Protein 2ZW5 (pdb70)

Sequence (586 aa):
TAHLRTARLELTPLDPAADARHLHHAYGDEEVMRWWTRPACADPAETERYLTSCAAAPGARLWTIRAPDGTVPGMAGLLGGTDVPGLTWLLRRDSWGHGYATEAAAAVVGHALEDGGLDRVEAWIEAGNRRSLAVAARVGLTERARLAQHYPHRPGPHEMVVLGKARAEEPLTTLAVITELPVRDVAATLRLVEAALGARTAFAIGDPPEFAEAALTPWSAGPRFRLAAVPGPGPVEPVRLHLDAAGTADSLHRRAVDAGARVDGPPVRRPWGRSEFVITLPEGHELTVSAPVTAHLRTARLELTPLDPAADARHLHHAYGDEEVMRWWTRPACADPAETERYLTSCAAAPGARLWTIRAPDGTVPGMAGLLGGTDVPGLTWLLRRDSWGHGYATEAAAAVVGHALEDGGLDRVEAWIEAGNRRSLAVAARVGLTERARLAQHYPHRPGPHEMVVLGKARAEEPLTTLAVITELPVRDVAATLRLVEAALGARTAFAIGDPPEFAEAALTPWSAGPRFRLAAVPGPGPVEPVRLHLDAAGTADSLHRRAVDAGARVDGPPVRRPWGRSEFVITLPEGHELTVSAPV

Organism: NCBI:txid29309

CATH classification: 3.40.630.30 (+1 more: 3.10.180.10)

B-factor: mean 48.71, std 17.32, range [5.74, 100.0]

InterPro domains:
  IPR000182 GNAT domain [PF13302] (16-149)
  IPR000182 GNAT domain [PS51186] (17-176)
  IPR004360 Glyoxalase/fosfomycin resistance/dioxygenase domain [PF00903] (187-295)
  IPR016181 Acyl-CoA N-acyltransferase [SSF55729] (11-171)
  IPR029068 Glyoxalase/Bleomycin resistance protein/Dihydroxybiphenyl dioxygenase [G3DSA:3.10.180.10] (183-301)
  IPR029068 Glyoxalase/Bleomycin resistance protein/Dihydroxybiphenyl dioxygenase [SSF54593] (187-300)
  IPR051531 N-acetyltransferase [PTHR43792] (5-163)

Foldseek 3Di:
DDWFQDPWKIWAFDDLVVCLVQQLLQQQDQVQCVWPLDGRDDDSVVSSVVVVVQVVAAPWGKTFIQGNPRHTQHIWTWGHVDPATEIDITGRVPVPPPCRLLRRNLRRQVCCQPVVVHQKHKYKGFPPPPSVVVSCVSSPWAFPDKAWADRPVDPWIGIITITMDGNDDDPDDDPDDAAEDAAAQPLVVQLLCCQLLVWHWLDFDDVVGQKTKTHSDPDDDDDIYMYHYDPPVDQDDADEAEARDYIAQVVSVVRNVVSVFDKQDDWDDDPVQWTWIWTADPSGYIYIYTYND/DDWFDFPWKIWAFDDLVVCLVQQLLQLQDQVFCVQPLDGRDVDSVVSSVVVVVQVVAAPWGKTFIQGNPRHTQHIWEWGHDPVAIETDITGRPVSPDDCRRLGVNLRRQVCCQPVVVHQKHKYKGFPPPPVVVVSCVSSPWAFPDKDWAARPVDPGIGIITITMDGSHCPPDDDPDDAEEFADQDPVVVLLLCCQLLVWDWDQQPDVHRQKTKTHSDPDPDDDIYMYHHDDDPDDPDAAEEEAEDEDAAVVSVVRNVVSVFAKPDGWDADPVQWTWIWTADPRGHIYIYTYND

Solvent-accessible surface area: 26098 Å² total; per-residue (Å²): 139,59,108,18,197,42,95,107,3,68,0,18,30,20,69,17,69,50,0,3,146,46,2,35,89,2,7,31,27,142,63,9,6,158,68,33,71,61,64,23,5,84,51,68,53,33,0,64,136,48,2,69,68,40,42,77,28,110,48,6,103,22,6,0,0,75,8,76,125,94,55,11,1,2,5,0,1,13,77,14,53,58,148,39,26,7,12,20,25,11,10,53,104,100,9,68,70,93,35,34,11,21,30,0,1,42,16,2,3,33,45,1,6,107,127,38,62,53,95,44,0,2,1,102,11,24,36,29,22,134,132,17,35,40,14,0,64,140,10,31,2,53,34,51,18,40,34,13,48,52,20,121,75,60,142,20,24,18,44,8,7,0,11,0,72,10,166,87,83,62,123,33,30,8,63,31,13,8,0,42,0,25,0,106,71,1,24,49,6,2,154,39,3,62,50,3,9,39,6,52,43,35,79,52,109,42,147,102,23,117,55,0,11,1,0,2,13,18,20,22,23,21,32,21,0,40,0,18,32,38,108,53,142,35,94,24,47,56,13,110,2,27,2,30,3,5,11,44,1,71,46,3,25,167,51,0,71,116,32,61,9,193,35,100,28,93,39,71,164,75,102,160,54,44,16,8,3,28,3,35,4,112,18,16,0,44,1,27,4,0,0,12,59,148,65,100,23,170,34,98,115,2,58,0,19,30,21,65,18,74,55,1,4,166,58,2,33,80,2,4,30,42,140,70,13,5,104,67,30,47,142,78,33,3,88,46,54,49,56,0,63,144,34,2,68,75,40,38,84,28,101,38,9,117,21,7,0,0,78,5,82,92,89,40,16,0,2,3,0,1,11,74,19,46,69,105,11,24,5,14,20,25,12,14,51,108,102,9,75,83,89,35,19,14,24,32,0,0,41,15,1,4,37,38,1,13,114,124,38,57,56,70,39,0,2,2,102,11,13,45,40,20,169,68,16,44,30,11,0,65,144,12,22,4,29,39,67,12,60,32,34,48,62,27,122,77,48,144,22,55,19,78,6,6,0,14,0,73,24,121,32,142,68,102,32,19,6,21,27,14,7,0,45,0,33,0,149,73,3,34,28,8,15,158,39,3,87,58,3,10,28,4,104,67,63,72,60,120,44,146,96,38,110,51,0,11,1,6,4,10,19,8,39,15,13,26,29,0,34,0,20,38,35,100,40,143,20,24,111,55,52,9,92,3,20,4,27,3,24,27,56,1,80,49,5,26,170,61,1,70,108,34,62,12,154,29,84,22,99,44,52,115,102,124,156,32,42,12,13,2,30,3,24,6,112,31,23,0,48,1,26,8,0,0,4,49

Radius of gyration: 25.86 Å; Cα contacts (8 Å, |Δi|>4): 1376; chains: 2; bounding box: 55×68×71 Å

Secondary structure (DSSP, 8-state):
---EE-SS-EEEE--HHHHHHHHHHHHT-HHHHTTSSS---SSHHHHHHHHHHHHHSTT-EEEE--BTTTB--EEEEEESS-SS-EEEEEE-TTSTTTTHHHHHHHHHHHHHHTTT--SEEEEEEESS-HHHHHHHHHTT-EEEEEEEE--TTSSS-EEEEEEEEESS--S-EEEEEEEEEEES-HHHHHHHHHHHS--EEEEEEETTEEEEEEESSSSSSSSEEEEEE---SS-----EEEEEEES-HHHHHHHHHHTT--EEEEEEE-TTS-EEEEEE-TTS-EEEEEE--/---EE-SS-EEEE--HHHHHHHHHHHHT-HHHHTTSSSPPPSSHHHHHHHHHHHHHSTT-EEEEEEETTTEEEEEEEEESS-SS-EEEEEE-GGG-SSSHHHHHHHHHHHHHTTTT--SEEEEEEETT-HHHHHHHHHHT-EEEEEEEE--TTSSS-EEEEEEEEESS----EEEEEEEEEEES-HHHHHHHHHHHT--EE---BTTTTSEEEEESSSSSSSSEEEEEE--TT--SS--EEEEEEES-HHHHHHHHHHTT--BSSS-EE-TTS-EEEEEE-TTS-EEEEEE--

Nearest PDB structures (foldseek):
  2zw7-assembly1_B  TM=9.718E-01  e=1.534E-58  Streptomyces verticillus
  3fbu-assembly2_A  TM=8.924E-01  e=5.687E-12  Bacillus anthracis str. Sterne
  3fbu-assembly2_B-2  TM=8.883E-01  e=2.846E-11  Bacillus anthracis str. Sterne
  3pzj-assembly1_B  TM=8.710E-01  e=1.203E-07  Chromobacterium violaceum
  3r96-assembly1_A  TM=7.996E-01  e=4.633E-08  Escherichia coli

Structure (mmCIF, N/CA/C/O backbone):
data_2ZW5
#
_entry.id   2ZW5
#
_cell.length_a   69.910
_cell.length_b   69.910
_cell.length_c   226.990
_cell.angle_alpha   90.00
_cell.angle_beta   90.00
_cell.angle_gamma   120.00
#
_symmetry.space_group_name_H-M   'P 31 2 1'
#
loop_
_entity.id
_entity.type
_entity.pdbx_description
1 polymer 'Bleomycin acetyltransferase'
2 non-polymer 'COENZYME A'
3 water water
#
loop_
_atom_site.group_PDB
_atom_site.id
_atom_site.type_symbol
_atom_site.label_atom_id
_atom_site.label_alt_id
_atom_site.label_comp_id
_atom_site.label_asym_id
_atom_site.label_entity_id
_atom_site.label_seq_id
_atom_site.pdbx_PDB_ins_code
_atom_site.Cartn_x
_atom_site.Cartn_y
_atom_site.Cartn_z
_atom_site.occupancy
_atom_site.B_iso_or_equiv
_atom_site.auth_seq_id
_atom_site.auth_comp_id
_atom_site.auth_asym_id
_atom_site.auth_atom_id
_atom_site.pdbx_PDB_model_num
ATOM 1 N N . THR A 1 9 ? 33.841 21.481 74.420 1.00 58.81 9 THR A N 1
ATOM 2 C CA . THR A 1 9 ? 34.287 22.834 74.873 1.00 60.05 9 THR A CA 1
ATOM 3 C C . THR A 1 9 ? 33.132 23.641 75.482 1.00 60.63 9 THR A C 1
ATOM 4 O O . THR A 1 9 ? 32.160 23.988 74.800 1.00 60.03 9 THR A O 1
ATOM 8 N N . ALA A 1 10 ? 33.255 23.932 76.776 1.00 58.01 10 ALA A N 1
ATOM 9 C CA . ALA A 1 10 ? 32.234 24.675 77.506 1.00 57.54 10 ALA A CA 1
ATOM 10 C C . ALA A 1 10 ? 32.787 25.928 78.189 1.00 55.17 10 ALA A C 1
ATOM 11 O O . ALA A 1 10 ? 33.930 26.311 77.970 1.00 59.07 10 ALA A O 1
ATOM 13 N N . HIS A 1 11 ? 31.967 26.564 79.019 1.00 49.95 11 HIS A N 1
ATOM 14 C CA . HIS A 1 11 ? 32.379 27.775 79.723 1.00 50.84 11 HIS A CA 1
ATOM 15 C C . HIS A 1 11 ? 32.395 27.564 81.223 1.00 53.73 11 HIS A C 1
ATOM 16 O O . HIS A 1 11 ? 31.639 26.748 81.748 1.00 55.91 11 HIS A O 1
ATOM 23 N N . LEU A 1 12 ? 33.253 28.306 81.913 1.00 56.57 12 LEU A N 1
ATOM 24 C CA . LEU A 1 12 ? 33.343 28.206 83.371 1.00 63.79 12 LEU A CA 1
ATOM 25 C C . LEU A 1 12 ? 33.257 29.607 83.967 1.00 63.79 12 LEU A C 1
ATOM 26 O O . LEU A 1 12 ? 33.885 30.544 83.469 1.00 64.03 12 LEU A O 1
ATOM 31 N N . ARG A 1 13 ? 32.458 29.759 85.015 1.00 62.70 13 ARG A N 1
ATOM 32 C CA . ARG A 1 13 ? 32.332 31.059 85.661 1.00 66.78 13 ARG A CA 1
ATOM 33 C C . ARG A 1 13 ? 32.587 30.883 87.141 1.00 63.90 13 ARG A C 1
ATOM 34 O O . ARG A 1 13 ? 32.073 29.962 87.768 1.00 67.74 13 ARG A O 1
ATOM 42 N N . THR A 1 14 ? 33.399 31.763 87.700 1.00 62.28 14 THR A N 1
ATOM 43 C CA . THR A 1 14 ? 33.714 31.663 89.109 1.00 58.45 14 THR A CA 1
ATOM 44 C C . THR A 1 14 ? 33.293 32.916 89.855 1.00 60.16 14 THR A C 1
ATOM 45 O O . THR A 1 14 ? 32.658 33.820 89.290 1.00 54.40 14 THR A O 1
ATOM 49 N N . ALA A 1 15 ? 33.658 32.949 91.132 1.00 61.14 15 ALA A N 1
ATOM 50 C CA . ALA A 1 15 ? 33.341 34.058 92.016 1.00 60.57 15 ALA A CA 1
ATOM 51 C C . ALA A 1 15 ? 34.143 35.307 91.671 1.00 59.89 15 ALA A C 1
ATOM 52 O O . ALA A 1 15 ? 34.557 36.042 92.565 1.00 64.01 15 ALA A O 1
ATOM 54 N N . ARG A 1 16 ? 34.357 35.544 90.379 1.00 55.85 16 ARG A N 1
ATOM 55 C CA . ARG A 1 16 ? 35.112 36.704 89.925 1.00 51.86 16 ARG A CA 1
ATOM 56 C C . ARG A 1 16 ? 35.385 36.613 88.443 1.00 53.22 16 ARG A C 1
ATOM 57 O O . ARG A 1 16 ? 35.033 37.503 87.674 1.00 60.02 16 ARG A O 1
ATOM 65 N N . LEU A 1 17 ? 36.023 35.522 88.048 1.00 54.04 17 LEU A N 1
ATOM 66 C CA . LEU A 1 17 ? 36.382 35.320 86.656 1.00 51.67 17 LEU A CA 1
ATOM 67 C C . LEU A 1 17 ? 35.354 34.562 85.836 1.00 47.76 17 LEU A C 1
ATOM 68 O O . LEU A 1 17 ? 34.326 34.103 86.338 1.00 40.07 17 LEU A O 1
ATOM 73 N N . GLU A 1 18 ? 35.665 34.448 84.555 1.00 49.37 18 GLU A N 1
ATOM 74 C CA . GLU A 1 18 ? 34.833 33.747 83.602 1.00 55.70 18 GLU A CA 1
ATOM 75 C C . GLU A 1 18 ? 35.788 33.187 82.560 1.00 53.98 18 GLU A C 1
ATOM 76 O O . GLU A 1 18 ? 36.282 33.926 81.708 1.00 54.83 18 GLU A O 1
ATOM 82 N N . LEU A 1 19 ? 36.070 31.889 82.652 1.00 54.05 19 LEU A N 1
ATOM 83 C CA . LEU A 1 19 ? 36.976 31.230 81.710 1.00 53.01 19 LEU A CA 1
ATOM 84 C C . LEU A 1 19 ? 36.215 30.855 80.449 1.00 51.64 19 LEU A C 1
ATOM 85 O O . LEU A 1 19 ? 35.134 30.261 80.513 1.00 50.32 19 LEU A O 1
ATOM 90 N N . THR A 1 20 ? 36.790 31.205 79.304 1.00 47.41 20 THR A N 1
ATOM 91 C CA . THR A 1 20 ? 36.170 30.927 78.024 1.00 45.47 20 THR A CA 1
ATOM 92 C C . THR A 1 20 ? 37.140 30.195 77.115 1.00 47.84 20 THR A C 1
ATOM 93 O O . THR A 1 20 ? 38.312 30.561 77.026 1.00 52.60 20 THR A O 1
ATOM 97 N N . PRO A 1 21 ? 36.664 29.147 76.424 1.00 45.66 21 PRO A N 1
ATOM 98 C CA . PRO A 1 21 ? 37.511 28.369 75.520 1.00 45.60 21 PRO A CA 1
ATOM 99 C C . PRO A 1 21 ? 38.440 29.264 74.724 1.00 48.33 21 PRO A C 1
ATOM 100 O O . PRO A 1 21 ? 37.995 30.152 73.997 1.00 51.89 21 PRO A O 1
ATOM 104 N N . LEU A 1 22 ? 39.736 29.030 74.881 1.00 49.34 22 LEU A N 1
ATOM 105 C CA . LEU A 1 22 ? 40.738 29.822 74.188 1.00 49.82 22 LEU A CA 1
ATOM 106 C C . LEU A 1 22 ? 40.500 29.922 72.686 1.00 51.54 22 LEU A C 1
ATOM 107 O O . LEU A 1 22 ? 40.064 28.962 72.042 1.00 49.29 22 LEU A O 1
ATOM 112 N N . ASP A 1 23 ? 40.787 31.103 72.146 1.00 53.61 23 ASP A N 1
ATOM 113 C CA . ASP A 1 23 ? 40.655 31.377 70.721 1.00 48.79 23 ASP A CA 1
ATOM 114 C C . ASP A 1 23 ? 41.973 31.975 70.256 1.00 47.57 23 ASP A C 1
ATOM 115 O O . ASP A 1 23 ? 42.224 33.166 70.434 1.00 42.81 23 ASP A O 1
ATOM 120 N N . PRO A 1 24 ? 42.847 31.145 69.675 1.00 51.21 24 PRO A N 1
ATOM 121 C CA . PRO A 1 24 ? 44.154 31.587 69.179 1.00 55.52 24 PRO A CA 1
ATOM 122 C C . PRO A 1 24 ? 44.152 32.963 68.496 1.00 56.52 24 PRO A C 1
ATOM 123 O O . PRO A 1 24 ? 44.865 33.869 68.924 1.00 58.31 24 PRO A O 1
ATOM 127 N N . ALA A 1 25 ? 43.354 33.117 67.441 1.00 56.19 25 ALA A N 1
ATOM 128 C CA . ALA A 1 25 ? 43.283 34.382 66.709 1.00 52.36 25 ALA A CA 1
ATOM 129 C C . ALA A 1 25 ? 42.732 35.559 67.539 1.00 48.26 25 ALA A C 1
ATOM 130 O O . ALA A 1 25 ? 43.195 36.697 67.412 1.00 44.55 25 ALA A O 1
ATOM 132 N N . ALA A 1 26 ? 41.754 35.277 68.392 1.00 43.84 26 ALA A N 1
ATOM 133 C CA . ALA A 1 26 ? 41.142 36.300 69.235 1.00 47.78 26 ALA A CA 1
ATOM 134 C C . ALA A 1 26 ? 41.902 36.587 70.536 1.00 49.73 26 ALA A C 1
ATOM 135 O O . ALA A 1 26 ? 42.011 37.745 70.955 1.00 50.82 26 ALA A O 1
ATOM 137 N N . ASP A 1 27 ? 42.426 35.539 71.172 1.00 49.77 27 ASP A N 1
ATOM 138 C CA . ASP A 1 27 ? 43.144 35.693 72.439 1.00 46.99 27 ASP A CA 1
ATOM 139 C C . ASP A 1 27 ? 44.665 35.909 72.326 1.00 44.52 27 ASP A C 1
ATOM 140 O O . ASP A 1 27 ? 45.289 36.416 73.259 1.00 36.18 27 ASP A O 1
ATOM 145 N N . ALA A 1 28 ? 45.258 35.541 71.191 1.00 42.79 28 ALA A N 1
ATOM 146 C CA . ALA A 1 28 ? 46.704 35.693 70.992 1.00 42.36 28 ALA A CA 1
ATOM 147 C C . ALA A 1 28 ? 47.171 37.100 71.305 1.00 46.64 28 ALA A C 1
ATOM 148 O O . ALA A 1 28 ? 48.335 37.331 71.605 1.00 48.14 28 ALA A O 1
ATOM 150 N N . ARG A 1 29 ? 46.243 38.039 71.226 1.00 50.66 29 ARG A N 1
ATOM 151 C CA . ARG A 1 29 ? 46.532 39.438 71.463 1.00 52.25 29 ARG A CA 1
ATOM 152 C C . ARG A 1 29 ? 46.821 39.759 72.926 1.00 48.24 29 ARG A C 1
ATOM 153 O O . ARG A 1 29 ? 47.844 40.382 73.228 1.00 39.53 29 ARG A O 1
ATOM 161 N N . HIS A 1 30 ? 45.927 39.339 73.827 1.00 48.15 30 HIS A N 1
ATOM 162 C CA . HIS A 1 30 ? 46.106 39.584 75.264 1.00 51.89 30 HIS A CA 1
ATOM 163 C C . HIS A 1 30 ? 47.103 38.597 75.862 1.00 52.19 30 HIS A C 1
ATOM 164 O O . HIS A 1 30 ? 47.911 38.949 76.725 1.00 52.06 30 HIS A O 1
ATOM 171 N N . LEU A 1 31 ? 47.014 37.351 75.413 1.00 50.04 31 LEU A N 1
ATOM 172 C CA . LEU A 1 31 ? 47.874 36.278 75.898 1.00 42.81 31 LEU A CA 1
ATOM 173 C C . LEU A 1 31 ? 49.359 36.519 75.651 1.00 41.00 31 LEU A C 1
ATOM 174 O O . LEU A 1 31 ? 50.204 36.065 76.421 1.00 39.28 31 LEU A O 1
ATOM 179 N N . HIS A 1 32 ? 49.682 37.228 74.578 1.00 44.97 32 HIS A N 1
ATOM 180 C CA . HIS A 1 32 ? 51.073 37.513 74.273 1.00 44.39 32 HIS A CA 1
ATOM 181 C C . HIS A 1 32 ? 51.680 38.337 75.404 1.00 49.44 32 HIS A C 1
ATOM 182 O O . HIS A 1 32 ? 52.903 38.436 75.527 1.00 50.34 32 HIS A O 1
ATOM 189 N N . HIS A 1 33 ? 50.813 38.921 76.231 1.00 52.68 33 HIS A N 1
ATOM 190 C CA . HIS A 1 33 ? 51.230 39.734 77.377 1.00 54.58 33 HIS A CA 1
ATOM 191 C C . HIS A 1 33 ? 52.010 38.894 78.386 1.00 51.95 33 HIS A C 1
ATOM 192 O O . HIS A 1 33 ? 52.694 39.420 79.268 1.00 45.00 33 HIS A O 1
ATOM 199 N N . ALA A 1 34 ? 51.881 37.581 78.254 1.00 53.84 34 ALA A N 1
ATOM 200 C CA . ALA A 1 34 ? 52.557 36.649 79.139 1.00 54.64 34 ALA A CA 1
ATOM 201 C C . ALA A 1 34 ? 53.573 35.809 78.363 1.00 53.54 34 ALA A C 1
ATOM 202 O O . ALA A 1 34 ? 54.693 35.595 78.827 1.00 58.93 34 ALA A O 1
ATOM 204 N N . TYR A 1 35 ? 53.179 35.344 77.182 1.00 48.11 35 TYR A N 1
ATOM 205 C CA . TYR A 1 35 ? 54.051 34.514 76.365 1.00 48.46 35 TYR A CA 1
ATOM 206 C C . TYR A 1 35 ? 55.232 35.266 75.783 1.00 47.09 35 TYR A C 1
ATOM 207 O O . TYR A 1 35 ? 56.243 34.662 75.438 1.00 48.28 35 TYR A O 1
ATOM 216 N N . GLY A 1 36 ? 55.102 36.581 75.671 1.00 48.09 36 GLY A N 1
ATOM 217 C CA . GLY A 1 36 ? 56.189 37.380 75.137 1.00 51.80 36 GLY A CA 1
ATOM 218 C C . GLY A 1 36 ? 56.990 38.001 76.265 1.00 57.14 36 GLY A C 1
ATOM 219 O O . GLY A 1 36 ? 57.908 38.789 76.033 1.00 56.24 36 GLY A O 1
ATOM 220 N N . ASP A 1 37 ? 56.629 37.642 77.495 1.00 62.89 37 ASP A N 1
ATOM 221 C CA . ASP A 1 37 ? 57.298 38.143 78.693 1.00 60.05 37 ASP A CA 1
ATOM 222 C C . ASP A 1 37 ? 58.345 37.136 79.165 1.00 62.13 37 ASP A C 1
ATOM 223 O O . ASP A 1 37 ? 58.014 36.004 79.536 1.00 60.79 37 ASP A O 1
ATOM 228 N N . GLU A 1 38 ? 59.606 37.561 79.147 1.00 62.00 38 GLU A N 1
ATOM 229 C CA . GLU A 1 38 ? 60.718 36.709 79.548 1.00 60.42 38 GLU A CA 1
ATOM 230 C C . GLU A 1 38 ? 60.629 36.292 81.019 1.00 54.65 38 GLU A C 1
ATOM 231 O O . GLU A 1 38 ? 60.869 35.130 81.349 1.00 51.65 38 GLU A O 1
ATOM 237 N N . GLU A 1 39 ? 60.270 37.219 81.902 1.00 49.17 39 GLU A N 1
ATOM 238 C CA . GLU A 1 39 ? 60.168 36.871 83.314 1.00 55.40 39 GLU A CA 1
ATOM 239 C C . GLU A 1 39 ? 59.053 35.864 83.602 1.00 57.02 39 GLU A C 1
ATOM 240 O O . GLU A 1 39 ? 59.086 35.181 84.627 1.00 55.35 39 GLU A O 1
ATOM 246 N N . VAL A 1 40 ? 58.069 35.772 82.710 1.00 57.36 40 VAL A N 1
ATOM 247 C CA . VAL A 1 40 ? 56.963 34.828 82.886 1.00 54.14 40 VAL A CA 1
ATOM 248 C C . VAL A 1 40 ? 57.262 33.516 82.168 1.00 50.97 40 VAL A C 1
ATOM 249 O O . VAL A 1 40 ? 56.822 32.446 82.600 1.00 48.79 40 VAL A O 1
ATOM 253 N N . MET A 1 41 ? 58.013 33.611 81.073 1.00 43.32 41 MET A N 1
ATOM 254 C CA . MET A 1 41 ? 58.383 32.448 80.280 1.00 42.78 41 MET A CA 1
ATOM 255 C C . MET A 1 41 ? 59.637 31.783 80.814 1.00 46.93 41 MET A C 1
ATOM 256 O O . MET A 1 41 ? 60.022 30.688 80.383 1.00 46.78 41 MET A O 1
ATOM 261 N N . ARG A 1 42 ? 60.282 32.459 81.752 1.00 48.98 42 ARG A N 1
ATOM 262 C CA . ARG A 1 42 ? 61.470 31.916 82.365 1.00 56.64 42 ARG A CA 1
ATOM 263 C C . ARG A 1 42 ? 61.013 30.724 83.207 1.00 59.43 42 ARG A C 1
ATOM 264 O O . ARG A 1 42 ? 61.605 30.423 84.240 1.00 70.23 42 ARG A O 1
ATOM 272 N N . TRP A 1 43 ? 59.955 30.048 82.760 1.00 55.62 43 TRP A N 1
ATOM 273 C CA . TRP A 1 43 ? 59.417 28.888 83.470 1.00 51.47 43 TRP A CA 1
ATOM 274 C C . TRP A 1 43 ? 58.689 27.924 82.535 1.00 47.20 43 TRP A C 1
ATOM 275 O O . TRP A 1 43 ? 58.258 26.842 82.950 1.00 37.45 43 TRP A O 1
ATOM 286 N N . TRP A 1 44 ? 58.566 28.318 81.272 1.00 43.00 44 TRP A N 1
ATOM 287 C CA . TRP A 1 44 ? 57.863 27.509 80.288 1.00 41.53 44 TRP A CA 1
ATOM 288 C C . TRP A 1 44 ? 58.719 26.494 79.544 1.00 39.70 44 TRP A C 1
ATOM 289 O O . TRP A 1 44 ? 59.950 26.541 79.590 1.00 42.57 44 TRP A O 1
ATOM 300 N N . THR A 1 45 ? 58.030 25.591 78.845 1.00 34.90 45 THR A N 1
ATOM 301 C CA . THR A 1 45 ? 58.631 24.501 78.078 1.00 35.61 45 THR A CA 1
ATOM 302 C C . THR A 1 45 ? 59.386 24.955 76.838 1.00 43.87 45 THR A C 1
ATOM 303 O O . THR A 1 45 ? 59.992 24.144 76.123 1.00 45.46 45 THR A O 1
ATOM 307 N N . ARG A 1 46 ? 59.322 26.251 76.570 1.00 44.38 46 ARG A N 1
ATOM 308 C CA . ARG A 1 46 ? 60.032 26.830 75.444 1.00 44.38 46 ARG A CA 1
ATOM 309 C C . ARG A 1 46 ? 60.242 28.318 75.750 1.00 45.66 46 ARG A C 1
ATOM 310 O O . ARG A 1 46 ? 59.600 28.881 76.645 1.00 42.29 46 ARG A O 1
ATOM 318 N N . PRO A 1 47 ? 61.151 28.974 75.021 1.00 45.60 47 PRO A N 1
ATOM 319 C CA . PRO A 1 47 ? 61.395 30.393 75.288 1.00 47.33 47 PRO A CA 1
ATOM 320 C C . PRO A 1 47 ? 60.212 31.278 74.928 1.00 50.78 47 PRO A C 1
ATOM 321 O O . PRO A 1 47 ? 59.403 30.920 74.074 1.00 53.79 47 PRO A O 1
ATOM 325 N N . ALA A 1 48 ? 60.126 32.433 75.583 1.00 52.18 48 ALA A N 1
ATOM 326 C CA . ALA A 1 48 ? 59.054 33.401 75.343 1.00 58.22 48 ALA A CA 1
ATOM 327 C C . ALA A 1 48 ? 58.770 33.609 73.849 1.00 61.04 48 ALA A C 1
ATOM 328 O O . ALA A 1 48 ? 59.659 33.462 73.006 1.00 61.98 48 ALA A O 1
ATOM 330 N N . CYS A 1 49 ? 57.528 33.953 73.527 1.00 63.54 49 CYS A N 1
ATOM 331 C CA . CYS A 1 49 ? 57.138 34.184 72.141 1.00 66.45 49 CYS A CA 1
ATOM 332 C C . CYS A 1 49 ? 57.622 35.552 71.645 1.00 69.26 49 CYS A C 1
ATOM 333 O O . CYS A 1 49 ? 57.551 36.553 72.372 1.00 63.97 49 CYS A O 1
ATOM 336 N N . ALA A 1 50 ? 58.110 35.582 70.404 1.00 70.99 50 ALA A N 1
ATOM 337 C CA . ALA A 1 50 ? 58.627 36.801 69.780 1.00 74.01 50 ALA A CA 1
ATOM 338 C C . ALA A 1 50 ? 57.553 37.837 69.435 1.00 75.50 50 ALA A C 1
ATOM 339 O O . ALA A 1 50 ? 57.695 39.022 69.744 1.00 79.65 50 ALA A O 1
ATOM 341 N N . ASP A 1 51 ? 56.479 37.388 68.796 1.00 74.74 51 ASP A N 1
ATOM 342 C CA . ASP A 1 51 ? 55.405 38.286 68.393 1.00 69.66 51 ASP A CA 1
ATOM 343 C C . ASP A 1 51 ? 54.036 37.720 68.740 1.00 67.53 51 ASP A C 1
ATOM 344 O O . ASP A 1 51 ? 53.891 36.520 68.971 1.00 63.44 51 ASP A O 1
ATOM 349 N N . PRO A 1 52 ? 53.012 38.588 68.816 1.00 67.49 52 PRO A N 1
ATOM 350 C CA . PRO A 1 52 ? 51.676 38.079 69.135 1.00 65.65 52 PRO A CA 1
ATOM 351 C C . PRO A 1 52 ? 51.246 37.098 68.043 1.00 61.42 52 PRO A C 1
ATOM 352 O O . PRO A 1 52 ? 50.355 36.269 68.248 1.00 61.16 52 PRO A O 1
ATOM 356 N N . ALA A 1 53 ? 51.898 37.200 66.885 1.00 59.13 53 ALA A N 1
ATOM 357 C CA . ALA A 1 53 ? 51.605 36.328 65.749 1.00 61.14 53 ALA A CA 1
ATOM 358 C C . ALA A 1 53 ? 52.147 34.917 66.005 1.00 62.42 53 ALA A C 1
ATOM 359 O O . ALA A 1 53 ? 51.511 33.919 65.648 1.00 58.89 53 ALA A O 1
ATOM 361 N N . GLU A 1 54 ? 53.327 34.843 66.617 1.00 61.86 54 GLU A N 1
ATOM 362 C CA . GLU A 1 54 ? 53.941 33.565 66.959 1.00 61.81 54 GLU A CA 1
ATOM 363 C C . GLU A 1 54 ? 53.147 32.978 68.137 1.00 61.15 54 GLU A C 1
ATOM 364 O O . GLU A 1 54 ? 52.857 31.778 68.162 1.00 57.32 54 GLU A O 1
ATOM 370 N N . THR A 1 55 ? 52.805 33.830 69.109 1.00 54.45 55 THR A N 1
ATOM 371 C CA . THR A 1 55 ? 52.013 33.416 70.266 1.00 47.58 55 THR A CA 1
ATOM 372 C C . THR A 1 55 ? 50.747 32.785 69.696 1.00 52.22 55 THR A C 1
ATOM 373 O O . THR A 1 55 ? 50.255 31.773 70.197 1.00 49.91 55 THR A O 1
ATOM 377 N N . GLU A 1 56 ? 50.227 33.411 68.643 1.00 56.38 56 GLU A N 1
ATOM 378 C CA . GLU A 1 56 ? 49.043 32.921 67.948 1.00 60.33 56 GLU A CA 1
ATOM 379 C C . GLU A 1 56 ? 49.405 31.527 67.418 1.00 60.65 56 GLU A C 1
ATOM 380 O O . GLU A 1 56 ? 48.678 30.555 67.629 1.00 56.25 56 GLU A O 1
ATOM 386 N N . ARG A 1 57 ? 50.548 31.446 66.739 1.00 63.18 57 ARG A N 1
ATOM 387 C CA . ARG A 1 57 ? 51.049 30.193 66.180 1.00 64.02 57 ARG A CA 1
ATOM 388 C C . ARG A 1 57 ? 51.064 29.121 67.263 1.00 65.14 57 ARG A C 1
ATOM 389 O O . ARG A 1 57 ? 50.522 28.032 67.081 1.00 70.04 57 ARG A O 1
ATOM 397 N N . TYR A 1 58 ? 51.693 29.443 68.390 1.00 65.22 58 TYR A N 1
ATOM 398 C CA . TYR A 1 58 ? 51.789 28.521 69.520 1.00 62.31 58 TYR A CA 1
ATOM 399 C C . TYR A 1 58 ? 50.394 28.100 69.946 1.00 60.90 58 TYR A C 1
ATOM 400 O O . TYR A 1 58 ? 50.018 26.935 69.820 1.00 60.07 58 TYR A O 1
ATOM 409 N N . LEU A 1 59 ? 49.632 29.070 70.442 1.00 56.91 59 LEU A N 1
ATOM 410 C CA . LEU A 1 59 ? 48.277 28.837 70.914 1.00 48.72 59 LEU A CA 1
ATOM 411 C C . LEU A 1 59 ? 47.480 27.836 70.084 1.00 48.86 59 LEU A C 1
ATOM 412 O O . LEU A 1 59 ? 46.957 26.869 70.625 1.00 49.88 59 LEU A O 1
ATOM 417 N N . THR A 1 60 ? 47.391 28.053 68.775 1.00 51.69 60 THR A N 1
ATOM 418 C CA . THR A 1 60 ? 46.636 27.138 67.925 1.00 47.75 60 THR A CA 1
ATOM 419 C C . THR A 1 60 ? 47.195 25.728 68.023 1.00 46.68 60 THR A C 1
ATOM 420 O O . THR A 1 60 ? 46.447 24.756 67.929 1.00 47.51 60 THR A O 1
ATOM 424 N N . SER A 1 61 ? 48.506 25.617 68.216 1.00 45.83 61 SER A N 1
ATOM 425 C CA . SER A 1 61 ? 49.150 24.307 68.313 1.00 51.14 61 SER A CA 1
ATOM 426 C C . SER A 1 61 ? 48.700 23.550 69.560 1.00 53.04 61 SER A C 1
ATOM 427 O O . SER A 1 61 ? 48.394 22.354 69.500 1.00 47.40 61 SER A O 1
ATOM 430 N N . CYS A 1 62 ? 48.662 24.267 70.683 1.00 54.59 62 CYS A N 1
ATOM 431 C CA . CYS A 1 62 ? 48.266 23.714 71.977 1.00 52.11 62 CYS A CA 1
ATOM 432 C C . CYS A 1 62 ? 46.832 23.205 71.987 1.00 52.18 62 CYS A C 1
ATOM 433 O O . CYS A 1 62 ? 46.538 22.146 72.548 1.00 47.75 62 CYS A O 1
ATOM 436 N N . ALA A 1 63 ? 45.941 23.976 71.374 1.00 52.91 63 ALA A N 1
ATOM 437 C CA . ALA A 1 63 ? 44.533 23.617 71.291 1.00 52.14 63 ALA A CA 1
ATOM 438 C C . ALA A 1 63 ? 44.397 22.345 70.466 1.00 53.64 63 ALA A C 1
ATOM 439 O O . ALA A 1 63 ? 43.551 21.493 70.749 1.00 56.75 63 ALA A O 1
ATOM 441 N N . ALA A 1 64 ? 45.243 22.227 69.446 1.00 56.72 64 ALA A N 1
ATOM 442 C CA . ALA A 1 64 ? 45.238 21.071 68.562 1.00 57.14 64 ALA A CA 1
ATOM 443 C C . ALA A 1 64 ? 45.435 19.812 69.381 1.00 59.49 64 ALA A C 1
ATOM 444 O O . ALA A 1 64 ? 44.796 18.793 69.125 1.00 63.94 64 ALA A O 1
ATOM 446 N N . ALA A 1 65 ? 46.322 19.893 70.369 1.00 64.53 65 ALA A N 1
ATOM 447 C CA . ALA A 1 65 ? 46.609 18.762 71.246 1.00 66.12 65 ALA A CA 1
ATOM 448 C C . ALA A 1 65 ? 45.311 18.030 71.591 1.00 68.58 65 ALA A C 1
ATOM 449 O O . ALA A 1 65 ? 44.373 18.619 72.138 1.00 64.80 65 ALA A O 1
ATOM 451 N N . PRO A 1 66 ? 45.236 16.735 71.248 1.00 69.55 66 PRO A N 1
ATOM 452 C CA . PRO A 1 66 ? 44.051 15.909 71.514 1.00 68.30 66 PRO A CA 1
ATOM 453 C C . PRO A 1 66 ? 43.547 15.952 72.959 1.00 62.04 66 PRO A C 1
ATOM 454 O O . PRO A 1 66 ? 44.255 15.554 73.886 1.00 59.56 66 PRO A O 1
ATOM 458 N N . GLY A 1 67 ? 42.318 16.434 73.137 1.00 57.29 67 GLY A N 1
ATOM 459 C CA . GLY A 1 67 ? 41.736 16.527 74.467 1.00 53.87 67 GLY A CA 1
ATOM 460 C C . GLY A 1 67 ? 42.304 17.654 75.318 1.00 46.95 67 GLY A C 1
ATOM 461 O O . GLY A 1 67 ? 42.305 17.577 76.539 1.00 45.18 67 GLY A O 1
ATOM 462 N N . ALA A 1 68 ? 42.789 18.703 74.665 1.00 48.11 68 ALA A N 1
ATOM 463 C CA . ALA A 1 68 ? 43.366 19.846 75.352 1.00 45.23 68 ALA A CA 1
ATOM 464 C C . ALA A 1 68 ? 42.321 20.925 75.572 1.00 44.74 68 ALA A C 1
ATOM 465 O O . ALA A 1 68 ? 42.028 21.702 74.663 1.00 52.32 68 ALA A O 1
ATOM 467 N N . ARG A 1 69 ? 41.760 20.966 76.778 1.00 45.00 69 ARG A N 1
ATOM 468 C CA . ARG A 1 69 ? 40.755 21.967 77.136 1.00 45.47 69 ARG A CA 1
ATOM 469 C C . ARG A 1 69 ? 41.470 23.182 77.724 1.00 42.23 69 ARG A C 1
ATOM 470 O O . ARG A 1 69 ? 41.921 23.153 78.864 1.00 45.95 69 ARG A O 1
ATOM 478 N N . LEU A 1 70 ? 41.580 24.248 76.946 1.00 42.17 70 LEU A N 1
ATOM 479 C CA . LEU A 1 70 ? 42.251 25.445 77.426 1.00 42.97 70 LEU A CA 1
ATOM 480 C C . LEU A 1 70 ? 41.297 26.635 77.456 1.00 44.96 70 LEU A C 1
ATOM 481 O O . LEU A 1 70 ? 40.510 26.837 76.531 1.00 49.40 70 LEU A O 1
ATOM 486 N N . TRP A 1 71 ? 41.354 27.415 78.528 1.00 39.92 71 TRP A N 1
ATOM 487 C CA . TRP A 1 71 ? 40.477 28.567 78.646 1.00 48.76 71 TRP A CA 1
ATOM 488 C C . TRP A 1 71 ? 41.279 29.845 78.785 1.00 50.29 71 TRP A C 1
ATOM 489 O O . TRP A 1 71 ? 42.400 29.822 79.293 1.00 49.42 71 TRP A O 1
ATOM 500 N N . THR A 1 72 ? 40.696 30.953 78.327 1.00 52.89 72 THR A N 1
ATOM 501 C CA . THR A 1 72 ? 41.313 32.267 78.460 1.00 48.16 72 THR A CA 1
ATOM 502 C C . THR A 1 72 ? 40.612 32.908 79.655 1.00 51.99 72 THR A C 1
ATOM 503 O O . THR A 1 72 ? 39.384 33.010 79.682 1.00 52.86 72 THR A O 1
ATOM 507 N N . ILE A 1 73 ? 41.393 33.309 80.654 1.00 57.30 73 ILE A N 1
ATOM 508 C CA . ILE A 1 73 ? 40.841 33.916 81.859 1.00 58.90 73 ILE A CA 1
ATOM 509 C C . ILE A 1 73 ? 40.382 35.328 81.555 1.00 60.48 73 ILE A C 1
ATOM 510 O O . ILE A 1 73 ? 41.095 36.091 80.903 1.00 59.93 73 ILE A O 1
ATOM 515 N N . ARG A 1 74 ? 39.182 35.663 82.017 1.00 61.08 74 ARG A N 1
ATOM 516 C CA . ARG A 1 74 ? 38.624 36.992 81.819 1.00 62.27 74 ARG A CA 1
ATOM 517 C C . ARG A 1 74 ? 38.326 37.534 83.209 1.00 68.19 74 ARG A C 1
ATOM 518 O O . ARG A 1 74 ? 37.382 37.092 83.870 1.00 67.14 74 ARG A O 1
ATOM 526 N N . ALA A 1 75 ? 39.155 38.483 83.643 1.00 74.33 75 ALA A N 1
ATOM 527 C CA . ALA A 1 75 ? 39.055 39.095 84.966 1.00 78.80 75 ALA A CA 1
ATOM 528 C C . ALA A 1 75 ? 37.947 40.129 85.149 1.00 83.80 75 ALA A C 1
ATOM 529 O O . ALA A 1 75 ? 37.575 40.839 84.208 1.00 83.87 75 ALA A O 1
ATOM 531 N N . PRO A 1 76 ? 37.415 40.224 86.386 1.00 89.00 76 PRO A N 1
ATOM 532 C CA . PRO A 1 76 ? 36.346 41.120 86.844 1.00 91.32 76 PRO A CA 1
ATOM 533 C C . PRO A 1 76 ? 36.345 42.556 86.318 1.00 93.97 76 PRO A C 1
ATOM 534 O O . PRO A 1 76 ? 35.375 43.286 86.528 1.00 97.65 76 PRO A O 1
ATOM 538 N N . ASP A 1 77 ? 37.417 42.978 85.655 1.00 92.51 77 ASP A N 1
ATOM 539 C CA . ASP A 1 77 ? 37.441 44.333 85.120 1.00 88.61 77 ASP A CA 1
ATOM 540 C C . ASP A 1 77 ? 37.837 44.379 83.659 1.00 83.98 77 ASP A C 1
ATOM 541 O O . ASP A 1 77 ? 38.894 44.901 83.311 1.00 84.89 77 ASP A O 1
ATOM 546 N N . GLY A 1 78 ? 36.971 43.829 82.813 1.00 82.34 78 GLY A N 1
ATOM 547 C CA . GLY A 1 78 ? 37.202 43.809 81.377 1.00 80.40 78 GLY A CA 1
ATOM 548 C C . GLY A 1 78 ? 38.639 43.567 80.960 1.00 79.42 78 GLY A C 1
ATOM 549 O O . GLY A 1 78 ? 39.112 44.129 79.965 1.00 73.52 78 GLY A O 1
ATOM 550 N N . THR A 1 79 ? 39.337 42.728 81.718 1.00 77.77 79 THR A N 1
ATOM 551 C CA . THR A 1 79 ? 40.729 42.424 81.420 1.00 75.53 79 THR A CA 1
ATOM 552 C C . THR A 1 79 ? 40.959 40.914 81.287 1.00 73.86 79 THR A C 1
ATOM 553 O O . THR A 1 79 ? 40.099 40.107 81.665 1.00 68.67 79 THR A O 1
ATOM 557 N N . VAL A 1 80 ? 42.113 40.547 80.729 1.00 71.34 80 VAL A N 1
ATOM 558 C CA . VAL A 1 80 ? 42.480 39.147 80.518 1.00 67.59 80 VAL A CA 1
ATOM 559 C C . VAL A 1 80 ? 43.830 38.808 81.162 1.00 66.87 80 VAL A C 1
ATOM 560 O O . VAL A 1 80 ? 44.875 38.902 80.510 1.00 69.99 80 VAL A O 1
ATOM 564 N N . PRO A 1 81 ? 43.822 38.409 82.454 1.00 62.35 81 PRO A N 1
ATOM 565 C CA . PRO A 1 81 ? 45.043 38.053 83.190 1.00 60.75 81 PRO A CA 1
ATOM 566 C C . PRO A 1 81 ? 45.931 37.004 82.507 1.00 60.75 81 PRO A C 1
ATOM 567 O O . PRO A 1 81 ? 47.160 37.117 82.518 1.00 63.81 81 PRO A O 1
ATOM 571 N N . GLY A 1 82 ? 45.317 35.984 81.914 1.00 59.35 82 GLY A N 1
ATOM 572 C CA . GLY A 1 82 ? 46.099 34.958 81.253 1.00 53.48 82 GLY A CA 1
ATOM 573 C C . GLY A 1 82 ? 45.333 33.719 80.830 1.00 54.90 82 GLY A C 1
ATOM 574 O O . GLY A 1 82 ? 44.134 33.770 80.549 1.00 51.09 82 GLY A O 1
ATOM 575 N N . MET A 1 83 ? 46.049 32.599 80.792 1.00 55.60 83 MET A N 1
ATOM 576 C CA . MET A 1 83 ? 45.493 31.313 80.385 1.00 54.91 83 MET A CA 1
ATOM 577 C C . MET A 1 83 ? 45.516 30.267 81.501 1.00 48.00 83 MET A C 1
ATOM 578 O O . MET A 1 83 ? 46.365 30.309 82.388 1.00 51.19 83 MET A O 1
ATOM 583 N N . ALA A 1 84 ? 44.572 29.332 81.446 1.00 41.54 84 ALA A N 1
ATOM 584 C CA . ALA A 1 84 ? 44.476 28.253 82.425 1.00 42.68 84 ALA A CA 1
ATOM 585 C C . ALA A 1 84 ? 43.667 27.136 81.796 1.00 39.43 84 ALA A C 1
ATOM 586 O O . ALA A 1 84 ? 42.599 27.379 81.245 1.00 47.03 84 ALA A O 1
ATOM 588 N N . GLY A 1 85 ? 44.173 25.914 81.863 1.00 35.28 85 GLY A N 1
ATOM 589 C CA . GLY A 1 85 ? 43.443 24.815 81.267 1.00 30.31 85 GLY A CA 1
ATOM 590 C C . GLY A 1 85 ? 44.097 23.471 81.471 1.00 28.79 85 GLY A C 1
ATOM 591 O O . GLY A 1 85 ? 44.993 23.339 82.307 1.00 26.58 85 GLY A O 1
ATOM 592 N N . LEU A 1 86 ? 43.650 22.480 80.699 1.00 26.19 86 LEU A N 1
ATOM 593 C CA . LEU A 1 86 ? 44.170 21.116 80.785 1.00 30.57 86 LEU A CA 1
ATOM 594 C C . LEU A 1 86 ? 44.923 20.713 79.538 1.00 31.76 86 LEU A C 1
ATOM 595 O O . LEU A 1 86 ? 44.379 20.762 78.444 1.00 33.68 86 LEU A O 1
ATOM 600 N N . LEU A 1 87 ? 46.171 20.298 79.705 1.00 37.74 87 LEU A N 1
ATOM 601 C CA . LEU A 1 87 ? 46.977 19.893 78.567 1.00 45.35 87 LEU A CA 1
ATOM 602 C C . LEU A 1 87 ? 46.403 18.640 77.921 1.00 51.48 87 LEU A C 1
ATOM 603 O O . LEU A 1 87 ? 46.066 17.674 78.610 1.00 53.27 87 LEU A O 1
ATOM 608 N N . GLY A 1 88 ? 46.275 18.673 76.596 1.00 55.63 88 GLY A N 1
ATOM 609 C CA . GLY A 1 88 ? 45.768 17.524 75.866 1.00 62.50 88 GLY A CA 1
ATOM 610 C C . GLY A 1 88 ? 46.952 16.653 75.482 1.00 68.93 88 GLY A C 1
ATOM 611 O O . GLY A 1 88 ? 48.096 17.048 75.710 1.00 72.48 88 GLY A O 1
ATOM 612 N N . GLY A 1 89 ? 46.700 15.481 74.900 1.00 69.78 89 GLY A N 1
ATOM 613 C CA . GLY A 1 89 ? 47.794 14.598 74.525 1.00 68.23 89 GLY A CA 1
ATOM 614 C C . GLY A 1 89 ? 48.248 13.783 75.719 1.00 67.48 89 GLY A C 1
ATOM 615 O O . GLY A 1 89 ? 49.117 12.919 75.616 1.00 60.69 89 GLY A O 1
ATOM 616 N N . THR A 1 90 ? 47.648 14.081 76.867 1.00 74.68 90 THR A N 1
ATOM 617 C CA . THR A 1 90 ? 47.954 13.389 78.109 1.00 77.12 90 THR A CA 1
ATOM 618 C C . THR A 1 90 ? 47.041 12.185 78.233 1.00 81.36 90 THR A C 1
ATOM 619 O O . THR A 1 90 ? 45.901 12.194 77.764 1.00 83.45 90 THR A O 1
ATOM 623 N N . ASP A 1 91 ? 47.557 11.139 78.861 1.00 84.64 91 ASP A N 1
ATOM 624 C CA . ASP A 1 91 ? 46.785 9.926 79.059 1.00 87.75 91 ASP A CA 1
ATOM 625 C C . ASP A 1 91 ? 46.433 9.905 80.538 1.00 87.10 91 ASP A C 1
ATOM 626 O O . ASP A 1 91 ? 46.038 8.885 81.101 1.00 91.68 91 ASP A O 1
ATOM 631 N N . VAL A 1 92 ? 46.595 11.078 81.144 1.00 83.50 92 VAL A N 1
ATOM 632 C CA . VAL A 1 92 ? 46.308 11.339 82.548 1.00 79.87 92 VAL A CA 1
ATOM 633 C C . VAL A 1 92 ? 46.441 12.866 82.704 1.00 76.59 92 VAL A C 1
ATOM 634 O O . VAL A 1 92 ? 47.532 13.426 82.582 1.00 80.87 92 VAL A O 1
ATOM 638 N N . PRO A 1 93 ? 45.313 13.549 82.960 1.00 69.52 93 PRO A N 1
ATOM 639 C CA . PRO A 1 93 ? 45.087 14.987 83.150 1.00 60.20 93 PRO A CA 1
ATOM 640 C C . PRO A 1 93 ? 46.251 15.887 83.565 1.00 52.38 93 PRO A C 1
ATOM 641 O O . PRO A 1 93 ? 46.764 15.783 84.676 1.00 53.94 93 PRO A O 1
ATOM 645 N N . GLY A 1 94 ? 46.645 16.785 82.666 1.00 43.90 94 GLY A N 1
ATOM 646 C CA . GLY A 1 94 ? 47.717 17.724 82.955 1.00 38.30 94 GLY A CA 1
ATOM 647 C C . GLY A 1 94 ? 47.128 19.105 83.182 1.00 32.16 94 GLY A C 1
ATOM 648 O O . GLY A 1 94 ? 46.095 19.424 82.613 1.00 38.04 94 GLY A O 1
ATOM 649 N N . LEU A 1 95 ? 47.772 19.924 84.005 1.00 29.99 95 LEU A N 1
ATOM 650 C CA . LEU A 1 95 ? 47.280 21.274 84.308 1.00 30.52 95 LEU A CA 1
ATOM 651 C C . LEU A 1 95 ? 48.260 22.348 83.868 1.00 31.43 95 LEU A C 1
ATOM 652 O O . LEU A 1 95 ? 49.464 22.239 84.107 1.00 36.52 95 LEU A O 1
ATOM 657 N N . THR A 1 96 ? 47.742 23.397 83.244 1.00 31.82 96 THR A N 1
ATOM 658 C CA . THR A 1 96 ? 48.589 24.490 82.768 1.00 39.93 96 THR A CA 1
ATOM 659 C C . THR A 1 96 ? 48.030 25.855 83.104 1.00 42.13 96 THR A C 1
ATOM 660 O O . THR A 1 96 ? 46.820 26.065 83.073 1.00 45.83 96 THR A O 1
ATOM 664 N N . TRP A 1 97 ? 48.919 26.790 83.406 1.00 42.79 97 TRP A N 1
ATOM 665 C CA . TRP A 1 97 ? 48.500 28.137 83.739 1.00 47.18 97 TRP A CA 1
ATOM 666 C C . TRP A 1 97 ? 49.680 29.085 83.788 1.00 51.01 97 TRP A C 1
ATOM 667 O O . TRP A 1 97 ? 50.798 28.693 84.124 1.00 49.04 97 TRP A O 1
ATOM 678 N N . LEU A 1 98 ? 49.411 30.337 83.435 1.00 58.31 98 LEU A N 1
ATOM 679 C CA . LEU A 1 98 ? 50.413 31.396 83.440 1.00 60.82 98 LEU A CA 1
ATOM 680 C C . LEU A 1 98 ? 49.698 32.733 83.267 1.00 61.13 98 LEU A C 1
ATOM 681 O O . LEU A 1 98 ? 48.767 32.847 82.470 1.00 58.95 98 LEU A O 1
ATOM 686 N N . LEU A 1 99 ? 50.127 33.736 84.029 1.00 62.73 99 LEU A N 1
ATOM 687 C CA . LEU A 1 99 ? 49.530 35.065 83.961 1.00 58.33 99 LEU A CA 1
ATOM 688 C C . LEU A 1 99 ? 50.585 36.095 83.576 1.00 57.56 99 LEU A C 1
ATOM 689 O O . LEU A 1 99 ? 51.780 35.806 83.594 1.00 59.51 99 LEU A O 1
ATOM 694 N N . ARG A 1 100 ? 50.139 37.292 83.209 1.00 59.42 100 ARG A N 1
ATOM 695 C CA . ARG A 1 100 ? 51.064 38.365 82.880 1.00 58.38 100 ARG A CA 1
ATOM 696 C C . ARG A 1 100 ? 51.636 38.739 84.245 1.00 59.04 100 ARG A C 1
ATOM 697 O O . ARG A 1 100 ? 50.955 38.606 85.262 1.00 57.28 100 ARG A O 1
ATOM 705 N N . ARG A 1 101 ? 52.877 39.200 84.281 1.00 62.81 101 ARG A N 1
ATOM 706 C CA . ARG A 1 101 ? 53.501 39.532 85.554 1.00 67.14 101 ARG A CA 1
ATOM 707 C C . ARG A 1 101 ? 52.695 40.445 86.464 1.00 67.11 101 ARG A C 1
ATOM 708 O O . ARG A 1 101 ? 53.008 40.580 87.646 1.00 67.84 101 ARG A O 1
ATOM 716 N N . ASP A 1 102 ? 51.652 41.061 85.923 1.00 73.09 102 ASP A N 1
ATOM 717 C CA . ASP A 1 102 ? 50.822 41.982 86.699 1.00 74.88 102 ASP A CA 1
ATOM 718 C C . ASP A 1 102 ? 49.649 41.319 87.407 1.00 70.43 102 ASP A C 1
ATOM 719 O O . ASP A 1 102 ? 49.370 41.617 88.567 1.00 72.58 102 ASP A O 1
ATOM 724 N N . SER A 1 103 ? 48.960 40.425 86.709 1.00 64.67 103 SER A N 1
ATOM 725 C CA . SER A 1 103 ? 47.816 39.738 87.283 1.00 65.34 103 SER A CA 1
ATOM 726 C C . SER A 1 103 ? 48.220 38.924 88.505 1.00 70.02 103 SER A C 1
ATOM 727 O O . SER A 1 103 ? 47.392 38.230 89.118 1.00 71.51 103 SER A O 1
ATOM 730 N N . TRP A 1 104 ? 49.504 39.023 88.850 1.00 68.70 104 TRP A N 1
ATOM 731 C CA . TRP A 1 104 ? 50.060 38.326 90.003 1.00 63.23 104 TRP A CA 1
ATOM 732 C C . TRP A 1 104 ? 49.629 39.052 91.262 1.00 57.91 104 TRP A C 1
ATOM 733 O O . TRP A 1 104 ? 49.541 40.277 91.283 1.00 53.72 104 TRP A O 1
ATOM 744 N N . GLY A 1 105 ? 49.367 38.286 92.311 1.00 56.93 105 GLY A N 1
ATOM 745 C CA . GLY A 1 105 ? 48.973 38.877 93.572 1.00 54.50 105 GLY A CA 1
ATOM 746 C C . GLY A 1 105 ? 47.504 39.220 93.683 1.00 52.60 105 GLY A C 1
ATOM 747 O O . GLY A 1 105 ? 47.132 40.112 94.441 1.00 52.02 105 GLY A O 1
ATOM 748 N N . HIS A 1 106 ? 46.662 38.520 92.933 1.00 53.42 106 HIS A N 1
ATOM 749 C CA . HIS A 1 106 ? 45.228 38.776 92.984 1.00 52.96 106 HIS A CA 1
ATOM 750 C C . HIS A 1 106 ? 44.476 37.487 93.263 1.00 49.22 106 HIS A C 1
ATOM 751 O O . HIS A 1 106 ? 43.288 37.509 93.561 1.00 47.76 106 HIS A O 1
ATOM 758 N N . GLY A 1 107 ? 45.177 36.361 93.170 1.00 48.76 107 GLY A N 1
ATOM 759 C CA . GLY A 1 107 ? 44.548 35.075 93.418 1.00 46.45 107 GLY A CA 1
ATOM 760 C C . GLY A 1 107 ? 43.775 34.582 92.219 1.00 46.74 107 GLY A C 1
ATOM 761 O O . GLY A 1 107 ? 42.880 33.744 92.350 1.00 46.10 107 GLY A O 1
ATOM 762 N N . TYR A 1 108 ? 44.130 35.109 91.050 1.00 48.95 108 TYR A N 1
ATOM 763 C CA . TYR A 1 108 ? 43.482 34.75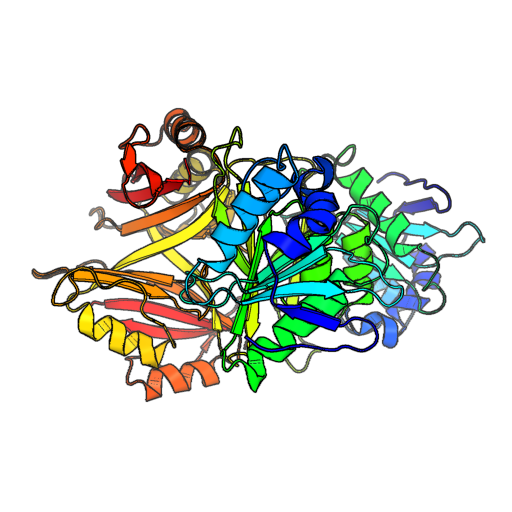1 89.798 1.00 44.33 108 TYR A CA 1
ATOM 764 C C . TYR A 1 108 ? 43.828 33.342 89.378 1.00 45.43 108 TYR A C 1
ATOM 765 O O . TYR A 1 108 ? 42.943 32.513 89.175 1.00 45.44 108 TYR A O 1
ATOM 774 N N . ALA A 1 109 ? 45.124 33.085 89.239 1.00 43.94 109 ALA A N 1
ATOM 775 C CA . ALA A 1 109 ? 45.620 31.773 88.845 1.00 42.30 109 ALA A CA 1
ATOM 776 C C . ALA A 1 109 ? 45.044 30.707 89.762 1.00 39.14 109 ALA A C 1
ATOM 777 O O . ALA A 1 109 ? 44.599 29.651 89.316 1.00 33.53 109 ALA A O 1
ATOM 779 N N . THR A 1 110 ? 45.070 31.001 91.055 1.00 41.57 110 THR A N 1
ATOM 780 C CA . THR A 1 110 ? 44.553 30.096 92.065 1.00 41.41 110 THR A CA 1
ATOM 781 C C . THR A 1 110 ? 43.067 29.850 91.816 1.00 47.89 110 THR A C 1
ATOM 782 O O . THR A 1 110 ? 42.617 28.706 91.765 1.00 50.39 110 THR A O 1
ATOM 786 N N . GLU A 1 111 ? 42.305 30.924 91.649 1.00 51.70 111 GLU A N 1
ATOM 787 C CA . GLU A 1 111 ? 40.878 30.789 91.398 1.00 53.61 111 GLU A CA 1
ATOM 788 C C . GLU A 1 111 ? 40.565 30.166 90.030 1.00 52.20 111 GLU A C 1
ATOM 789 O O . GLU A 1 111 ? 39.643 29.359 89.904 1.00 54.91 111 GLU A O 1
ATOM 795 N N . ALA A 1 112 ? 41.329 30.537 89.009 1.00 47.66 112 ALA A N 1
ATOM 796 C CA . ALA A 1 112 ? 41.118 29.998 87.667 1.00 49.01 112 ALA A CA 1
ATOM 797 C C . ALA A 1 112 ? 41.520 28.523 87.586 1.00 49.91 112 ALA A C 1
ATOM 798 O O . ALA A 1 112 ? 40.835 27.711 86.954 1.00 42.25 112 ALA A O 1
ATOM 800 N N . ALA A 1 113 ? 42.640 28.193 88.227 1.00 51.63 113 ALA A N 1
ATOM 801 C CA . ALA A 1 113 ? 43.156 26.825 88.251 1.00 52.33 113 ALA A CA 1
ATOM 802 C C . ALA A 1 113 ? 42.207 25.950 89.045 1.00 54.67 113 ALA A C 1
ATOM 803 O O . ALA A 1 113 ? 41.855 24.843 88.629 1.00 54.28 113 ALA A O 1
ATOM 805 N N . ALA A 1 114 ? 41.806 26.459 90.204 1.00 52.50 114 ALA A N 1
ATOM 806 C CA . ALA A 1 114 ? 40.891 25.744 91.073 1.00 48.04 114 ALA A CA 1
ATOM 807 C C . ALA A 1 114 ? 39.623 25.493 90.289 1.00 47.04 114 ALA A C 1
ATOM 808 O O . ALA A 1 114 ? 38.968 24.466 90.465 1.00 49.82 114 ALA A O 1
ATOM 810 N N . ALA A 1 115 ? 39.287 26.438 89.414 1.00 42.31 115 ALA A N 1
ATOM 811 C CA . ALA A 1 115 ? 38.087 26.328 88.594 1.00 40.47 115 ALA A CA 1
ATOM 812 C C . ALA A 1 115 ? 38.233 25.179 87.608 1.00 39.69 115 ALA A C 1
ATOM 813 O O . ALA A 1 115 ? 37.368 24.296 87.516 1.00 35.39 115 ALA A O 1
ATOM 815 N N . VAL A 1 116 ? 39.331 25.207 86.862 1.00 32.91 116 VAL A N 1
ATOM 816 C CA . VAL A 1 116 ? 39.599 24.169 85.888 1.00 32.03 116 VAL A CA 1
ATOM 817 C C . VAL A 1 116 ? 39.635 22.811 86.580 1.00 38.74 116 VAL A C 1
ATOM 818 O O . VAL A 1 116 ? 39.075 21.831 86.081 1.00 40.00 116 VAL A O 1
ATOM 822 N N . VAL A 1 117 ? 40.292 22.761 87.735 1.00 38.01 117 VAL A N 1
ATOM 823 C CA . VAL A 1 117 ? 40.405 21.519 88.492 1.00 40.80 117 VAL A CA 1
ATOM 824 C C . VAL A 1 117 ? 39.022 21.038 88.896 1.00 41.35 117 VAL A C 1
ATOM 825 O O . VAL A 1 117 ? 38.609 19.930 88.541 1.00 35.53 117 VAL A O 1
ATOM 829 N N . GLY A 1 118 ? 38.325 21.890 89.651 1.00 40.54 118 GLY A N 1
ATOM 830 C CA . GLY A 1 118 ? 36.995 21.568 90.134 1.00 40.65 118 GLY A CA 1
ATOM 831 C C . GLY A 1 118 ? 36.172 20.976 89.022 1.00 39.54 118 GLY A C 1
ATOM 832 O O . GLY A 1 118 ? 35.592 19.900 89.152 1.00 44.56 118 GLY A O 1
ATOM 833 N N . HIS A 1 119 ? 36.133 21.692 87.912 1.00 36.08 119 HIS A N 1
ATOM 834 C CA . HIS A 1 119 ? 35.405 21.234 86.759 1.00 35.65 119 HIS A CA 1
ATOM 835 C C . HIS A 1 119 ? 35.907 19.842 86.353 1.00 38.82 119 HIS A C 1
ATOM 836 O O . HIS A 1 119 ? 35.146 18.880 86.348 1.00 43.82 119 HIS A O 1
ATOM 843 N N . ALA A 1 120 ? 37.196 19.744 86.038 1.00 39.29 120 ALA A N 1
ATOM 844 C CA . ALA A 1 120 ? 37.824 18.490 85.599 1.00 38.55 120 ALA A CA 1
ATOM 845 C C . ALA A 1 120 ? 37.506 17.236 86.404 1.00 39.65 120 ALA A C 1
ATOM 846 O O . ALA A 1 120 ? 37.310 16.161 85.841 1.00 31.87 120 ALA A O 1
ATOM 848 N N . LEU A 1 121 ? 37.463 17.364 87.722 1.00 46.16 121 LEU A N 1
ATOM 849 C CA . LEU A 1 121 ? 37.197 16.203 88.560 1.00 53.60 121 LEU A CA 1
ATOM 850 C C . LEU A 1 121 ? 35.737 15.768 88.503 1.00 60.22 121 LEU A C 1
ATOM 851 O O . LEU A 1 121 ? 35.436 14.581 88.629 1.00 66.28 121 LEU A O 1
ATOM 856 N N . GLU A 1 122 ? 34.829 16.716 88.297 1.00 63.12 122 GLU A N 1
ATOM 857 C CA . GLU A 1 122 ? 33.409 16.380 88.243 1.00 67.66 122 GLU A CA 1
ATOM 858 C C . GLU A 1 122 ? 32.835 16.253 86.827 1.00 72.25 122 GLU A C 1
ATOM 859 O O . GLU A 1 122 ? 33.017 15.226 86.166 1.00 75.40 122 GLU A O 1
ATOM 865 N N . ASP A 1 123 ? 32.135 17.297 86.380 1.00 71.90 123 ASP A N 1
ATOM 866 C CA . ASP A 1 123 ? 31.504 17.329 85.058 1.00 70.26 123 ASP A CA 1
ATOM 867 C C . ASP A 1 123 ? 32.446 16.939 83.922 1.00 69.89 123 ASP A C 1
ATOM 868 O O . ASP A 1 123 ? 32.001 16.492 82.866 1.00 67.73 123 ASP A O 1
ATOM 873 N N . GLY A 1 124 ? 33.744 17.127 84.139 1.00 72.57 124 GLY A N 1
ATOM 874 C CA . GLY A 1 124 ? 34.728 16.783 83.127 1.00 72.70 124 GLY A CA 1
ATOM 875 C C . GLY A 1 124 ? 34.961 15.283 83.091 1.00 73.09 124 GLY A C 1
ATOM 876 O O . GLY A 1 124 ? 35.518 14.748 82.129 1.00 73.03 124 GLY A O 1
ATOM 877 N N . GLY A 1 125 ? 34.545 14.611 84.161 1.00 71.02 125 GLY A N 1
ATOM 878 C CA . GLY A 1 125 ? 34.677 13.169 84.245 1.00 71.27 125 GLY A CA 1
ATOM 879 C C . GLY A 1 125 ? 36.078 12.595 84.321 1.00 68.89 125 GLY A C 1
ATOM 880 O O . GLY A 1 125 ? 36.371 11.577 83.685 1.00 70.94 125 GLY A O 1
ATOM 881 N N . LEU A 1 126 ? 36.947 13.233 85.097 1.00 60.97 126 LEU A N 1
ATOM 882 C CA . LEU A 1 126 ? 38.309 12.743 85.249 1.00 56.00 126 LEU A CA 1
ATOM 883 C C . LEU A 1 126 ? 38.439 12.172 86.643 1.00 54.69 126 LEU A C 1
ATOM 884 O O . LEU A 1 126 ? 37.757 12.630 87.556 1.00 54.69 126 LEU A O 1
ATOM 889 N N . ASP A 1 127 ? 39.298 11.174 86.821 1.00 54.32 127 ASP A N 1
ATOM 890 C CA . ASP A 1 127 ? 39.451 10.602 88.150 1.00 56.12 127 ASP A CA 1
ATOM 891 C C . ASP A 1 127 ? 40.504 11.342 88.980 1.00 55.19 127 ASP A C 1
ATOM 892 O O . ASP A 1 127 ? 40.638 11.097 90.181 1.00 54.58 127 ASP A O 1
ATOM 897 N N . ARG A 1 128 ? 41.237 12.250 88.334 1.00 50.23 128 ARG A N 1
ATOM 898 C CA . ARG A 1 128 ? 42.261 13.061 89.000 1.00 42.32 128 ARG A CA 1
ATOM 899 C C . ARG A 1 128 ? 43.032 13.917 88.011 1.00 38.84 128 ARG A C 1
ATOM 900 O O . ARG A 1 128 ? 43.035 13.646 86.818 1.00 39.70 128 ARG A O 1
ATOM 908 N N . VAL A 1 129 ? 43.691 14.949 88.525 1.00 38.37 129 VAL A N 1
ATOM 909 C CA . VAL A 1 129 ? 44.488 15.853 87.704 1.00 41.05 129 VAL A CA 1
ATOM 910 C C . VAL A 1 129 ? 45.924 15.930 88.232 1.00 39.61 129 VAL A C 1
ATOM 911 O O . VAL A 1 129 ? 46.191 15.617 89.397 1.00 42.14 129 VAL A O 1
ATOM 915 N N . GLU A 1 130 ? 46.843 16.353 87.369 1.00 36.18 130 GLU A N 1
ATOM 916 C CA . GLU A 1 130 ? 48.257 16.461 87.721 1.00 26.89 130 GLU A CA 1
ATOM 917 C C . GLU A 1 130 ? 48.814 17.800 87.273 1.00 22.40 130 GLU A C 1
ATOM 918 O O . GLU A 1 130 ? 48.364 18.380 86.296 1.00 32.92 130 GLU A O 1
ATOM 924 N N . ALA A 1 131 ? 49.810 18.285 87.979 1.00 16.17 131 ALA A N 1
ATOM 925 C CA . ALA A 1 131 ? 50.430 19.540 87.609 1.00 25.26 131 ALA A CA 1
ATOM 926 C C . ALA A 1 131 ? 51.928 19.337 87.766 1.00 31.81 131 ALA A C 1
ATOM 927 O O . ALA A 1 131 ? 52.398 19.076 88.877 1.00 41.16 131 ALA A O 1
ATOM 929 N N . TRP A 1 132 ? 52.673 19.430 86.665 1.00 26.32 132 TRP A N 1
ATOM 930 C CA . TRP A 1 132 ? 54.113 19.260 86.734 1.00 15.99 132 TRP A CA 1
ATOM 931 C C . TRP A 1 132 ? 54.739 20.633 86.849 1.00 27.30 132 TRP A C 1
ATOM 932 O O . TRP A 1 132 ? 54.670 21.437 85.923 1.00 30.45 132 TRP A O 1
ATOM 943 N N . ILE A 1 133 ? 55.331 20.914 88.003 1.00 32.89 133 ILE A N 1
ATOM 944 C CA . ILE A 1 133 ? 55.965 22.205 88.212 1.00 39.08 133 ILE A CA 1
ATOM 945 C C . ILE A 1 133 ? 57.417 22.077 88.662 1.00 42.52 133 ILE A C 1
ATOM 946 O O . ILE A 1 133 ? 57.743 21.295 89.557 1.00 47.20 133 ILE A O 1
ATOM 951 N N . GLU A 1 134 ? 58.281 22.852 88.019 1.00 43.51 134 GLU A N 1
ATOM 952 C CA . GLU A 1 134 ? 59.704 22.872 88.323 1.00 40.36 134 GLU A CA 1
ATOM 953 C C . GLU A 1 134 ? 59.928 23.153 89.809 1.00 38.33 134 GLU A C 1
ATOM 954 O O . GLU A 1 134 ? 59.103 23.807 90.457 1.00 38.67 134 GLU A O 1
ATOM 960 N N . ALA A 1 135 ? 61.048 22.671 90.344 1.00 35.64 135 ALA A N 1
ATOM 961 C CA . ALA A 1 135 ? 61.368 22.858 91.760 1.00 39.44 135 ALA A CA 1
ATOM 962 C C . ALA A 1 135 ? 61.518 24.318 92.201 1.00 37.66 135 ALA A C 1
ATOM 963 O O . ALA A 1 135 ? 61.208 24.662 93.338 1.00 41.74 135 ALA A O 1
ATOM 965 N N . GLY A 1 136 ? 61.983 25.178 91.307 1.00 39.38 136 GLY A N 1
ATOM 966 C CA . GLY A 1 136 ? 62.166 26.572 91.672 1.00 43.11 136 GLY A CA 1
ATOM 967 C C . GLY A 1 136 ? 60.943 27.465 91.579 1.00 46.66 136 GLY A C 1
ATOM 968 O O . GLY A 1 136 ? 60.892 28.502 92.235 1.00 52.07 136 GLY A O 1
ATOM 969 N N . ASN A 1 137 ? 59.961 27.080 90.768 1.00 47.13 137 ASN A N 1
ATOM 970 C CA . ASN A 1 137 ? 58.750 27.873 90.608 1.00 40.66 137 ASN A CA 1
ATOM 971 C C . ASN A 1 137 ? 57.900 27.855 91.875 1.00 42.29 137 ASN A C 1
ATOM 972 O O . ASN A 1 137 ? 56.873 27.182 91.945 1.00 45.77 137 ASN A O 1
ATOM 977 N N . ARG A 1 138 ? 58.328 28.607 92.877 1.00 42.67 138 ARG A N 1
ATOM 978 C CA . ARG A 1 138 ? 57.605 28.664 94.142 1.00 48.21 138 ARG A CA 1
ATOM 979 C C . ARG A 1 138 ? 56.233 29.309 93.977 1.00 44.43 138 ARG A C 1
ATOM 980 O O . ARG A 1 138 ? 55.258 28.893 94.600 1.00 39.00 138 ARG A O 1
ATOM 988 N N . ARG A 1 139 ? 56.158 30.327 93.132 1.00 47.44 139 ARG A N 1
ATOM 989 C CA . ARG A 1 139 ? 54.895 31.010 92.907 1.00 51.93 139 ARG A CA 1
ATOM 990 C C . ARG A 1 139 ? 53.865 30.027 92.373 1.00 48.50 139 ARG A C 1
ATOM 991 O O . ARG A 1 139 ? 52.687 30.088 92.739 1.00 44.40 139 ARG A O 1
ATOM 999 N N . SER A 1 140 ? 54.323 29.114 91.517 1.00 45.93 140 SER A N 1
ATOM 1000 C CA . SER A 1 140 ? 53.449 28.113 90.908 1.00 42.35 140 SER A CA 1
ATOM 1001 C C . SER A 1 140 ? 53.059 26.996 91.871 1.00 39.38 140 SER A C 1
ATOM 1002 O O . SER A 1 140 ? 51.888 26.642 91.985 1.00 38.28 140 SER A O 1
ATOM 1005 N N . LEU A 1 141 ? 54.043 26.437 92.559 1.00 40.44 141 LEU A N 1
ATOM 1006 C CA . LEU A 1 141 ? 53.776 25.375 93.519 1.00 42.58 141 LEU A CA 1
ATOM 1007 C C . LEU A 1 141 ? 52.807 25.918 94.558 1.00 46.14 141 LEU A C 1
ATOM 1008 O O . LEU A 1 141 ? 52.048 25.170 95.177 1.00 43.26 141 LEU A O 1
ATOM 1013 N N . ALA A 1 142 ? 52.855 27.235 94.741 1.00 47.08 142 ALA A N 1
ATOM 1014 C CA . ALA A 1 142 ? 51.985 27.928 95.679 1.00 41.64 142 ALA A CA 1
ATOM 1015 C C . ALA A 1 142 ? 50.559 27.824 95.161 1.00 39.97 142 ALA A C 1
ATOM 1016 O O . ALA A 1 142 ? 49.640 27.446 95.886 1.00 38.81 142 ALA A O 1
ATOM 1018 N N . VAL A 1 143 ? 50.382 28.168 93.892 1.00 34.74 143 VAL A N 1
ATOM 1019 C CA . VAL A 1 143 ? 49.073 28.094 93.275 1.00 31.49 143 VAL A CA 1
ATOM 1020 C C . VAL A 1 143 ? 48.555 26.670 93.424 1.00 41.12 143 VAL A C 1
ATOM 1021 O O . VAL A 1 143 ? 47.450 26.452 93.916 1.00 51.10 143 VAL A O 1
ATOM 1025 N N . ALA A 1 144 ? 49.380 25.709 93.011 1.00 43.13 144 ALA A N 1
ATOM 1026 C CA . ALA A 1 144 ? 49.050 24.283 93.052 1.00 39.27 144 ALA A CA 1
ATOM 1027 C C . ALA A 1 144 ? 48.652 23.750 94.419 1.00 41.21 144 ALA A C 1
ATOM 1028 O O . ALA A 1 144 ? 47.738 22.925 94.532 1.00 39.13 144 ALA A O 1
ATOM 1030 N N . ALA A 1 145 ? 49.351 24.208 95.453 1.00 42.23 145 ALA A N 1
ATOM 1031 C CA . ALA A 1 145 ? 49.083 23.769 96.819 1.00 48.10 145 ALA A CA 1
ATOM 1032 C C . ALA A 1 145 ? 47.748 24.302 97.324 1.00 48.65 145 ALA A C 1
ATOM 1033 O O . ALA A 1 145 ? 47.002 23.602 98.014 1.00 44.97 145 ALA A O 1
ATOM 1035 N N . ARG A 1 146 ? 47.465 25.554 96.982 1.00 50.27 146 ARG A N 1
ATOM 1036 C CA . ARG A 1 146 ? 46.224 26.205 97.376 1.00 50.12 146 ARG A CA 1
ATOM 1037 C C . ARG A 1 146 ? 45.050 25.457 96.749 1.00 49.21 146 ARG A C 1
ATOM 1038 O O . ARG A 1 146 ? 44.012 25.277 97.386 1.00 48.13 146 ARG A O 1
ATOM 1046 N N . VAL A 1 147 ? 45.240 25.028 95.499 1.00 45.50 147 VAL A N 1
ATOM 1047 C CA . VAL A 1 147 ? 44.232 24.310 94.715 1.00 37.68 147 VAL A CA 1
ATOM 1048 C C . VAL A 1 147 ? 43.972 22.882 95.210 1.00 35.27 147 VAL A C 1
ATOM 1049 O O . VAL A 1 147 ? 43.008 22.222 94.794 1.00 26.49 147 VAL A O 1
ATOM 1053 N N . GLY A 1 148 ? 44.826 22.412 96.112 1.00 36.81 148 GLY A N 1
ATOM 1054 C CA . GLY A 1 148 ? 44.643 21.079 96.655 1.00 43.34 148 GLY A CA 1
ATOM 1055 C C . GLY A 1 148 ? 45.490 20.028 95.974 1.00 42.15 148 GLY A C 1
ATOM 1056 O O . GLY A 1 148 ? 45.205 18.838 96.050 1.00 42.92 148 GLY A O 1
ATOM 1057 N N . LEU A 1 149 ? 46.534 20.467 95.289 1.00 44.10 149 LEU A N 1
ATOM 1058 C CA . LEU A 1 149 ? 47.421 19.537 94.621 1.00 38.56 149 LEU A CA 1
ATOM 1059 C C . LEU A 1 149 ? 48.598 19.285 95.556 1.00 39.56 149 LEU A C 1
ATOM 1060 O O . LEU A 1 149 ? 49.204 20.226 96.060 1.00 40.16 149 LEU A O 1
ATOM 1065 N N . THR A 1 150 ? 48.912 18.023 95.819 1.00 38.79 150 THR A N 1
ATOM 1066 C CA . THR A 1 150 ? 50.043 17.726 96.689 1.00 36.90 150 THR A CA 1
ATOM 1067 C C . THR A 1 150 ? 51.086 16.949 95.914 1.00 38.19 150 THR A C 1
ATOM 1068 O O . THR A 1 150 ? 50.781 16.378 94.862 1.00 33.79 150 THR A O 1
ATOM 1072 N N . GLU A 1 151 ? 52.315 16.941 96.429 1.00 37.97 151 GLU A N 1
ATOM 1073 C CA . GLU A 1 151 ? 53.411 16.242 95.769 1.00 35.07 151 GLU A CA 1
ATOM 1074 C C . GLU A 1 151 ? 53.187 14.738 95.767 1.00 34.22 151 GLU A C 1
ATOM 1075 O O . GLU A 1 151 ? 53.015 14.118 96.820 1.00 35.86 151 GLU A O 1
ATOM 1081 N N . ARG A 1 152 ? 53.196 14.156 94.573 1.00 33.39 152 ARG A N 1
ATOM 1082 C CA . ARG A 1 152 ? 52.971 12.729 94.419 1.00 33.86 152 ARG A CA 1
ATOM 1083 C C . ARG A 1 152 ? 54.270 12.021 94.047 1.00 36.01 152 ARG A C 1
ATOM 1084 O O . ARG A 1 152 ? 54.406 10.803 94.236 1.00 35.72 152 ARG A O 1
ATOM 1092 N N . ALA A 1 153 ? 55.221 12.791 93.514 1.00 33.04 153 ALA A N 1
ATOM 1093 C CA . ALA A 1 153 ? 56.519 12.254 93.102 1.00 25.51 153 ALA A CA 1
ATOM 1094 C C . ALA A 1 153 ? 57.364 13.331 92.478 1.00 16.25 153 ALA A C 1
ATOM 1095 O O . ALA A 1 153 ? 57.106 14.506 92.666 1.00 22.04 153 ALA A O 1
ATOM 1097 N N . ARG A 1 154 ? 58.363 12.908 91.715 1.00 15.42 154 ARG A N 1
ATOM 1098 C CA . ARG A 1 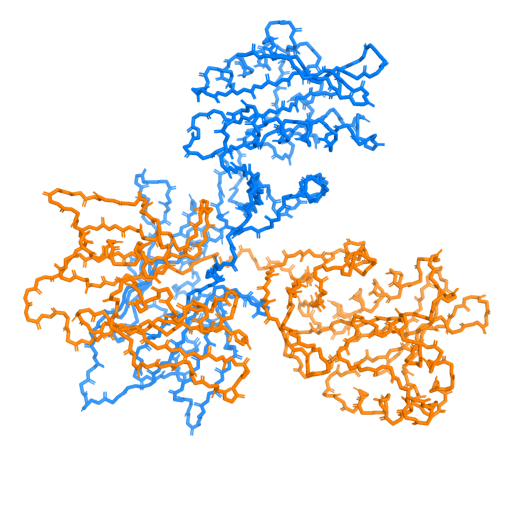154 ? 59.263 13.822 91.044 1.00 19.75 154 ARG A CA 1
ATOM 1099 C C . ARG A 1 154 ? 59.924 13.124 89.839 1.00 22.17 154 ARG A C 1
ATOM 1100 O O . ARG A 1 154 ? 60.069 11.898 89.827 1.00 26.52 154 ARG A O 1
ATOM 1108 N N . LEU A 1 155 ? 60.303 13.903 88.826 1.00 20.68 155 LEU A N 1
ATOM 1109 C CA . LEU A 1 155 ? 60.941 13.371 87.613 1.00 24.73 155 LEU A CA 1
ATOM 1110 C C . LEU A 1 155 ? 61.837 14.426 86.964 1.00 22.94 155 LEU A C 1
ATOM 1111 O O . LEU A 1 155 ? 61.515 15.613 86.985 1.00 18.82 155 LEU A O 1
ATOM 1116 N N . ALA A 1 156 ? 62.952 13.989 86.383 1.00 25.85 156 ALA A N 1
ATOM 1117 C CA . ALA A 1 156 ? 63.886 14.909 85.741 1.00 25.99 156 ALA A CA 1
ATOM 1118 C C . ALA A 1 156 ? 63.458 15.213 84.318 1.00 25.06 156 ALA A C 1
ATOM 1119 O O . ALA A 1 156 ? 63.022 14.328 83.584 1.00 29.68 156 ALA A O 1
ATOM 1121 N N . GLN A 1 157 ? 63.573 16.469 83.922 1.00 20.90 157 GLN A N 1
ATOM 1122 C CA . GLN A 1 157 ? 63.197 16.839 82.564 1.00 24.98 157 GLN A CA 1
ATOM 1123 C C . GLN A 1 157 ? 64.263 17.691 81.893 1.00 24.46 157 GLN A C 1
ATOM 1124 O O . GLN A 1 157 ? 65.250 18.077 82.511 1.00 30.17 157 GLN A O 1
ATOM 1130 N N . HIS A 1 158 ? 64.075 17.967 80.614 1.00 28.42 158 HIS A N 1
ATOM 1131 C CA . HIS A 1 158 ? 65.037 18.779 79.902 1.00 35.16 158 HIS A CA 1
ATOM 1132 C C . HIS A 1 158 ? 64.429 19.494 78.719 1.00 38.35 158 HIS A C 1
ATOM 1133 O O . HIS A 1 158 ? 64.034 18.864 77.739 1.00 37.99 158 HIS A O 1
ATOM 1140 N N . TYR A 1 159 ? 64.361 20.817 78.808 1.00 41.34 159 TYR A N 1
ATOM 1141 C CA . TYR A 1 159 ? 63.819 21.608 77.714 1.00 45.08 159 TYR A CA 1
ATOM 1142 C C . TYR A 1 159 ? 64.962 21.949 76.748 1.00 51.12 159 TYR A C 1
ATOM 1143 O O . TYR A 1 159 ? 66.001 22.468 77.163 1.00 49.00 159 TYR A O 1
ATOM 1152 N N . PRO A 1 160 ? 64.783 21.656 75.446 1.00 51.88 160 PRO A N 1
ATOM 1153 C CA . PRO A 1 160 ? 65.810 21.933 74.433 1.00 50.38 160 PRO A CA 1
ATOM 1154 C C . PRO A 1 160 ? 66.460 23.324 74.517 1.00 52.58 160 PRO A C 1
ATOM 1155 O O . PRO A 1 160 ? 67.683 23.453 74.440 1.00 53.38 160 PRO A O 1
ATOM 1159 N N . HIS A 1 161 ? 65.650 24.362 74.677 1.00 47.95 161 HIS A N 1
ATOM 1160 C CA . HIS A 1 161 ? 66.184 25.715 74.761 1.00 43.80 161 HIS A CA 1
ATOM 1161 C C . HIS A 1 161 ? 66.941 25.929 76.061 1.00 44.41 161 HIS A C 1
ATOM 1162 O O . HIS A 1 161 ? 67.561 26.972 76.272 1.00 46.37 161 HIS A O 1
ATOM 1169 N N . ARG A 1 162 ? 66.876 24.942 76.945 1.00 48.90 162 ARG A N 1
ATOM 1170 C CA . ARG A 1 162 ? 67.550 25.037 78.232 1.00 47.91 162 ARG A CA 1
ATOM 1171 C C . ARG A 1 162 ? 68.953 24.452 78.163 1.00 46.27 162 ARG A C 1
ATOM 1172 O O . ARG A 1 162 ? 69.173 23.421 77.527 1.00 41.03 162 ARG A O 1
ATOM 1180 N N . PRO A 1 163 ? 69.926 25.110 78.817 1.00 50.94 163 PRO A N 1
ATOM 1181 C CA . PRO A 1 163 ? 71.309 24.617 78.805 1.00 55.13 163 PRO A CA 1
ATOM 1182 C C . PRO A 1 163 ? 71.418 23.226 79.419 1.00 58.64 163 PRO A C 1
ATOM 1183 O O . PRO A 1 163 ? 72.258 22.423 79.009 1.00 59.02 163 PRO A O 1
ATOM 1187 N N . GLY A 1 164 ? 70.554 22.948 80.395 1.00 61.89 164 GLY A N 1
ATOM 1188 C CA . GLY A 1 164 ? 70.558 21.652 81.054 1.00 57.24 164 GLY A CA 1
ATOM 1189 C C . GLY A 1 164 ? 69.197 21.196 81.554 1.00 48.44 164 GLY A C 1
ATOM 1190 O O . GLY A 1 164 ? 68.211 21.927 81.447 1.00 48.36 164 GLY A O 1
ATOM 1191 N N . PRO A 1 165 ? 69.112 19.977 82.111 1.00 44.13 165 PRO A N 1
ATOM 1192 C CA . PRO A 1 165 ? 67.843 19.447 82.624 1.00 37.25 165 PRO A CA 1
ATOM 1193 C C . PRO A 1 165 ? 67.373 20.198 83.858 1.00 33.51 165 PRO A C 1
ATOM 1194 O O . PRO A 1 165 ? 67.945 21.223 84.229 1.00 47.17 165 PRO A O 1
ATOM 1198 N N . HIS A 1 166 ? 66.325 19.682 84.491 1.00 31.89 166 HIS A N 1
ATOM 1199 C CA . HIS A 1 166 ? 65.770 20.284 85.701 1.00 20.68 166 HIS A CA 1
ATOM 1200 C C . HIS A 1 166 ? 64.833 19.302 86.403 1.00 18.79 166 HIS A C 1
ATOM 1201 O O . HIS A 1 166 ? 64.416 18.301 85.837 1.00 19.01 166 HIS A O 1
ATOM 1208 N N . GLU A 1 167 ? 64.501 19.589 87.646 1.00 23.11 167 GLU A N 1
ATOM 1209 C CA . GLU A 1 167 ? 63.624 18.711 88.402 1.00 26.76 167 GLU A CA 1
ATOM 1210 C C . GLU A 1 167 ? 62.161 19.164 88.390 1.00 27.59 167 GLU A C 1
ATOM 1211 O O . GLU A 1 167 ? 61.837 20.267 88.827 1.00 26.51 167 GLU A O 1
ATOM 1217 N N . MET A 1 168 ? 61.272 18.311 87.905 1.00 25.22 168 MET A N 1
ATOM 1218 C CA . MET A 1 168 ? 59.859 18.662 87.895 1.00 28.80 168 MET A CA 1
ATOM 1219 C C . MET A 1 168 ? 59.199 18.012 89.105 1.00 26.43 168 MET A C 1
ATOM 1220 O O . MET A 1 168 ? 59.592 16.923 89.527 1.00 20.49 168 MET A O 1
ATOM 1225 N N . VAL A 1 169 ? 58.212 18.696 89.670 1.00 25.24 169 VAL A N 1
ATOM 1226 C CA . VAL A 1 169 ? 57.473 18.173 90.807 1.00 24.43 169 VAL A CA 1
ATOM 1227 C C . VAL A 1 169 ? 56.096 17.744 90.307 1.00 27.91 169 VAL A C 1
ATOM 1228 O O . VAL A 1 169 ? 55.342 18.559 89.776 1.00 30.66 169 VAL A O 1
ATOM 1232 N N . VAL A 1 170 ? 55.776 16.465 90.468 1.00 23.11 170 VAL A N 1
ATOM 1233 C CA . VAL A 1 170 ? 54.492 15.949 90.035 1.00 18.85 170 VAL A CA 1
ATOM 1234 C C . VAL A 1 170 ? 53.481 16.013 91.164 1.00 20.06 170 VAL A C 1
ATOM 1235 O O . VAL A 1 170 ? 53.521 15.197 92.079 1.00 19.92 170 VAL A O 1
ATOM 1239 N N . LEU A 1 171 ? 52.578 16.988 91.097 1.00 24.23 171 LEU A N 1
ATOM 1240 C CA . LEU A 1 171 ? 51.541 17.155 92.114 1.00 23.48 171 LEU A CA 1
ATOM 1241 C C . LEU A 1 171 ? 50.212 16.720 91.531 1.00 30.25 171 LEU A C 1
ATOM 1242 O O . LEU A 1 171 ? 49.961 16.921 90.343 1.00 37.02 171 LEU A O 1
ATOM 1247 N N . GLY A 1 172 ? 49.349 16.141 92.358 1.00 29.45 172 GLY A N 1
ATOM 1248 C CA . GLY A 1 172 ? 48.068 15.698 91.842 1.00 25.45 172 GLY A CA 1
ATOM 1249 C C . GLY A 1 172 ? 46.954 15.729 92.861 1.00 25.44 172 GLY A C 1
ATOM 1250 O O . GLY A 1 172 ? 47.199 15.782 94.063 1.00 21.19 172 GLY A O 1
ATOM 1251 N N . LYS A 1 173 ? 45.720 15.717 92.368 1.00 28.28 173 LYS A N 1
ATOM 1252 C CA . LYS A 1 173 ? 44.543 15.715 93.224 1.00 31.04 173 LYS A CA 1
ATOM 1253 C C . LYS A 1 173 ? 43.576 14.723 92.622 1.00 31.52 173 LYS A C 1
ATOM 1254 O O . LYS A 1 173 ? 43.325 14.757 91.421 1.00 32.48 173 LYS A O 1
ATOM 1260 N N . ALA A 1 174 ? 43.044 13.833 93.453 1.00 30.95 174 ALA A N 1
ATOM 1261 C CA . ALA A 1 174 ? 42.101 12.831 92.980 1.00 33.93 174 ALA A CA 1
ATOM 1262 C C . ALA A 1 174 ? 40.704 13.235 93.403 1.00 35.72 174 ALA A C 1
ATOM 1263 O O . ALA A 1 174 ? 40.542 14.055 94.303 1.00 33.35 174 ALA A O 1
ATOM 1265 N N . ARG A 1 175 ? 39.695 12.686 92.736 1.00 45.99 175 ARG A N 1
ATOM 1266 C CA . ARG A 1 175 ? 38.320 12.992 93.105 1.00 58.92 175 ARG A CA 1
ATOM 1267 C C . ARG A 1 175 ? 38.286 12.638 94.586 1.00 62.99 175 ARG A C 1
ATOM 1268 O O . ARG A 1 175 ? 37.893 13.440 95.439 1.00 63.15 175 ARG A O 1
ATOM 1276 N N . ALA A 1 176 ? 38.737 11.420 94.869 1.00 64.42 176 ALA A N 1
ATOM 1277 C CA . ALA A 1 176 ? 38.819 10.901 96.226 1.00 62.60 176 ALA A CA 1
ATOM 1278 C C . ALA A 1 176 ? 40.079 10.046 96.269 1.00 60.23 176 ALA A C 1
ATOM 1279 O O . ALA A 1 176 ? 40.252 9.135 95.455 1.00 56.67 176 ALA A O 1
ATOM 1281 N N . GLU A 1 177 ? 40.959 10.355 97.214 1.00 58.85 177 GLU A N 1
ATOM 1282 C CA . GLU A 1 177 ? 42.223 9.650 97.364 1.00 57.39 177 GLU A CA 1
ATOM 1283 C C . GLU A 1 177 ? 42.083 8.205 97.837 1.00 61.00 177 GLU A C 1
ATOM 1284 O O . GLU A 1 177 ? 41.117 7.845 98.508 1.00 65.87 177 GLU A O 1
ATOM 1290 N N . GLU A 1 178 ? 43.065 7.385 97.472 1.00 61.63 178 GLU A N 1
ATOM 1291 C CA . GLU A 1 178 ? 43.107 5.976 97.857 1.00 64.34 178 GLU A CA 1
ATOM 1292 C C . GLU A 1 178 ? 43.516 5.888 99.339 1.00 66.13 178 GLU A C 1
ATOM 1293 O O . GLU A 1 178 ? 44.557 6.415 99.730 1.00 66.89 178 GLU A O 1
ATOM 1299 N N . PRO A 1 179 ? 42.702 5.217 100.179 1.00 67.64 179 PRO A N 1
ATOM 1300 C CA . PRO A 1 179 ? 43.003 5.081 101.618 1.00 67.76 179 PRO A CA 1
ATOM 1301 C C . PRO A 1 179 ? 44.362 4.432 101.887 1.00 64.27 179 PRO A C 1
ATOM 1302 O O . PRO A 1 179 ? 45.010 4.683 102.913 1.00 59.31 179 PRO A O 1
ATOM 1306 N N . LEU A 1 180 ? 44.771 3.587 100.950 1.00 56.93 180 LEU A N 1
ATOM 1307 C CA . LEU A 1 180 ? 46.030 2.879 101.039 1.00 52.20 180 LEU A CA 1
ATOM 1308 C C . LEU A 1 180 ? 46.908 3.302 99.869 1.00 53.97 180 LEU A C 1
ATOM 1309 O O . LEU A 1 180 ? 46.409 3.564 98.778 1.00 54.86 180 LEU A O 1
ATOM 1314 N N . THR A 1 181 ? 48.215 3.380 100.101 1.00 58.77 181 THR A N 1
ATOM 1315 C CA . THR A 1 181 ? 49.153 3.763 99.053 1.00 55.48 181 THR A CA 1
ATOM 1316 C C . THR A 1 181 ? 50.591 3.514 99.488 1.00 55.47 181 THR A C 1
ATOM 1317 O O . THR A 1 181 ? 50.947 3.766 100.641 1.00 57.88 181 THR A O 1
ATOM 1321 N N . THR A 1 182 ? 51.412 3.015 98.566 1.00 50.24 182 THR A N 1
ATOM 1322 C CA . THR A 1 182 ? 52.812 2.734 98.870 1.00 45.35 182 THR A CA 1
ATOM 1323 C C . THR A 1 182 ? 53.658 3.993 98.670 1.00 39.12 182 THR A C 1
ATOM 1324 O O . THR A 1 182 ? 53.707 4.544 97.572 1.00 37.53 182 THR A O 1
ATOM 1328 N N . LEU A 1 183 ? 54.314 4.442 99.741 1.00 35.66 183 LEU A N 1
ATOM 1329 C CA . LEU A 1 183 ? 55.138 5.650 99.706 1.00 30.62 183 LEU A CA 1
ATOM 1330 C C . LEU A 1 183 ? 56.469 5.488 98.979 1.00 34.21 183 LEU A C 1
ATOM 1331 O O . LEU A 1 183 ? 56.974 6.442 98.378 1.00 29.15 183 LEU A O 1
ATOM 1336 N N . ALA A 1 184 ? 57.041 4.289 99.040 1.00 33.25 184 ALA A N 1
ATOM 1337 C CA . ALA A 1 184 ? 58.324 4.036 98.394 1.00 29.69 184 ALA A CA 1
ATOM 1338 C C . ALA A 1 184 ? 58.602 2.565 98.374 1.00 23.96 184 ALA A C 1
ATOM 1339 O O . ALA A 1 184 ? 57.910 1.795 99.029 1.00 31.20 184 ALA A O 1
ATOM 1341 N N . VAL A 1 185 ? 59.624 2.181 97.622 1.00 24.84 185 VAL A N 1
ATOM 1342 C CA . VAL A 1 185 ? 60.038 0.788 97.543 1.00 21.33 185 VAL A CA 1
ATOM 1343 C C . VAL A 1 185 ? 61.530 0.782 97.761 1.00 26.28 185 VAL A C 1
ATOM 1344 O O . VAL A 1 185 ? 62.270 1.434 97.015 1.00 29.50 185 VAL A O 1
ATOM 1348 N N . ILE A 1 186 ? 61.969 0.073 98.799 1.00 28.31 186 ILE A N 1
ATOM 1349 C CA . ILE A 1 186 ? 63.389 -0.018 99.114 1.00 25.55 186 ILE A CA 1
ATOM 1350 C C . ILE A 1 186 ? 63.838 -1.442 98.848 1.00 27.47 186 ILE A C 1
ATOM 1351 O O . ILE A 1 186 ? 63.502 -2.356 99.598 1.00 26.41 186 ILE A O 1
ATOM 1356 N N . THR A 1 187 ? 64.596 -1.625 97.774 1.00 25.69 187 THR A N 1
ATOM 1357 C CA . THR A 1 187 ? 65.066 -2.945 97.400 1.00 29.43 187 THR A CA 1
ATOM 1358 C C . THR A 1 187 ? 66.407 -3.285 98.046 1.00 26.98 187 THR A C 1
ATOM 1359 O O . THR A 1 187 ? 67.243 -2.413 98.262 1.00 29.16 187 THR A O 1
ATOM 1363 N N . GLU A 1 188 ? 66.593 -4.567 98.350 1.00 28.59 188 GLU A N 1
ATOM 1364 C CA . GLU A 1 188 ? 67.791 -5.086 99.020 1.00 29.85 188 GLU A CA 1
ATOM 1365 C C . GLU A 1 188 ? 68.813 -5.725 98.067 1.00 28.16 188 GLU A C 1
ATOM 1366 O O . GLU A 1 188 ? 68.471 -6.596 97.278 1.00 31.72 188 GLU A O 1
ATOM 1372 N N . LEU A 1 189 ? 70.071 -5.311 98.154 1.00 25.04 189 LEU A N 1
ATOM 1373 C CA . LEU A 1 189 ? 71.106 -5.874 97.290 1.00 26.60 189 LEU A CA 1
ATOM 1374 C C . LEU A 1 189 ? 72.089 -6.776 98.047 1.00 27.83 189 LEU A C 1
ATOM 1375 O O . LEU A 1 189 ? 72.956 -6.283 98.774 1.00 26.50 189 LEU A O 1
ATOM 1380 N N . PRO A 1 190 ? 71.978 -8.109 97.876 1.00 20.16 190 PRO A N 1
ATOM 1381 C CA . PRO A 1 190 ? 72.890 -9.031 98.571 1.00 15.32 190 PRO A CA 1
ATOM 1382 C C . PRO A 1 190 ? 74.328 -8.754 98.157 1.00 22.38 190 PRO A C 1
ATOM 1383 O O . PRO A 1 190 ? 74.775 -9.179 97.098 1.00 30.24 190 PRO A O 1
ATOM 1387 N N . VAL A 1 191 ? 75.052 -8.039 99.005 1.00 22.14 191 VAL A N 1
ATOM 1388 C CA . VAL A 1 191 ? 76.423 -7.660 98.704 1.00 32.07 191 VAL A CA 1
ATOM 1389 C C . VAL A 1 191 ? 77.489 -8.427 99.507 1.00 37.11 191 VAL A C 1
ATOM 1390 O O . VAL A 1 191 ? 77.289 -8.785 100.665 1.00 42.40 191 VAL A O 1
ATOM 1394 N N . ARG A 1 192 ? 78.624 -8.686 98.871 1.00 41.45 192 ARG A N 1
ATOM 1395 C CA . ARG A 1 192 ? 79.707 -9.409 99.516 1.00 44.67 192 ARG A CA 1
ATOM 1396 C C . ARG A 1 192 ? 80.278 -8.595 100.661 1.00 47.54 192 ARG A C 1
ATOM 1397 O O . ARG A 1 192 ? 80.430 -9.103 101.769 1.00 52.42 192 ARG A O 1
ATOM 1405 N N . ASP A 1 193 ? 80.590 -7.328 100.391 1.00 48.89 193 ASP A N 1
ATOM 1406 C CA . ASP A 1 193 ? 81.167 -6.445 101.403 1.00 42.26 193 ASP A CA 1
ATOM 1407 C C . ASP A 1 193 ? 80.416 -5.122 101.566 1.00 36.39 193 ASP A C 1
ATOM 1408 O O . ASP A 1 193 ? 80.795 -4.103 100.976 1.00 30.51 193 ASP A O 1
ATOM 1413 N N . VAL A 1 194 ? 79.369 -5.143 102.388 1.00 28.47 194 VAL A N 1
ATOM 1414 C CA . VAL A 1 194 ? 78.554 -3.958 102.640 1.00 32.56 194 VAL A CA 1
ATOM 1415 C C . VAL A 1 194 ? 79.424 -2.722 102.862 1.00 38.11 194 VAL A C 1
ATOM 1416 O O . VAL A 1 194 ? 79.324 -1.734 102.128 1.00 34.88 194 VAL A O 1
ATOM 1420 N N . ALA A 1 195 ? 80.283 -2.791 103.874 1.00 45.29 195 ALA A N 1
ATOM 1421 C CA . ALA A 1 195 ? 81.176 -1.689 104.222 1.00 46.92 195 ALA A CA 1
ATOM 1422 C C . ALA A 1 195 ? 81.790 -1.003 103.004 1.00 49.13 195 ALA A C 1
ATOM 1423 O O . ALA A 1 195 ? 81.872 0.229 102.955 1.00 57.65 195 ALA A O 1
ATOM 1425 N N . ALA A 1 196 ? 82.209 -1.797 102.023 1.00 42.02 196 ALA A N 1
ATOM 1426 C CA . ALA A 1 196 ? 82.831 -1.262 100.816 1.00 39.99 196 ALA A CA 1
ATOM 1427 C C . ALA A 1 196 ? 81.815 -0.749 99.799 1.00 40.95 196 ALA A C 1
ATOM 1428 O O . ALA A 1 196 ? 82.001 0.321 99.211 1.00 40.02 196 ALA A O 1
ATOM 1430 N N . THR A 1 197 ? 80.752 -1.519 99.577 1.00 35.82 197 THR A N 1
ATOM 1431 C CA . THR A 1 197 ? 79.722 -1.119 98.627 1.00 30.16 197 THR A CA 1
ATOM 1432 C C . THR A 1 197 ? 79.242 0.274 98.995 1.00 26.74 197 THR A C 1
ATOM 1433 O O . THR A 1 197 ? 78.972 1.098 98.135 1.00 26.40 197 THR A O 1
ATOM 1437 N N . LEU A 1 198 ? 79.153 0.531 100.290 1.00 25.26 198 LEU A N 1
ATOM 1438 C CA . LEU A 1 198 ? 78.723 1.832 100.774 1.00 37.60 198 LEU A CA 1
ATOM 1439 C C . LEU A 1 198 ? 79.690 2.918 100.335 1.00 38.44 198 LEU A C 1
ATOM 1440 O O . LEU A 1 198 ? 79.279 3.977 99.872 1.00 37.83 198 LEU A O 1
ATOM 1445 N N . ARG A 1 199 ? 80.979 2.647 100.495 1.00 42.38 199 ARG A N 1
ATOM 1446 C CA . ARG A 1 199 ? 82.005 3.606 100.123 1.00 43.49 199 ARG A CA 1
ATOM 1447 C C . ARG A 1 199 ? 81.935 3.867 98.627 1.00 40.92 199 ARG A C 1
ATOM 1448 O O . ARG A 1 199 ? 82.151 4.988 98.176 1.00 46.89 199 ARG A O 1
ATOM 1456 N N . LEU A 1 200 ? 81.613 2.834 97.860 1.00 33.15 200 LEU A N 1
ATOM 1457 C CA . LEU A 1 200 ? 81.530 2.971 96.418 1.00 32.44 200 LEU A CA 1
ATOM 1458 C C . LEU A 1 200 ? 80.413 3.911 95.956 1.00 38.94 200 LEU A C 1
ATOM 1459 O O . LEU A 1 200 ? 80.663 4.927 95.295 1.00 39.26 200 LEU A O 1
ATOM 1464 N N . VAL A 1 201 ? 79.182 3.547 96.306 1.00 40.68 201 VAL A N 1
ATOM 1465 C CA . VAL A 1 201 ? 77.982 4.302 95.954 1.00 33.88 201 VAL A CA 1
ATOM 1466 C C . VAL A 1 201 ? 78.027 5.723 96.490 1.00 27.64 201 VAL A C 1
ATOM 1467 O O . VAL A 1 201 ? 77.533 6.645 95.855 1.00 31.40 201 VAL A O 1
ATOM 1471 N N . GLU A 1 202 ? 78.610 5.893 97.668 1.00 29.98 202 GLU A N 1
ATOM 1472 C CA . GLU A 1 202 ? 78.716 7.208 98.278 1.00 34.73 202 GLU A CA 1
ATOM 1473 C C . GLU A 1 202 ? 79.518 8.156 97.381 1.00 41.11 202 GLU A C 1
ATOM 1474 O O . GLU A 1 202 ? 79.390 9.378 97.486 1.00 42.82 202 GLU A O 1
ATOM 1480 N N . ALA A 1 203 ? 80.332 7.591 96.491 1.00 35.13 203 ALA A N 1
ATOM 1481 C CA . ALA A 1 203 ? 81.133 8.397 95.583 1.00 34.66 203 ALA A CA 1
ATOM 1482 C C . ALA A 1 203 ? 80.652 8.263 94.143 1.00 33.46 203 ALA A C 1
ATOM 1483 O O . ALA A 1 203 ? 80.689 9.216 93.379 1.00 38.14 203 ALA A O 1
ATOM 1485 N N . ALA A 1 204 ? 80.188 7.082 93.769 1.00 32.04 204 ALA A N 1
ATOM 1486 C CA . ALA A 1 204 ? 79.729 6.868 92.405 1.00 34.84 204 ALA A CA 1
ATOM 1487 C C . ALA A 1 204 ? 78.300 7.351 92.133 1.00 39.07 204 ALA A C 1
ATOM 1488 O O . ALA A 1 204 ? 77.952 7.683 90.990 1.00 39.51 204 ALA A O 1
ATOM 1490 N N . LEU A 1 205 ? 77.476 7.380 93.179 1.00 33.10 205 LEU A N 1
ATOM 1491 C CA . LEU A 1 205 ? 76.085 7.806 93.057 1.00 25.72 205 LEU A CA 1
ATOM 1492 C C . LEU A 1 205 ? 75.769 8.871 94.084 1.00 26.32 205 LEU A C 1
ATOM 1493 O O . LEU A 1 205 ? 74.610 9.249 94.269 1.00 28.09 205 LEU A O 1
ATOM 1498 N N . GLY A 1 206 ? 76.808 9.345 94.759 1.00 29.57 206 GLY A N 1
ATOM 1499 C CA . GLY A 1 206 ? 76.628 10.376 95.756 1.00 28.77 206 GLY A CA 1
ATOM 1500 C C . GLY A 1 206 ? 75.625 10.005 96.828 1.00 31.89 206 GLY A C 1
ATOM 1501 O O . GLY A 1 206 ? 74.947 10.874 97.389 1.00 36.39 206 GLY A O 1
ATOM 1502 N N . ALA A 1 207 ? 75.512 8.715 97.113 1.00 30.50 207 ALA A N 1
ATOM 1503 C CA . ALA A 1 207 ? 74.597 8.276 98.153 1.00 30.72 207 ALA A CA 1
ATOM 1504 C C . ALA A 1 207 ? 75.256 8.543 99.501 1.00 33.30 207 ALA A C 1
ATOM 1505 O O . ALA A 1 207 ? 76.425 8.920 99.577 1.00 38.66 207 ALA A O 1
ATOM 1507 N N . ARG A 1 208 ? 74.496 8.361 100.564 1.00 29.10 208 ARG A N 1
ATOM 1508 C CA . ARG A 1 208 ? 75.018 8.545 101.906 1.00 33.17 208 ARG A CA 1
ATOM 1509 C C . ARG A 1 208 ? 74.425 7.367 102.665 1.00 33.48 208 ARG A C 1
ATOM 1510 O O . ARG A 1 208 ? 73.341 6.903 102.315 1.00 33.46 208 ARG A O 1
ATOM 1518 N N . THR A 1 209 ? 75.115 6.856 103.678 1.00 33.38 209 THR A N 1
ATOM 1519 C CA . THR A 1 209 ? 74.544 5.729 104.400 1.00 36.06 209 THR A CA 1
ATOM 1520 C C . THR A 1 209 ? 73.503 6.238 105.372 1.00 35.16 209 THR A C 1
ATOM 1521 O O . THR A 1 209 ? 73.794 7.055 106.238 1.00 33.69 209 THR A O 1
ATOM 1525 N N . ALA A 1 210 ? 72.275 5.764 105.195 1.00 39.60 210 ALA A N 1
ATOM 1526 C CA . ALA A 1 210 ? 71.171 6.150 106.051 1.00 40.91 210 ALA A CA 1
ATOM 1527 C C . ALA A 1 210 ? 71.399 5.512 107.409 1.00 40.34 210 ALA A C 1
ATOM 1528 O O . ALA A 1 210 ? 71.033 6.078 108.431 1.00 43.20 210 ALA A O 1
ATOM 1530 N N . PHE A 1 211 ? 71.996 4.325 107.412 1.00 41.68 211 PHE A N 1
ATOM 1531 C CA . PHE A 1 211 ? 72.296 3.623 108.654 1.00 42.54 211 PHE A CA 1
ATOM 1532 C C . PHE A 1 211 ? 73.104 2.353 108.409 1.00 39.44 211 PHE A C 1
ATOM 1533 O O . PHE A 1 211 ? 72.983 1.708 107.372 1.00 39.85 211 PHE A O 1
ATOM 1541 N N . ALA A 1 212 ? 73.942 2.003 109.374 1.00 40.83 212 ALA A N 1
ATOM 1542 C CA . ALA A 1 212 ? 74.777 0.827 109.241 1.00 39.55 212 ALA A CA 1
ATOM 1543 C C . ALA A 1 212 ? 74.715 -0.038 110.473 1.00 39.08 212 ALA A C 1
ATOM 1544 O O . ALA A 1 212 ? 74.994 0.403 111.586 1.00 40.87 212 ALA A O 1
ATOM 1546 N N . ILE A 1 213 ? 74.361 -1.290 110.253 1.00 39.50 213 ILE A N 1
ATOM 1547 C CA . ILE A 1 213 ? 74.252 -2.237 111.333 1.00 41.35 213 ILE A CA 1
ATOM 1548 C C . ILE A 1 213 ? 75.342 -3.314 111.231 1.00 40.72 213 ILE A C 1
ATOM 1549 O O . ILE A 1 213 ? 75.368 -4.133 110.307 1.00 33.86 213 ILE A O 1
ATOM 1554 N N . GLY A 1 214 ? 76.267 -3.273 112.183 1.00 37.76 214 GLY A N 1
ATOM 1555 C CA . GLY A 1 214 ? 77.353 -4.230 112.200 1.00 39.97 214 GLY A CA 1
ATOM 1556 C C . GLY A 1 214 ? 78.722 -3.583 112.088 1.00 44.89 214 GLY A C 1
ATOM 1557 O O . GLY A 1 214 ? 78.860 -2.453 111.616 1.00 45.27 214 GLY A O 1
ATOM 1558 N N . ASP A 1 215 ? 79.744 -4.305 112.533 1.00 48.25 215 ASP A N 1
ATOM 1559 C CA . ASP A 1 215 ? 81.106 -3.809 112.468 1.00 48.33 215 ASP A CA 1
ATOM 1560 C C . ASP A 1 215 ? 82.089 -4.941 112.197 1.00 45.66 215 ASP A C 1
ATOM 1561 O O . ASP A 1 215 ? 82.504 -5.646 113.106 1.00 48.80 215 ASP A O 1
ATOM 1566 N N . PRO A 1 216 ? 82.468 -5.128 110.927 1.00 47.52 216 PRO A N 1
ATOM 1567 C CA . PRO A 1 216 ? 81.985 -4.301 109.815 1.00 49.79 216 PRO A CA 1
ATOM 1568 C C . PRO A 1 216 ? 80.476 -4.438 109.634 1.00 47.50 216 PRO A C 1
ATOM 1569 O O . PRO A 1 216 ? 79.872 -5.392 110.123 1.00 43.81 216 PRO A O 1
ATOM 1573 N N . PRO A 1 217 ? 79.850 -3.472 108.939 1.00 47.58 217 PRO A N 1
ATOM 1574 C CA . PRO A 1 217 ? 78.403 -3.466 108.681 1.00 42.08 217 PRO A CA 1
ATOM 1575 C C . PRO A 1 217 ? 77.930 -4.697 107.918 1.00 39.46 217 PRO A C 1
ATOM 1576 O O . PRO A 1 217 ? 78.555 -5.097 106.935 1.00 36.98 217 PRO A O 1
ATOM 1580 N N . GLU A 1 218 ? 76.827 -5.290 108.377 1.00 40.53 218 GLU A N 1
ATOM 1581 C CA . GLU A 1 218 ? 76.258 -6.472 107.731 1.00 36.84 218 GLU A CA 1
ATOM 1582 C C . GLU A 1 218 ? 74.887 -6.161 107.111 1.00 32.56 218 GLU A C 1
ATOM 1583 O O . GLU A 1 218 ? 74.244 -7.011 106.502 1.00 32.81 218 GLU A O 1
ATOM 1589 N N . PHE A 1 219 ? 74.451 -4.922 107.278 1.00 33.28 219 PHE A N 1
ATOM 1590 C CA . PHE A 1 219 ? 73.188 -4.454 106.727 1.00 29.46 219 PHE A CA 1
ATOM 1591 C C . PHE A 1 219 ? 73.231 -2.942 106.818 1.00 27.48 219 PHE A C 1
ATOM 1592 O O . PHE A 1 219 ? 73.611 -2.393 107.850 1.00 35.35 219 PHE A O 1
ATOM 1600 N N . ALA A 1 220 ? 72.870 -2.271 105.732 1.00 23.14 220 ALA A N 1
ATOM 1601 C CA . ALA A 1 220 ? 72.858 -0.818 105.717 1.00 17.46 220 ALA A CA 1
ATOM 1602 C C . ALA A 1 220 ? 71.845 -0.334 104.712 1.00 19.45 220 ALA A C 1
ATOM 1603 O O . ALA A 1 220 ? 71.289 -1.125 103.933 1.00 14.36 220 ALA A O 1
ATOM 1605 N N . GLU A 1 221 ? 71.625 0.975 104.736 1.00 17.09 221 GLU A N 1
ATOM 1606 C CA . GLU A 1 221 ? 70.690 1.631 103.844 1.00 21.92 221 GLU A CA 1
ATOM 1607 C C . GLU A 1 221 ? 71.408 2.806 103.217 1.00 23.10 221 GLU A C 1
ATOM 1608 O O . GLU A 1 221 ? 71.926 3.668 103.924 1.00 23.70 221 GLU A O 1
ATOM 1614 N N . ALA A 1 222 ? 71.442 2.834 101.891 1.00 18.04 222 ALA A N 1
ATOM 1615 C CA . ALA A 1 222 ? 72.089 3.917 101.173 1.00 21.46 222 ALA A CA 1
ATOM 1616 C C . ALA A 1 222 ? 71.045 4.904 100.655 1.00 28.89 222 ALA A C 1
ATOM 1617 O O . ALA A 1 222 ? 70.238 4.559 99.790 1.00 28.41 222 ALA A O 1
ATOM 1619 N N . ALA A 1 223 ? 71.061 6.126 101.187 1.00 28.63 223 ALA A N 1
ATOM 1620 C CA . ALA A 1 223 ? 70.129 7.165 100.761 1.00 24.46 223 ALA A CA 1
ATOM 1621 C C . ALA A 1 223 ? 70.720 7.888 99.565 1.00 20.16 223 ALA A C 1
ATOM 1622 O O . ALA A 1 223 ? 71.695 8.621 99.689 1.00 29.42 223 ALA A O 1
ATOM 1624 N N . LEU A 1 224 ? 70.122 7.675 98.403 1.00 23.72 224 LEU A N 1
ATOM 1625 C CA . LEU A 1 224 ? 70.580 8.304 97.179 1.00 20.09 224 LEU A CA 1
ATOM 1626 C C . LEU A 1 224 ? 7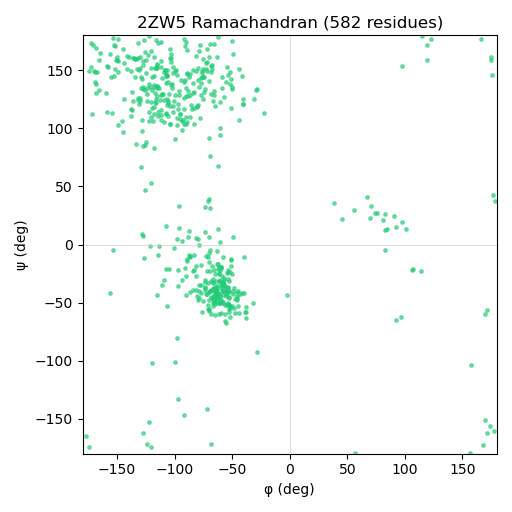0.294 9.807 97.173 1.00 24.34 224 LEU A C 1
ATOM 1627 O O . LEU A 1 224 ? 70.524 10.478 96.163 1.00 27.72 224 LEU A O 1
ATOM 1632 N N . THR A 1 225 ? 69.802 10.320 98.305 1.00 23.74 225 THR A N 1
ATOM 1633 C CA . THR A 1 225 ? 69.501 11.747 98.481 1.00 23.08 225 THR A CA 1
ATOM 1634 C C . THR A 1 225 ? 69.988 12.249 99.841 1.00 24.59 225 THR A C 1
ATOM 1635 O O . THR A 1 225 ? 70.217 11.471 100.766 1.00 24.92 225 THR A O 1
ATOM 1639 N N . PRO A 1 226 ? 70.141 13.569 99.981 1.00 23.34 226 PRO A N 1
ATOM 1640 C CA . PRO A 1 226 ? 70.600 14.123 101.254 1.00 22.05 226 PRO A CA 1
ATOM 1641 C C . PRO A 1 226 ? 69.451 14.410 102.209 1.00 23.68 226 PRO A C 1
ATOM 1642 O O . PRO A 1 226 ? 69.648 14.969 103.283 1.00 30.62 226 PRO A O 1
ATOM 1646 N N . TRP A 1 227 ? 68.250 14.006 101.823 1.00 29.89 227 TRP A N 1
ATOM 1647 C CA . TRP A 1 227 ? 67.064 14.251 102.629 1.00 25.37 227 TRP A CA 1
ATOM 1648 C C . TRP A 1 227 ? 66.530 13.006 103.305 1.00 28.50 227 TRP A C 1
ATOM 1649 O O . TRP A 1 227 ? 66.601 11.914 102.759 1.00 33.92 227 TRP A O 1
ATOM 1660 N N . SER A 1 228 ? 65.977 13.193 104.497 1.00 40.11 228 SER A N 1
ATOM 1661 C CA . SER A 1 228 ? 65.452 12.106 105.320 1.00 42.55 228 SER A CA 1
ATOM 1662 C C . SER A 1 228 ? 64.737 10.973 104.599 1.00 46.65 228 SER A C 1
ATOM 1663 O O . SER A 1 228 ? 65.131 9.806 104.732 1.00 49.93 228 SER A O 1
ATOM 1666 N N . ALA A 1 229 ? 63.680 11.289 103.862 1.00 37.21 229 ALA A N 1
ATOM 1667 C CA . ALA A 1 229 ? 62.982 10.238 103.139 1.00 40.40 229 ALA A CA 1
ATOM 1668 C C . ALA A 1 229 ? 63.279 10.464 101.665 1.00 41.53 229 ALA A C 1
ATOM 1669 O O . ALA A 1 229 ? 63.481 11.603 101.243 1.00 45.58 229 ALA A O 1
ATOM 1671 N N . GLY A 1 230 ? 63.341 9.385 100.892 1.00 35.49 230 GLY A N 1
ATOM 1672 C CA . GLY A 1 230 ? 63.633 9.519 99.478 1.00 30.12 230 GLY A CA 1
ATOM 1673 C C . GLY A 1 230 ? 64.215 8.251 98.885 1.00 27.79 230 GLY A C 1
ATOM 1674 O O . GLY A 1 230 ? 64.375 7.260 99.594 1.00 25.85 230 GLY A O 1
ATOM 1675 N N . PRO A 1 231 ? 64.537 8.250 97.580 1.00 26.88 231 PRO A N 1
ATOM 1676 C CA . PRO A 1 231 ? 65.107 7.081 96.906 1.00 24.21 231 PRO A CA 1
ATOM 1677 C C . PRO A 1 231 ? 66.293 6.498 97.651 1.00 25.99 231 PRO A C 1
ATOM 1678 O O . PRO A 1 231 ? 67.184 7.226 98.076 1.00 27.72 231 PRO A O 1
ATOM 1682 N N . ARG A 1 232 ? 66.285 5.175 97.796 1.00 29.51 232 ARG A N 1
ATOM 1683 C CA . ARG A 1 232 ? 67.347 4.444 98.471 1.00 27.38 232 ARG A CA 1
ATOM 1684 C C . ARG A 1 232 ? 67.158 2.937 98.277 1.00 25.94 232 ARG A C 1
ATOM 1685 O O . ARG A 1 232 ? 66.150 2.485 97.724 1.00 21.73 232 ARG A O 1
ATOM 1693 N N . PHE A 1 233 ? 68.159 2.171 98.692 1.00 27.19 233 PHE A N 1
ATOM 1694 C CA . PHE A 1 233 ? 68.119 0.716 98.625 1.00 22.51 233 PHE A CA 1
ATOM 1695 C C . PHE A 1 233 ? 68.966 0.254 99.803 1.00 28.07 233 PHE A C 1
ATOM 1696 O O . PHE A 1 233 ? 69.795 1.013 100.320 1.00 20.55 233 PHE A O 1
ATOM 1704 N N . ARG A 1 234 ? 68.737 -0.974 100.251 1.00 33.93 234 ARG A N 1
ATOM 1705 C CA . ARG A 1 234 ? 69.475 -1.503 101.388 1.00 36.44 234 ARG A CA 1
ATOM 1706 C C . ARG A 1 234 ? 70.550 -2.480 100.918 1.00 38.92 234 ARG A C 1
ATOM 1707 O O . ARG A 1 234 ? 70.503 -2.986 99.787 1.00 36.47 234 ARG A O 1
ATOM 1715 N N . LEU A 1 235 ? 71.530 -2.715 101.783 1.00 31.79 235 LEU A N 1
ATOM 1716 C CA . LEU A 1 235 ? 72.617 -3.626 101.470 1.00 31.42 235 LEU A CA 1
ATOM 1717 C C . LEU A 1 235 ? 72.698 -4.750 102.500 1.00 35.02 235 LEU A C 1
ATOM 1718 O O . LEU A 1 235 ? 72.988 -4.522 103.674 1.00 42.32 235 LEU A O 1
ATOM 1723 N N . ALA A 1 236 ? 72.437 -5.967 102.049 1.00 36.29 236 ALA A N 1
ATOM 1724 C CA . ALA A 1 236 ? 72.479 -7.131 102.918 1.00 36.79 236 ALA A CA 1
ATOM 1725 C C . ALA A 1 236 ? 73.730 -7.935 102.608 1.00 33.62 236 ALA A C 1
ATOM 1726 O O . ALA A 1 236 ? 73.922 -8.364 101.476 1.00 37.50 236 ALA A O 1
ATOM 1728 N N . ALA A 1 237 ? 74.582 -8.138 103.605 1.00 38.83 237 ALA A N 1
ATOM 1729 C CA . ALA A 1 237 ? 75.805 -8.910 103.402 1.00 44.17 237 ALA A CA 1
ATOM 1730 C C . ALA A 1 237 ? 75.453 -10.377 103.191 1.00 45.60 237 ALA A C 1
ATOM 1731 O O . ALA A 1 237 ? 74.552 -10.899 103.847 1.00 46.24 237 ALA A O 1
ATOM 1733 N N . VAL A 1 238 ? 76.156 -11.032 102.269 1.00 52.29 238 VAL A N 1
ATOM 1734 C CA . VAL A 1 238 ? 75.914 -12.445 101.980 1.00 59.63 238 VAL A CA 1
ATOM 1735 C C . VAL A 1 238 ? 77.190 -13.281 102.053 1.00 68.53 238 VAL A C 1
ATOM 1736 O O . VAL A 1 238 ? 78.303 -12.755 101.946 1.00 65.61 238 VAL A O 1
ATOM 1740 N N . PRO A 1 239 ? 77.039 -14.601 102.262 1.00 78.27 239 PRO A N 1
ATOM 1741 C CA . PRO A 1 239 ? 78.157 -15.542 102.352 1.00 86.16 239 PRO A CA 1
ATOM 1742 C C . PRO A 1 239 ? 78.421 -16.272 101.020 1.00 92.32 239 PRO A C 1
ATOM 1743 O O . PRO A 1 239 ? 78.471 -15.655 99.949 1.00 94.05 239 PRO A O 1
ATOM 1747 N N . GLY A 1 240 ? 78.580 -17.590 101.102 1.00 96.04 240 GLY A N 1
ATOM 1748 C CA . GLY A 1 240 ? 78.830 -18.391 99.918 1.00 95.98 240 GLY A CA 1
ATOM 1749 C C . GLY A 1 240 ? 79.513 -19.712 100.233 1.00 96.27 240 GLY A C 1
ATOM 1750 O O . GLY A 1 240 ? 78.865 -20.637 100.724 1.00 94.44 240 GLY A O 1
ATOM 1751 N N . PRO A 1 241 ? 80.827 -19.836 99.970 1.00 97.10 241 PRO A N 1
ATOM 1752 C CA . PRO A 1 241 ? 81.681 -18.788 99.393 1.00 96.04 241 PRO A CA 1
ATOM 1753 C C . PRO A 1 241 ? 81.276 -18.334 97.987 1.00 94.79 241 PRO A C 1
ATOM 1754 O O . PRO A 1 241 ? 82.044 -17.658 97.303 1.00 93.31 241 PRO A O 1
ATOM 1758 N N . GLY A 1 242 ? 80.071 -18.711 97.564 1.00 93.69 242 GLY A N 1
ATOM 1759 C CA . GLY A 1 242 ? 79.581 -18.308 96.260 1.00 95.93 242 GLY A CA 1
ATOM 1760 C C . GLY A 1 242 ? 79.462 -16.793 96.195 1.00 98.19 242 GLY A C 1
ATOM 1761 O O . GLY A 1 242 ? 79.730 -16.111 97.185 1.00 100.00 242 GLY A O 1
ATOM 1762 N N . PRO A 1 243 ? 79.050 -16.230 95.048 1.00 97.54 243 PRO A N 1
ATOM 1763 C CA . PRO A 1 243 ? 78.909 -14.782 94.880 1.00 96.16 243 PRO A CA 1
ATOM 1764 C C . PRO A 1 243 ? 77.469 -14.317 95.075 1.00 92.60 243 PRO A C 1
ATOM 1765 O O . PRO A 1 243 ? 77.108 -13.803 96.136 1.00 94.21 243 PRO A O 1
ATOM 1769 N N . VAL A 1 244 ? 76.669 -14.490 94.023 1.00 84.19 244 VAL A N 1
ATOM 1770 C CA . VAL A 1 244 ? 75.258 -14.121 94.005 1.00 74.15 244 VAL A CA 1
ATOM 1771 C C . VAL A 1 244 ? 74.690 -14.316 92.588 1.00 71.93 244 VAL A C 1
ATOM 1772 O O . VAL A 1 244 ? 75.202 -15.125 91.808 1.00 66.76 244 VAL A O 1
ATOM 1776 N N . GLU A 1 245 ? 73.616 -13.584 92.284 1.00 71.26 245 GLU A N 1
ATOM 1777 C CA . GLU A 1 245 ? 72.945 -13.595 90.975 1.00 64.43 245 GLU A CA 1
ATOM 1778 C C . GLU A 1 245 ? 72.453 -12.162 90.778 1.00 63.20 245 GLU A C 1
ATOM 1779 O O . GLU A 1 245 ? 71.480 -11.752 91.406 1.00 69.91 245 GLU A O 1
ATOM 1785 N N . PRO A 1 246 ? 73.112 -11.391 89.896 1.00 61.07 246 PRO A N 1
ATOM 1786 C CA . PRO A 1 246 ? 72.791 -9.990 89.590 1.00 56.24 246 PRO A CA 1
ATOM 1787 C C . PRO A 1 246 ? 71.348 -9.486 89.740 1.00 53.16 246 PRO A C 1
ATOM 1788 O O . PRO A 1 246 ? 70.385 -10.138 89.305 1.00 43.76 246 PRO A O 1
ATOM 1792 N N . VAL A 1 247 ? 71.230 -8.316 90.377 1.00 47.24 247 VAL A N 1
ATOM 1793 C CA . VAL A 1 247 ? 69.956 -7.626 90.579 1.00 40.61 247 VAL A CA 1
ATOM 1794 C C . VAL A 1 247 ? 70.075 -6.400 89.684 1.00 41.23 247 VAL A C 1
ATOM 1795 O O . VAL A 1 247 ? 71.160 -5.825 89.561 1.00 39.78 247 VAL A O 1
ATOM 1799 N N . ARG A 1 248 ? 68.975 -5.997 89.059 1.00 39.84 248 ARG A N 1
ATOM 1800 C CA . ARG A 1 248 ? 69.022 -4.845 88.175 1.00 39.74 248 ARG A CA 1
ATOM 1801 C C . ARG A 1 248 ? 68.157 -3.706 88.678 1.00 41.12 248 ARG A C 1
ATOM 1802 O O . ARG A 1 248 ? 66.967 -3.887 88.935 1.00 47.29 248 ARG A O 1
ATOM 1810 N N . LEU A 1 249 ? 68.774 -2.535 88.820 1.00 39.75 249 LEU A N 1
ATOM 1811 C CA . LEU A 1 249 ? 68.091 -1.345 89.314 1.00 35.09 249 LEU A CA 1
ATOM 1812 C C . LEU A 1 249 ? 68.189 -0.160 88.365 1.00 35.05 249 LEU A C 1
ATOM 1813 O O . LEU A 1 249 ? 69.278 0.212 87.926 1.00 39.33 249 LEU A O 1
ATOM 1818 N N . HIS A 1 250 ? 67.045 0.439 88.063 1.00 32.35 250 HIS A N 1
ATOM 1819 C CA . HIS A 1 250 ? 67.016 1.595 87.191 1.00 32.61 250 HIS A CA 1
ATOM 1820 C C . HIS A 1 250 ? 66.866 2.847 88.039 1.00 34.50 250 HIS A C 1
ATOM 1821 O O . HIS A 1 250 ? 65.886 3.004 88.768 1.00 32.10 250 HIS A O 1
ATOM 1828 N N . LEU A 1 251 ? 67.847 3.735 87.946 1.00 34.76 251 LEU A N 1
ATOM 1829 C CA . LEU A 1 251 ? 67.826 4.972 88.712 1.00 31.65 251 LEU A CA 1
ATOM 1830 C C . LEU A 1 251 ? 67.540 6.145 87.789 1.00 35.36 251 LEU A C 1
ATOM 1831 O O . LEU A 1 251 ? 68.360 6.469 86.931 1.00 39.25 251 LEU A O 1
ATOM 1836 N N . ASP A 1 252 ? 66.377 6.767 87.954 1.00 34.42 252 ASP A N 1
ATOM 1837 C CA . ASP A 1 252 ? 66.016 7.934 87.156 1.00 28.48 252 ASP A CA 1
ATOM 1838 C C . ASP A 1 252 ? 66.659 9.101 87.893 1.00 27.02 252 ASP A C 1
ATOM 1839 O O . ASP A 1 252 ? 66.304 9.389 89.044 1.00 22.91 252 ASP A O 1
ATOM 1844 N N . ALA A 1 253 ? 67.607 9.770 87.240 1.00 20.29 253 ALA A N 1
ATOM 1845 C CA . ALA A 1 253 ? 68.305 10.874 87.887 1.00 16.96 253 ALA A CA 1
ATOM 1846 C C . ALA A 1 253 ? 68.037 12.264 87.338 1.00 24.22 253 ALA A C 1
ATOM 1847 O O . ALA A 1 253 ? 67.340 12.448 86.327 1.00 23.56 253 ALA A O 1
ATOM 1849 N N . ALA A 1 254 ? 68.617 13.232 88.044 1.00 28.03 254 ALA A N 1
ATOM 1850 C CA . ALA A 1 254 ? 68.539 14.649 87.722 1.00 30.92 254 ALA A CA 1
ATOM 1851 C C . ALA A 1 254 ? 69.959 15.113 87.427 1.00 29.13 254 ALA A C 1
ATOM 1852 O O . ALA A 1 254 ? 70.874 14.860 88.200 1.00 33.21 254 ALA A O 1
ATOM 1854 N N . GLY A 1 255 ? 70.141 15.804 86.316 1.00 33.99 255 GLY A N 1
ATOM 1855 C CA . GLY A 1 255 ? 71.469 16.260 85.964 1.00 29.99 255 GLY A CA 1
ATOM 1856 C C . GLY A 1 255 ? 71.832 15.628 84.641 1.00 34.07 255 GLY A C 1
ATOM 1857 O O . GLY A 1 255 ? 71.111 14.757 84.151 1.00 32.54 255 GLY A O 1
ATOM 1858 N N . THR A 1 256 ? 72.946 16.054 84.059 1.00 36.55 256 THR A N 1
ATOM 1859 C CA . THR A 1 256 ? 73.374 15.517 82.776 1.00 33.04 256 THR A CA 1
ATOM 1860 C C . THR A 1 256 ? 73.905 14.100 82.935 1.00 33.15 256 THR A C 1
ATOM 1861 O O . THR A 1 256 ? 74.428 13.745 83.988 1.00 30.07 256 THR A O 1
ATOM 1865 N N . ALA A 1 257 ? 73.771 13.301 81.879 1.00 35.85 257 ALA A N 1
ATOM 1866 C CA . ALA A 1 257 ? 74.231 11.914 81.883 1.00 39.33 257 ALA A CA 1
ATOM 1867 C C . ALA A 1 257 ? 75.739 11.803 82.085 1.00 45.03 257 ALA A C 1
ATOM 1868 O O . ALA A 1 257 ? 76.204 11.042 82.941 1.00 46.74 257 ALA A O 1
ATOM 1870 N N . ASP A 1 258 ? 76.497 12.561 81.293 1.00 49.36 258 ASP A N 1
ATOM 1871 C CA . ASP A 1 258 ? 77.953 12.536 81.384 1.00 53.33 258 ASP A CA 1
ATOM 1872 C C . ASP A 1 258 ? 78.444 13.112 82.708 1.00 49.82 258 ASP A C 1
ATOM 1873 O O . ASP A 1 258 ? 79.463 12.671 83.231 1.00 50.49 258 ASP A O 1
ATOM 1878 N N . SER A 1 259 ? 77.727 14.095 83.248 1.00 44.07 259 SER A N 1
ATOM 1879 C CA . SER A 1 259 ? 78.105 14.671 84.529 1.00 39.32 259 SER A CA 1
ATOM 1880 C C . SER A 1 259 ? 78.068 13.520 85.528 1.00 45.86 259 SER A C 1
ATOM 1881 O O . SER A 1 259 ? 79.016 13.297 86.290 1.00 49.62 259 SER A O 1
ATOM 1884 N N . LEU A 1 260 ? 76.960 12.787 85.509 1.00 42.08 260 LEU A N 1
ATOM 1885 C CA . LEU A 1 260 ? 76.778 11.644 86.385 1.00 39.84 260 LEU A CA 1
ATOM 1886 C C . LEU A 1 260 ? 77.811 10.589 86.017 1.00 45.12 260 LEU A C 1
ATOM 1887 O O . LEU A 1 260 ? 78.473 10.011 86.885 1.00 44.76 260 LEU A O 1
ATOM 1892 N N . HIS A 1 261 ? 77.930 10.338 84.717 1.00 41.51 261 HIS A N 1
ATOM 1893 C CA . HIS A 1 261 ? 78.877 9.361 84.216 1.00 44.07 261 HIS A CA 1
ATOM 1894 C C . HIS A 1 261 ? 80.266 9.680 84.748 1.00 43.67 261 HIS A C 1
ATOM 1895 O O . HIS A 1 261 ? 80.948 8.808 85.286 1.00 40.64 261 HIS A O 1
ATOM 1902 N N . ARG A 1 262 ? 80.683 10.931 84.593 1.00 44.72 262 ARG A N 1
ATOM 1903 C CA . ARG A 1 262 ? 81.992 11.348 85.069 1.00 49.61 262 ARG A CA 1
ATOM 1904 C C . ARG A 1 262 ? 82.083 11.044 86.560 1.00 49.26 262 ARG A C 1
ATOM 1905 O O . ARG A 1 262 ? 83.145 10.688 87.057 1.00 50.06 262 ARG A O 1
ATOM 1913 N N . ARG A 1 263 ? 80.965 11.163 87.271 1.00 48.48 263 ARG A N 1
ATOM 1914 C CA . ARG A 1 263 ? 80.966 10.879 88.702 1.00 46.44 263 ARG A CA 1
ATOM 1915 C C . ARG A 1 263 ? 81.264 9.412 88.939 1.00 47.04 263 ARG A C 1
ATOM 1916 O O . ARG A 1 263 ? 82.138 9.065 89.732 1.00 43.87 263 ARG A O 1
ATOM 1924 N N . ALA A 1 264 ? 80.511 8.558 88.253 1.00 50.25 264 ALA A N 1
ATOM 1925 C CA . ALA A 1 264 ? 80.670 7.112 88.362 1.00 55.18 264 ALA A CA 1
ATOM 1926 C C . ALA A 1 264 ? 82.121 6.722 88.126 1.00 56.85 264 ALA A C 1
ATOM 1927 O O . ALA A 1 264 ? 82.745 6.064 88.960 1.00 60.46 264 ALA A O 1
ATOM 1929 N N . VAL A 1 265 ? 82.642 7.133 86.974 1.00 58.09 265 VAL A N 1
ATOM 1930 C CA . VAL A 1 265 ? 84.017 6.846 86.580 1.00 56.45 265 VAL A CA 1
ATOM 1931 C C . VAL A 1 265 ? 85.014 7.238 87.671 1.00 59.84 265 VAL A C 1
ATOM 1932 O O . VAL A 1 265 ? 85.725 6.380 88.205 1.00 61.13 265 VAL A O 1
ATOM 1936 N N . ASP A 1 266 ? 85.053 8.532 87.994 1.00 60.49 266 ASP A N 1
ATOM 1937 C CA . ASP A 1 266 ? 85.948 9.081 89.018 1.00 60.05 266 ASP A CA 1
ATOM 1938 C C . ASP A 1 266 ? 85.974 8.259 90.299 1.00 62.33 266 ASP A C 1
ATOM 1939 O O . ASP A 1 266 ? 87.046 7.977 90.835 1.00 62.24 266 ASP A O 1
ATOM 1944 N N . ALA A 1 267 ? 84.791 7.900 90.797 1.00 65.82 267 ALA A N 1
ATOM 1945 C CA . ALA A 1 267 ? 84.670 7.105 92.018 1.00 69.11 267 ALA A CA 1
ATOM 1946 C C . ALA A 1 267 ? 85.297 5.719 91.832 1.00 71.22 267 ALA A C 1
ATOM 1947 O O . ALA A 1 267 ? 85.396 4.937 92.782 1.00 73.99 267 ALA A O 1
ATOM 1949 N N . GLY A 1 268 ? 85.718 5.426 90.604 1.00 67.80 268 GLY A N 1
ATOM 1950 C CA . GLY A 1 268 ? 86.348 4.154 90.316 1.00 58.55 268 GLY A CA 1
ATOM 1951 C C . GLY A 1 268 ? 85.356 3.042 90.073 1.00 56.44 268 GLY A C 1
ATOM 1952 O O . GLY A 1 268 ? 85.733 1.874 90.038 1.00 63.31 268 GLY A O 1
ATOM 1953 N N . ALA A 1 269 ? 84.088 3.395 89.900 1.00 51.54 269 ALA A N 1
ATOM 1954 C CA . ALA A 1 269 ? 83.048 2.399 89.658 1.00 46.27 269 ALA A CA 1
ATOM 1955 C C . ALA A 1 269 ? 83.233 1.736 88.307 1.00 45.25 269 ALA A C 1
ATOM 1956 O O . ALA A 1 269 ? 83.771 2.341 87.383 1.00 50.77 269 ALA A O 1
ATOM 1958 N N . ARG A 1 270 ? 82.789 0.491 88.189 1.00 46.68 270 ARG A N 1
ATOM 1959 C CA . ARG A 1 270 ? 82.896 -0.222 86.923 1.00 49.70 270 ARG A CA 1
ATOM 1960 C C . ARG A 1 270 ? 81.709 0.194 86.062 1.00 50.66 270 ARG A C 1
ATOM 1961 O O . ARG A 1 270 ? 80.581 -0.258 86.277 1.00 50.66 270 ARG A O 1
ATOM 1969 N N . VAL A 1 271 ? 81.973 1.051 85.083 1.00 49.87 271 VAL A N 1
ATOM 1970 C CA . VAL A 1 271 ? 80.924 1.571 84.214 1.00 54.15 271 VAL A CA 1
ATOM 1971 C C . VAL A 1 271 ? 80.815 0.937 82.821 1.00 56.80 271 VAL A C 1
ATOM 1972 O O . VAL A 1 271 ? 81.804 0.509 82.228 1.00 59.40 271 VAL A O 1
ATOM 1976 N N . ASP A 1 272 ? 79.586 0.881 82.318 1.00 61.59 272 ASP A N 1
ATOM 1977 C CA . ASP A 1 272 ? 79.305 0.350 80.992 1.00 64.65 272 ASP A CA 1
ATOM 1978 C C . ASP A 1 272 ? 78.653 1.465 80.182 1.00 62.97 272 ASP A C 1
ATOM 1979 O O . ASP A 1 272 ? 77.559 1.319 79.625 1.00 54.95 272 ASP A O 1
ATOM 1984 N N . GLY A 1 273 ? 79.348 2.598 80.177 1.00 62.57 273 GLY A N 1
ATOM 1985 C CA . GLY A 1 273 ? 78.932 3.777 79.445 1.00 67.03 273 GLY A CA 1
ATOM 1986 C C . GLY A 1 273 ? 80.123 4.029 78.545 1.00 67.32 273 GLY A C 1
ATOM 1987 O O . GLY A 1 273 ? 80.837 3.069 78.256 1.00 72.87 273 GLY A O 1
ATO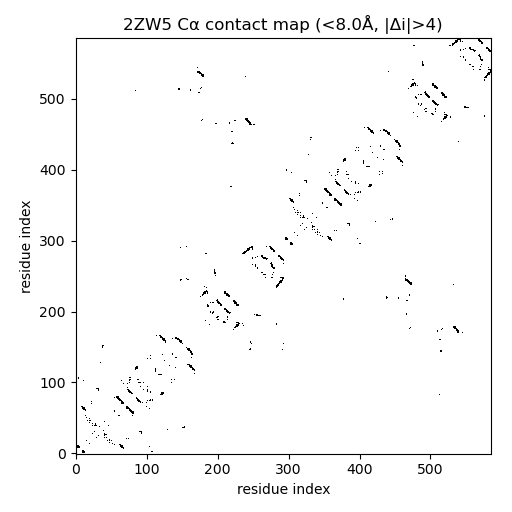M 1988 N N . PRO A 1 274 ? 80.405 5.267 78.102 1.00 64.23 274 PRO A N 1
ATOM 1989 C CA . PRO A 1 274 ? 79.738 6.552 78.334 1.00 58.54 274 PRO A CA 1
ATOM 1990 C C . PRO A 1 274 ? 78.223 6.575 78.105 1.00 52.10 274 PRO A C 1
ATOM 1991 O O . PRO A 1 274 ? 77.628 5.589 77.655 1.00 45.33 274 PRO A O 1
ATOM 1995 N N . PRO A 1 275 ? 77.583 7.720 78.410 1.00 46.83 275 PRO A N 1
ATOM 1996 C CA . PRO A 1 275 ? 76.138 7.839 78.228 1.00 42.26 275 PRO A CA 1
ATOM 1997 C C . PRO A 1 275 ? 75.721 7.556 76.797 1.00 41.88 275 PRO A C 1
ATOM 1998 O O . PRO A 1 275 ? 76.239 8.142 75.846 1.00 38.72 275 PRO A O 1
ATOM 2002 N N . VAL A 1 276 ? 74.783 6.636 76.656 1.00 39.58 276 VAL A N 1
ATOM 2003 C CA . VAL A 1 276 ? 74.266 6.284 75.354 1.00 38.64 276 VAL A CA 1
ATOM 2004 C C . VAL A 1 276 ? 72.828 6.788 75.294 1.00 43.78 276 VAL A C 1
ATOM 2005 O O . VAL A 1 276 ? 72.043 6.534 76.206 1.00 46.40 276 VAL A O 1
ATOM 2009 N N . ARG A 1 277 ? 72.488 7.522 74.238 1.00 43.39 277 ARG A N 1
ATOM 2010 C CA . ARG A 1 277 ? 71.136 8.039 74.099 1.00 41.47 277 ARG A CA 1
ATOM 2011 C C . ARG A 1 277 ? 70.188 6.921 73.682 1.00 37.02 277 ARG A C 1
ATOM 2012 O O . ARG A 1 277 ? 70.545 6.025 72.922 1.00 26.39 277 ARG A O 1
ATOM 2020 N N . ARG A 1 278 ? 68.967 6.990 74.192 1.00 41.57 278 ARG A N 1
ATOM 2021 C CA . ARG A 1 278 ? 67.958 6.002 73.884 1.00 34.86 278 ARG A CA 1
ATOM 2022 C C . ARG A 1 278 ? 66.712 6.670 73.333 1.00 38.13 278 ARG A C 1
ATOM 2023 O O . ARG A 1 278 ? 66.360 7.790 73.702 1.00 35.92 278 ARG A O 1
ATOM 2031 N N . PRO A 1 279 ? 66.025 5.979 72.429 1.00 44.01 279 PRO A N 1
ATOM 2032 C CA . PRO A 1 279 ? 64.803 6.474 71.794 1.00 45.03 279 PRO A CA 1
ATOM 2033 C C . PRO A 1 279 ? 63.676 6.944 72.717 1.00 48.69 279 PRO A C 1
ATOM 2034 O O . PRO A 1 279 ? 62.840 7.747 72.293 1.00 49.32 279 PRO A O 1
ATOM 2038 N N . TRP A 1 280 ? 63.630 6.460 73.962 1.00 53.98 280 TRP A N 1
ATOM 2039 C CA . TRP A 1 280 ? 62.561 6.886 74.870 1.00 52.16 280 TRP A CA 1
ATOM 2040 C C . TRP A 1 280 ? 62.818 8.261 75.487 1.00 50.85 280 TRP 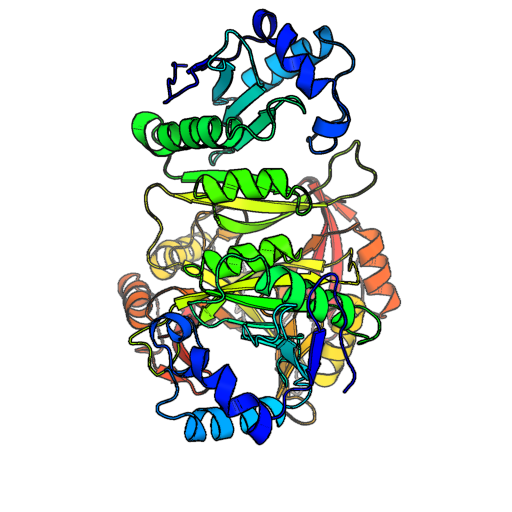A C 1
ATOM 2041 O O . TRP A 1 280 ? 62.052 8.724 76.334 1.00 52.45 280 TRP A O 1
ATOM 2052 N N . GLY A 1 281 ? 63.896 8.914 75.054 1.00 50.09 281 GLY A N 1
ATOM 2053 C CA . GLY A 1 281 ? 64.194 10.249 75.543 1.00 47.95 281 GLY A CA 1
ATOM 2054 C C . GLY A 1 281 ? 65.329 10.475 76.525 1.00 46.34 281 GLY A C 1
ATOM 2055 O O . GLY A 1 281 ? 65.823 11.597 76.624 1.00 50.34 281 GLY A O 1
ATOM 2056 N N . ARG A 1 282 ? 65.751 9.446 77.252 1.00 41.11 282 ARG A N 1
ATOM 2057 C CA . ARG A 1 282 ? 66.825 9.635 78.219 1.00 38.24 282 ARG A CA 1
ATOM 2058 C C . ARG A 1 282 ? 68.147 9.090 77.715 1.00 36.08 282 ARG A C 1
ATOM 2059 O O . ARG A 1 282 ? 68.178 8.337 76.741 1.00 29.38 282 ARG A O 1
ATOM 2067 N N . SER A 1 283 ? 69.229 9.505 78.378 1.00 39.95 283 SER A N 1
ATOM 2068 C CA . SER A 1 283 ? 70.601 9.084 78.065 1.00 44.92 283 SER A CA 1
ATOM 2069 C C . SER A 1 283 ? 71.104 8.294 79.278 1.00 38.74 283 SER A C 1
ATOM 2070 O O . SER A 1 283 ? 70.936 8.730 80.417 1.00 37.64 283 SER A O 1
ATOM 2073 N N . GLU A 1 284 ? 71.735 7.148 79.044 1.00 36.56 284 GLU A N 1
ATOM 2074 C CA . GLU A 1 284 ? 72.173 6.327 80.165 1.00 37.83 284 GLU A CA 1
ATOM 2075 C C . GLU A 1 284 ? 73.480 5.540 80.049 1.00 38.61 284 GLU A C 1
ATOM 2076 O O . GLU A 1 284 ? 74.063 5.406 78.976 1.00 43.33 284 GLU A O 1
ATOM 2082 N N . PHE A 1 285 ? 73.922 5.023 81.190 1.00 34.95 285 PHE A N 1
ATOM 2083 C CA . PHE A 1 285 ? 75.126 4.212 81.285 1.00 33.45 285 PHE A CA 1
ATOM 2084 C C . PHE A 1 285 ? 74.921 3.262 82.464 1.00 38.73 285 PHE A C 1
ATOM 2085 O O . PHE A 1 285 ? 74.203 3.595 83.412 1.00 40.89 285 PHE A O 1
ATOM 2093 N N . VAL A 1 286 ? 75.537 2.082 82.412 1.00 41.09 286 VAL A N 1
ATOM 2094 C CA . VAL A 1 286 ? 75.358 1.099 83.487 1.00 37.19 286 VAL A CA 1
ATOM 2095 C C . VAL A 1 286 ? 76.521 0.817 84.418 1.00 38.76 286 VAL A C 1
ATOM 2096 O O . VAL A 1 286 ? 77.611 0.431 83.991 1.00 39.74 286 VAL A O 1
ATOM 2100 N N . ILE A 1 287 ? 76.262 0.989 85.706 1.00 41.22 287 ILE A N 1
ATOM 2101 C CA . ILE A 1 287 ? 77.263 0.706 86.712 1.00 41.03 287 ILE A CA 1
ATOM 2102 C C . ILE A 1 287 ? 77.062 -0.760 87.074 1.00 45.27 287 ILE A C 1
ATOM 2103 O O . ILE A 1 287 ? 75.932 -1.219 87.250 1.00 41.65 287 ILE A O 1
ATOM 2108 N N . THR A 1 288 ? 78.158 -1.500 87.148 1.00 46.36 288 THR A N 1
ATOM 2109 C CA . THR A 1 288 ? 78.072 -2.903 87.483 1.00 46.47 288 THR A CA 1
ATOM 2110 C C . THR A 1 288 ? 78.856 -3.144 88.766 1.00 47.05 288 THR A C 1
ATOM 2111 O O . THR A 1 288 ? 80.067 -2.916 88.830 1.00 41.47 288 THR A O 1
ATOM 2115 N N . LEU A 1 289 ? 78.135 -3.579 89.796 1.00 50.36 289 LEU A N 1
ATOM 2116 C CA . LEU A 1 289 ? 78.717 -3.864 91.099 1.00 44.33 289 LEU A CA 1
ATOM 2117 C C . LEU A 1 289 ? 79.507 -5.169 91.055 1.00 46.76 289 LEU A C 1
ATOM 2118 O O . LEU A 1 289 ? 79.126 -6.118 90.359 1.00 44.78 289 LEU A O 1
ATOM 2123 N N . PRO A 1 290 ? 80.627 -5.230 91.800 1.00 47.02 290 PRO A N 1
ATOM 2124 C CA . PRO A 1 290 ? 81.467 -6.434 91.843 1.00 41.69 290 PRO A CA 1
ATOM 2125 C C . PRO A 1 290 ? 80.637 -7.718 91.866 1.00 40.10 290 PRO A C 1
ATOM 2126 O O . PRO A 1 290 ? 80.958 -8.693 91.192 1.00 35.78 290 PRO A O 1
ATOM 2130 N N . GLU A 1 291 ? 79.561 -7.688 92.643 1.00 43.91 291 GLU A N 1
ATOM 2131 C CA . GLU A 1 291 ? 78.665 -8.822 92.809 1.00 43.91 291 GLU A CA 1
ATOM 2132 C C . GLU A 1 291 ? 77.834 -9.119 91.559 1.00 45.50 291 GLU A C 1
ATOM 2133 O O . GLU A 1 291 ? 77.233 -10.188 91.451 1.00 46.55 291 GLU A O 1
ATOM 2139 N N . GLY A 1 292 ? 77.786 -8.177 90.622 1.00 41.59 292 GLY A N 1
ATOM 2140 C CA . GLY A 1 292 ? 77.036 -8.418 89.403 1.00 42.07 292 GLY A CA 1
ATOM 2141 C C . GLY A 1 292 ? 75.815 -7.552 89.187 1.00 42.13 292 GLY A C 1
ATOM 2142 O O . GLY A 1 292 ? 75.363 -7.385 88.056 1.00 46.00 292 GLY A O 1
ATOM 2143 N N . HIS A 1 293 ? 75.270 -7.004 90.261 1.00 42.72 293 HIS A N 1
ATOM 2144 C CA . HIS A 1 293 ? 74.094 -6.150 90.147 1.00 44.92 293 HIS A CA 1
ATOM 2145 C C . HIS A 1 293 ? 74.349 -5.037 89.133 1.00 44.49 293 HIS A C 1
ATOM 2146 O O . HIS A 1 293 ? 75.469 -4.553 89.014 1.00 47.11 293 HIS A O 1
ATOM 2153 N N . GLU A 1 294 ? 73.316 -4.637 88.398 1.00 43.91 294 GLU A N 1
ATOM 2154 C CA . GLU A 1 294 ? 73.469 -3.590 87.390 1.00 43.07 294 GLU A CA 1
ATOM 2155 C C . GLU A 1 294 ? 72.571 -2.366 87.623 1.00 41.18 294 GLU A C 1
ATOM 2156 O O . GLU A 1 294 ? 71.348 -2.423 87.453 1.00 33.87 294 GLU A O 1
ATOM 2162 N N . LEU A 1 295 ? 73.192 -1.254 88.006 1.00 38.74 295 LEU A N 1
ATOM 2163 C CA . LEU A 1 295 ? 72.455 -0.021 88.267 1.00 29.84 295 LEU A CA 1
ATOM 2164 C C . LEU A 1 295 ? 72.504 0.887 87.056 1.00 31.49 295 LEU A C 1
ATOM 2165 O O . LEU A 1 295 ? 73.515 1.542 86.792 1.00 31.10 295 LEU A O 1
ATOM 2170 N N . THR A 1 296 ? 71.407 0.915 86.315 1.00 32.16 296 THR A N 1
ATOM 2171 C CA . THR A 1 296 ? 71.320 1.750 85.132 1.00 30.56 296 THR A CA 1
ATOM 2172 C C . THR A 1 296 ? 70.997 3.175 85.537 1.00 31.06 296 THR A C 1
ATOM 2173 O O . THR A 1 296 ? 69.957 3.434 86.135 1.00 30.98 296 THR A O 1
ATOM 2177 N N . VAL A 1 297 ? 71.896 4.095 85.220 1.00 28.74 297 VAL A N 1
ATOM 2178 C CA . VAL A 1 297 ? 71.673 5.487 85.551 1.00 24.41 297 VAL A CA 1
ATOM 2179 C C . VAL A 1 297 ? 71.077 6.189 84.343 1.00 29.57 297 VAL A C 1
ATOM 2180 O O . VAL A 1 297 ? 71.764 6.431 83.343 1.00 31.61 297 VAL A O 1
ATOM 2184 N N . SER A 1 298 ? 69.793 6.511 84.438 1.00 29.60 298 SER A N 1
ATOM 2185 C CA . SER A 1 298 ? 69.094 7.196 83.362 1.00 25.37 298 SER A CA 1
ATOM 2186 C C . SER A 1 298 ? 68.915 8.677 83.671 1.00 24.74 298 SER A C 1
ATOM 2187 O O . SER A 1 298 ? 68.598 9.051 84.796 1.00 28.49 298 SER A O 1
ATOM 2190 N N . ALA A 1 299 ? 69.123 9.521 82.669 1.00 28.57 299 ALA A N 1
ATOM 2191 C CA . ALA A 1 299 ? 68.983 10.957 82.851 1.00 29.68 299 ALA A CA 1
ATOM 2192 C C . ALA A 1 299 ? 68.340 11.555 81.614 1.00 34.59 299 ALA A C 1
ATOM 2193 O O . ALA A 1 299 ? 68.503 11.034 80.513 1.00 45.65 299 ALA A O 1
ATOM 2195 N N . PRO A 1 300 ? 67.609 12.666 81.776 1.00 31.69 300 PRO A N 1
ATOM 2196 C CA . PRO A 1 300 ? 66.938 13.329 80.651 1.00 35.56 300 PRO A CA 1
ATOM 2197 C C . PRO A 1 300 ? 67.885 13.632 79.493 1.00 41.47 300 PRO A C 1
ATOM 2198 O O . PRO A 1 300 ? 67.482 13.636 78.326 1.00 43.81 300 PRO A O 1
ATOM 2202 N N . VAL A 1 301 ? 69.146 13.883 79.828 1.00 44.44 301 VAL A N 1
ATOM 2203 C CA . VAL A 1 301 ? 70.160 14.182 78.825 1.00 48.17 301 VAL A CA 1
ATOM 2204 C C . VAL A 1 301 ? 71.569 13.930 79.350 1.00 50.67 301 VAL A C 1
ATOM 2205 O O . VAL A 1 301 ? 71.846 14.331 80.498 1.00 54.36 301 VAL A O 1
ATOM 2210 N N . THR B 1 9 ? 78.176 27.488 121.063 1.00 74.72 9 THR B N 1
ATOM 2211 C CA . THR B 1 9 ? 77.044 28.318 121.578 1.00 75.94 9 THR B CA 1
ATOM 2212 C C . THR B 1 9 ? 77.357 29.823 121.533 1.00 74.31 9 THR B C 1
ATOM 2213 O O . THR B 1 9 ? 78.182 30.329 122.300 1.00 69.55 9 THR B O 1
ATOM 2217 N N . ALA B 1 10 ? 76.688 30.522 120.615 1.00 74.51 10 ALA B N 1
ATOM 2218 C CA . ALA B 1 10 ? 76.856 31.965 120.431 1.00 70.76 10 ALA B CA 1
ATOM 2219 C C . ALA B 1 10 ? 75.506 32.690 120.479 1.00 67.15 10 ALA B C 1
ATOM 2220 O O . ALA B 1 10 ? 74.517 32.142 120.962 1.00 63.69 10 ALA B O 1
ATOM 2222 N N . HIS B 1 11 ? 75.467 33.920 119.971 1.00 66.11 11 HIS B N 1
ATOM 2223 C CA . HIS B 1 11 ? 74.236 34.714 119.984 1.00 65.10 11 HIS B CA 1
ATOM 2224 C C . HIS B 1 11 ? 73.750 35.107 118.596 1.00 62.02 11 HIS B C 1
ATOM 2225 O O . HIS B 1 11 ? 74.553 35.384 117.703 1.00 58.82 11 HIS B O 1
ATOM 2232 N N . LEU B 1 12 ? 72.427 35.136 118.433 1.00 59.19 12 LEU B N 1
ATOM 2233 C CA . LEU B 1 12 ? 71.798 35.500 117.162 1.00 62.08 12 LEU B CA 1
ATOM 2234 C C . LEU B 1 12 ? 71.126 36.851 117.333 1.00 64.33 12 LEU B C 1
ATOM 2235 O O . LEU B 1 12 ? 70.373 37.049 118.283 1.00 69.17 12 LEU B O 1
ATOM 2240 N N . ARG B 1 13 ? 71.399 37.779 116.422 1.00 67.44 13 ARG B N 1
ATOM 2241 C CA . ARG B 1 13 ? 70.812 39.114 116.499 1.00 76.17 13 ARG B CA 1
ATOM 2242 C C . ARG B 1 13 ? 70.062 39.433 115.208 1.00 78.89 13 ARG B C 1
ATOM 2243 O O . ARG B 1 13 ? 70.646 39.392 114.121 1.00 75.23 13 ARG B O 1
ATOM 2251 N N . THR B 1 14 ? 68.772 39.756 115.337 1.00 81.98 14 THR B N 1
ATOM 2252 C CA . THR B 1 14 ? 67.918 40.062 114.183 1.00 82.84 14 THR B CA 1
ATOM 2253 C C . THR B 1 14 ? 67.362 41.488 114.131 1.00 79.39 14 THR B C 1
ATOM 2254 O O . THR B 1 14 ? 67.557 42.291 115.049 1.00 79.99 14 THR B O 1
ATOM 2258 N N . ALA B 1 15 ? 66.656 41.784 113.042 1.00 72.31 15 ALA B N 1
ATOM 2259 C CA . ALA B 1 15 ? 66.058 43.096 112.833 1.00 67.50 15 ALA B CA 1
ATOM 2260 C C . ALA B 1 15 ? 64.896 43.319 113.782 1.00 63.56 15 ALA B C 1
ATOM 2261 O O . ALA B 1 15 ? 63.878 43.894 113.397 1.00 62.58 15 ALA B O 1
ATOM 2263 N N . ARG B 1 16 ? 65.054 42.860 115.018 1.00 57.52 16 ARG B N 1
ATOM 2264 C CA . ARG B 1 16 ? 64.018 43.000 116.032 1.00 56.05 16 ARG B CA 1
ATOM 2265 C C . ARG B 1 16 ? 64.354 42.180 117.266 1.00 57.89 16 ARG B C 1
ATOM 2266 O O . ARG B 1 16 ? 64.497 42.713 118.373 1.00 58.85 16 ARG B O 1
ATOM 2274 N N . LEU B 1 17 ? 64.483 40.874 117.061 1.00 54.51 17 LEU B N 1
ATOM 2275 C CA . LEU B 1 17 ? 64.764 39.964 118.155 1.00 52.42 17 LEU B CA 1
ATOM 2276 C C . LEU B 1 17 ? 66.234 39.701 118.427 1.00 50.69 17 LEU B C 1
ATOM 2277 O O . LEU B 1 17 ? 67.123 40.099 117.670 1.00 45.18 17 LEU B O 1
ATOM 2282 N N . GLU B 1 18 ? 66.458 39.018 119.540 1.00 53.51 18 GLU B N 1
ATOM 2283 C CA . GLU B 1 18 ? 67.778 38.638 119.992 1.00 56.26 18 GLU B CA 1
ATOM 2284 C C . GLU B 1 18 ? 67.648 37.202 120.493 1.00 57.31 18 GLU B C 1
ATOM 2285 O O . GLU B 1 18 ? 66.992 36.950 121.505 1.00 57.75 18 GLU B O 1
ATOM 2291 N N . LEU B 1 19 ? 68.250 36.261 119.770 1.00 56.57 19 LEU B N 1
ATOM 2292 C CA . LEU B 1 19 ? 68.198 34.855 120.151 1.00 51.57 19 LEU B CA 1
ATOM 2293 C C . LEU B 1 19 ? 69.397 34.518 121.033 1.00 50.79 19 LEU B C 1
ATOM 2294 O O . LEU B 1 19 ? 70.557 34.761 120.672 1.00 48.88 19 LEU B O 1
ATOM 2299 N N . THR B 1 20 ? 69.099 33.954 122.197 1.00 45.32 20 THR B N 1
ATOM 2300 C CA . THR B 1 20 ? 70.115 33.605 123.173 1.00 44.00 20 THR B CA 1
ATOM 2301 C C . THR B 1 20 ? 70.072 32.129 123.557 1.00 45.09 20 THR B C 1
ATOM 2302 O O . THR B 1 20 ? 68.998 31.583 123.807 1.00 49.43 20 THR B O 1
ATOM 2306 N N . PRO B 1 21 ? 71.241 31.464 123.608 1.00 39.96 21 PRO B N 1
ATOM 2307 C CA . PRO B 1 21 ? 71.323 30.047 123.973 1.00 34.51 21 PRO B CA 1
ATOM 2308 C C . PRO B 1 21 ? 70.381 29.716 125.121 1.00 33.08 21 PRO B C 1
ATOM 2309 O O . PRO B 1 21 ? 70.428 30.342 126.180 1.00 31.12 21 PRO B O 1
ATOM 2313 N N . LEU B 1 22 ? 69.519 28.731 124.910 1.00 36.59 22 LEU B N 1
ATOM 2314 C CA . LEU B 1 22 ? 68.564 28.337 125.940 1.00 42.39 22 LEU B CA 1
ATOM 2315 C C . LEU B 1 22 ? 69.189 28.046 127.324 1.00 42.46 22 LEU B C 1
ATOM 2316 O O . LEU B 1 22 ? 70.242 27.414 127.445 1.00 41.63 22 LEU B O 1
ATOM 2321 N N . ASP B 1 23 ? 68.510 28.516 128.364 1.00 39.78 23 ASP B N 1
ATOM 2322 C CA . ASP B 1 23 ? 68.944 28.332 129.737 1.00 30.61 23 ASP B CA 1
ATOM 2323 C C . ASP B 1 23 ? 67.784 27.696 130.484 1.00 31.48 23 ASP B C 1
ATOM 2324 O O . ASP B 1 23 ? 66.996 28.394 131.102 1.00 31.98 23 ASP B O 1
ATOM 2329 N N . PRO B 1 24 ? 67.670 26.357 130.437 1.00 39.98 24 PRO B N 1
ATOM 2330 C CA . PRO B 1 24 ? 66.598 25.597 131.100 1.00 41.76 24 PRO B CA 1
ATOM 2331 C C . PRO B 1 24 ? 66.048 26.160 132.413 1.00 44.14 24 PRO B C 1
ATOM 2332 O O . PRO B 1 24 ? 64.838 26.285 132.572 1.00 38.09 24 PRO B O 1
ATOM 2336 N N . ALA B 1 25 ? 66.931 26.498 133.350 1.00 48.94 25 ALA B N 1
ATOM 2337 C CA . ALA B 1 25 ? 66.506 27.033 134.647 1.00 46.22 25 ALA B CA 1
ATOM 2338 C C . ALA B 1 25 ? 66.079 28.505 134.595 1.00 43.36 25 ALA B C 1
ATOM 2339 O O . ALA B 1 25 ? 65.165 28.919 135.313 1.00 35.21 25 ALA B O 1
ATOM 2341 N N . ALA B 1 26 ? 66.743 29.285 133.747 1.00 43.03 26 ALA B N 1
ATOM 2342 C CA . ALA B 1 26 ? 66.439 30.705 133.599 1.00 45.03 26 ALA B CA 1
ATOM 2343 C C . ALA B 1 26 ? 65.216 30.957 132.708 1.00 47.86 26 ALA B C 1
ATOM 2344 O O . ALA B 1 26 ? 64.316 31.721 133.068 1.00 53.03 26 ALA B O 1
ATOM 2346 N N . ASP B 1 27 ? 65.183 30.297 131.555 1.00 46.16 27 ASP B N 1
ATOM 2347 C CA . ASP B 1 27 ? 64.103 30.468 130.593 1.00 40.51 27 ASP B CA 1
ATOM 2348 C C . ASP B 1 27 ? 62.892 29.542 130.759 1.00 43.21 27 ASP B C 1
ATOM 2349 O O . ASP B 1 27 ? 61.839 29.802 130.193 1.00 45.32 27 ASP B O 1
ATOM 2354 N N . ALA B 1 28 ? 63.026 28.481 131.552 1.00 49.05 28 ALA B N 1
ATOM 2355 C CA . ALA B 1 28 ? 61.927 27.538 131.765 1.00 48.51 28 ALA B CA 1
ATOM 2356 C C . ALA B 1 28 ? 60.661 28.230 132.224 1.00 54.62 28 ALA B C 1
ATOM 2357 O O . ALA B 1 28 ? 59.551 27.765 131.948 1.00 55.73 28 ALA B O 1
ATOM 2359 N N . ARG B 1 29 ? 60.830 29.342 132.931 1.00 61.98 29 ARG B N 1
ATOM 2360 C CA . ARG B 1 29 ? 59.693 30.086 133.456 1.00 65.28 29 ARG B CA 1
ATOM 2361 C C . ARG B 1 29 ? 58.833 30.706 132.366 1.00 60.82 29 ARG B C 1
ATOM 2362 O O . ARG B 1 29 ? 57.606 30.600 132.396 1.00 52.91 29 ARG B O 1
ATOM 2370 N N . HIS B 1 30 ? 59.481 31.351 131.405 1.00 57.27 30 HIS B N 1
ATOM 2371 C CA . HIS B 1 30 ? 58.765 31.985 130.311 1.00 60.22 30 HIS B CA 1
ATOM 2372 C C . HIS B 1 30 ? 58.321 30.979 129.256 1.00 58.29 30 HIS B C 1
ATOM 2373 O O . HIS B 1 30 ? 57.176 30.994 128.790 1.00 58.52 30 HIS B O 1
ATOM 2380 N N . LEU B 1 31 ? 59.235 30.098 128.881 1.00 50.55 31 LEU B N 1
ATOM 2381 C CA . LEU B 1 31 ? 58.928 29.114 127.870 1.00 43.84 31 LEU B CA 1
ATOM 2382 C C . LEU B 1 31 ? 57.798 28.180 128.280 1.00 43.69 31 LEU B C 1
ATOM 2383 O O . LEU B 1 31 ? 57.108 27.640 127.417 1.00 49.28 31 LEU B O 1
ATOM 2388 N N . HIS B 1 32 ? 57.581 27.990 129.577 1.00 38.59 32 HIS B N 1
ATOM 2389 C CA . HIS B 1 32 ? 56.488 27.112 129.997 1.00 42.92 32 HIS B CA 1
ATOM 2390 C C . HIS B 1 32 ? 55.166 27.664 129.456 1.00 43.75 32 HIS B C 1
ATOM 2391 O O . HIS B 1 32 ? 54.176 26.943 129.334 1.00 43.06 32 HIS B O 1
ATOM 2398 N N . HIS B 1 33 ? 55.166 28.950 129.122 1.00 47.39 33 HIS B N 1
ATOM 2399 C CA . HIS B 1 33 ? 53.981 29.616 128.600 1.00 49.17 33 HIS B CA 1
ATOM 2400 C C . HIS B 1 33 ? 53.498 28.966 127.319 1.00 48.32 33 HIS B C 1
ATOM 2401 O O . HIS B 1 33 ? 52.348 29.139 126.900 1.00 47.35 33 HIS B O 1
ATOM 2408 N N . ALA B 1 34 ? 54.404 28.222 126.698 1.00 50.60 34 ALA B N 1
ATOM 2409 C CA . ALA B 1 34 ? 54.129 27.524 125.453 1.00 43.06 34 ALA B CA 1
ATOM 2410 C C . ALA B 1 34 ? 54.007 26.029 125.721 1.00 39.38 34 ALA B C 1
ATOM 2411 O O . ALA B 1 34 ? 53.014 25.398 125.361 1.00 44.77 34 ALA B O 1
ATOM 2413 N N . TYR B 1 35 ? 55.019 25.469 126.369 1.00 30.69 35 TYR B N 1
ATOM 2414 C CA . TYR B 1 35 ? 55.020 24.052 126.662 1.00 26.56 35 TYR B CA 1
ATOM 2415 C C . TYR B 1 35 ? 53.868 23.641 127.552 1.00 28.58 35 TYR B C 1
ATOM 2416 O O . TYR B 1 35 ? 53.443 22.486 127.530 1.00 33.06 35 TYR B O 1
ATOM 2425 N N . GLY B 1 36 ? 53.356 24.583 128.331 1.00 30.59 36 GLY B N 1
ATOM 2426 C CA . GLY B 1 36 ? 52.248 24.271 129.211 1.00 37.78 36 GLY B CA 1
ATOM 2427 C C . GLY B 1 36 ? 50.923 24.479 128.512 1.00 44.85 36 GLY B C 1
ATOM 2428 O O . GLY B 1 36 ? 49.879 24.051 128.997 1.00 44.90 36 GLY B O 1
ATOM 2429 N N . ASP B 1 37 ? 50.973 25.140 127.359 1.00 54.26 37 ASP B N 1
ATOM 2430 C CA . ASP B 1 37 ? 49.776 25.429 126.572 1.00 59.56 37 ASP B CA 1
ATOM 2431 C C . ASP B 1 37 ? 49.403 24.242 125.697 1.00 60.32 37 ASP B C 1
ATOM 2432 O O . ASP B 1 37 ? 50.168 23.848 124.818 1.00 60.64 37 ASP B O 1
ATOM 2437 N N . GLU B 1 38 ? 48.226 23.675 125.935 1.00 60.84 38 GLU B N 1
ATOM 2438 C CA . GLU B 1 38 ? 47.776 22.531 125.158 1.00 62.66 38 GLU B CA 1
ATOM 2439 C C . GLU B 1 38 ? 47.539 22.914 123.695 1.00 63.76 38 GLU B C 1
ATOM 2440 O O . GLU B 1 38 ? 47.833 22.132 122.788 1.00 62.68 38 GLU B O 1
ATOM 2446 N N . GLU B 1 39 ? 47.021 24.117 123.464 1.00 63.76 39 GLU B N 1
ATOM 2447 C CA . GLU B 1 39 ? 46.752 24.579 122.105 1.00 64.60 39 GLU B CA 1
ATOM 2448 C C . GLU B 1 39 ? 48.046 24.737 121.302 1.00 62.83 39 GLU B C 1
ATOM 2449 O O . GLU B 1 39 ? 48.040 24.651 120.074 1.00 66.22 39 GLU B O 1
ATOM 2455 N N . VAL B 1 40 ? 49.154 24.960 122.000 1.00 55.56 40 VAL B N 1
ATOM 2456 C CA . VAL B 1 40 ? 50.446 25.134 121.350 1.00 56.87 40 VAL B CA 1
ATOM 2457 C C . VAL B 1 40 ? 51.189 23.809 121.181 1.00 59.92 40 VAL B C 1
ATOM 2458 O O . VAL B 1 40 ? 52.001 23.653 120.265 1.00 61.18 40 VAL B O 1
ATOM 2462 N N . MET B 1 41 ? 50.903 22.852 122.059 1.00 64.18 41 MET B N 1
ATOM 2463 C CA . MET B 1 41 ? 51.566 21.550 122.015 1.00 62.90 41 MET B CA 1
ATOM 2464 C C . MET B 1 41 ? 50.792 20.502 121.221 1.00 62.93 41 MET B C 1
ATOM 2465 O O . MET B 1 41 ? 51.213 19.346 121.151 1.00 61.91 41 MET B O 1
ATOM 2470 N N . ARG B 1 42 ? 49.671 20.909 120.626 1.00 64.85 42 ARG B N 1
ATOM 2471 C CA . ARG B 1 42 ? 48.827 20.000 119.845 1.00 65.41 42 ARG B CA 1
ATOM 2472 C C . ARG B 1 42 ? 49.568 19.342 118.679 1.00 63.52 42 ARG B C 1
ATOM 2473 O O . ARG B 1 42 ? 49.282 18.196 118.318 1.00 58.43 42 ARG B O 1
ATOM 2481 N N . TRP B 1 43 ? 50.521 20.068 118.100 1.00 61.87 43 TRP B N 1
ATOM 2482 C CA . TRP B 1 43 ? 51.297 19.556 116.979 1.00 60.89 43 TRP B CA 1
ATOM 2483 C C . TRP B 1 43 ? 52.660 19.064 117.443 1.00 60.03 43 TRP B C 1
ATOM 2484 O O . TRP B 1 43 ? 53.443 18.543 116.651 1.00 64.42 43 TRP B O 1
ATOM 2495 N N . TRP B 1 44 ? 52.942 19.232 118.730 1.00 57.30 44 TRP B N 1
ATOM 2496 C CA . TRP B 1 44 ? 54.220 18.806 119.278 1.00 54.87 44 TRP B CA 1
ATOM 2497 C C . TRP B 1 44 ? 54.399 17.294 119.246 1.00 54.05 44 TRP B C 1
ATOM 2498 O O . TRP B 1 44 ? 53.473 16.541 118.926 1.00 52.96 44 TRP B O 1
ATOM 2509 N N . THR B 1 45 ? 55.611 16.867 119.587 1.00 54.28 45 THR B N 1
ATOM 2510 C CA . THR B 1 45 ? 55.969 15.457 119.629 1.00 48.81 45 THR B CA 1
ATOM 2511 C C . THR B 1 45 ? 55.428 14.836 120.914 1.00 50.39 45 THR B C 1
ATOM 2512 O O . THR B 1 45 ? 55.017 13.681 120.927 1.00 53.68 45 THR B O 1
ATOM 2516 N N . ARG B 1 46 ? 55.431 15.622 121.988 1.00 54.25 46 ARG B N 1
ATOM 2517 C CA . ARG B 1 46 ? 54.956 15.174 123.297 1.00 52.58 46 ARG B CA 1
ATOM 2518 C C . ARG B 1 46 ? 53.839 16.097 123.798 1.00 50.69 46 ARG B C 1
ATOM 2519 O O . ARG B 1 46 ? 53.659 17.207 123.281 1.00 42.49 46 ARG B O 1
ATOM 2527 N N . PRO B 1 47 ? 53.064 15.640 124.804 1.00 48.47 47 PRO B N 1
ATOM 2528 C CA . PRO B 1 47 ? 51.972 16.444 125.364 1.00 47.28 47 PRO B CA 1
ATOM 2529 C C . PRO B 1 47 ? 52.539 17.594 126.190 1.00 45.43 47 PRO B C 1
ATOM 2530 O O . PRO B 1 47 ? 53.670 17.523 126.662 1.00 44.88 47 PRO B O 1
ATOM 2534 N N . ALA B 1 48 ? 51.744 18.648 126.358 1.00 51.91 48 ALA B N 1
ATOM 2535 C CA . ALA B 1 48 ? 52.149 19.839 127.106 1.00 51.63 48 ALA B CA 1
ATOM 2536 C C . ALA B 1 48 ? 52.688 19.530 128.495 1.00 52.83 48 ALA B C 1
ATOM 2537 O O . ALA B 1 48 ? 52.266 18.570 129.136 1.00 48.41 48 ALA B O 1
ATOM 2539 N N . CYS B 1 49 ? 53.622 20.359 128.955 1.00 58.32 49 CYS B N 1
ATOM 2540 C CA . CYS B 1 49 ? 54.238 20.192 130.271 1.00 60.51 49 CYS B CA 1
ATOM 2541 C C . CYS B 1 49 ? 53.323 20.662 131.386 1.00 64.37 49 CYS B C 1
ATOM 2542 O O . CYS B 1 49 ? 52.816 21.783 131.362 1.00 70.60 49 CYS B O 1
ATOM 2545 N N . ALA B 1 50 ? 53.132 19.796 132.372 1.00 66.69 50 ALA B N 1
ATOM 2546 C CA . ALA B 1 50 ? 52.263 20.089 133.501 1.00 65.24 50 ALA B CA 1
ATOM 2547 C C . ALA B 1 50 ? 52.700 21.307 134.303 1.00 63.64 50 ALA B C 1
ATOM 2548 O O . ALA B 1 50 ? 51.877 22.150 134.657 1.00 65.78 50 ALA B O 1
ATOM 2550 N N . ASP B 1 51 ? 53.994 21.404 134.583 1.00 59.94 51 ASP B N 1
ATOM 2551 C CA . ASP B 1 51 ? 54.496 22.517 135.370 1.00 57.73 51 ASP B CA 1
ATOM 2552 C C . ASP B 1 51 ? 55.749 23.127 134.779 1.00 57.17 51 ASP B C 1
ATOM 2553 O O . ASP B 1 51 ? 56.439 22.502 133.970 1.00 58.09 51 ASP B O 1
ATOM 2558 N N . PRO B 1 52 ? 56.050 24.374 135.166 1.00 57.16 52 PRO B N 1
ATOM 2559 C CA . PRO B 1 52 ? 57.241 25.064 134.665 1.00 58.98 52 PRO B CA 1
ATOM 2560 C C . PRO B 1 52 ? 58.472 24.263 135.053 1.00 63.73 52 PRO B C 1
ATOM 2561 O O . PRO B 1 52 ? 59.544 24.420 134.470 1.00 71.15 52 PRO B O 1
ATOM 2565 N N . ALA B 1 53 ? 58.307 23.402 136.052 1.00 64.27 53 ALA B N 1
ATOM 2566 C CA . ALA B 1 53 ? 59.401 22.562 136.519 1.00 65.31 53 ALA B CA 1
ATOM 2567 C C . ALA B 1 53 ? 59.603 21.413 135.534 1.00 61.52 53 ALA B C 1
ATOM 2568 O O . ALA B 1 53 ? 60.738 21.062 135.211 1.00 61.95 53 ALA B O 1
ATOM 2570 N N . GLU B 1 54 ? 58.503 20.834 135.056 1.00 54.86 54 GLU B N 1
ATOM 2571 C CA . GLU B 1 54 ? 58.594 19.743 134.098 1.00 49.03 54 GLU B CA 1
ATOM 2572 C C . GLU B 1 54 ? 59.177 20.324 132.834 1.00 50.74 54 GLU B C 1
ATOM 2573 O O . GLU B 1 54 ? 60.048 19.721 132.199 1.00 53.92 54 GLU B O 1
ATOM 2579 N N . THR B 1 55 ? 58.684 21.506 132.474 1.00 47.65 55 THR B N 1
ATOM 2580 C CA . THR B 1 55 ? 59.152 22.193 131.276 1.00 43.40 55 THR B CA 1
ATOM 2581 C C . THR B 1 55 ? 60.665 22.423 131.358 1.00 44.28 55 THR B C 1
ATOM 2582 O O . THR B 1 55 ? 61.361 22.390 130.345 1.00 40.40 55 THR B O 1
ATOM 2586 N N . GLU B 1 56 ? 61.162 22.658 132.571 1.00 42.68 56 GLU B N 1
ATOM 2587 C CA . GLU B 1 56 ? 62.583 22.873 132.774 1.00 47.18 56 GLU B CA 1
ATOM 2588 C C . GLU B 1 56 ? 63.276 21.533 132.584 1.00 47.34 56 GLU B C 1
ATOM 2589 O O . GLU B 1 56 ? 64.324 21.456 131.951 1.00 51.24 56 GLU B O 1
ATOM 2595 N N . ARG B 1 57 ? 62.680 20.476 133.125 1.00 49.64 57 ARG B N 1
ATOM 2596 C CA . ARG B 1 57 ? 63.246 19.136 132.997 1.00 53.12 57 ARG B CA 1
ATOM 2597 C C . ARG B 1 57 ? 63.286 18.766 131.525 1.00 53.10 57 ARG B C 1
ATOM 2598 O O . ARG B 1 57 ? 64.269 18.214 131.035 1.00 48.58 57 ARG B O 1
ATOM 2606 N N . TYR B 1 58 ? 62.201 19.083 130.829 1.00 52.97 58 TYR B N 1
ATOM 2607 C CA . TYR B 1 58 ? 62.072 18.811 129.407 1.00 55.21 58 TYR B CA 1
ATOM 2608 C C . TYR B 1 58 ? 63.104 19.617 128.621 1.00 52.67 58 TYR B C 1
ATOM 2609 O O . TYR B 1 58 ? 63.766 19.095 127.724 1.00 51.96 58 TYR B O 1
ATOM 2618 N N . LEU B 1 59 ? 63.238 20.892 128.974 1.00 51.01 59 LEU B N 1
ATOM 2619 C CA . LEU B 1 59 ? 64.161 21.799 128.305 1.00 46.49 59 LEU B CA 1
ATOM 2620 C C . LEU B 1 59 ? 65.625 21.400 128.403 1.00 47.73 59 LEU B C 1
ATOM 2621 O O . LEU B 1 59 ? 66.360 21.485 127.414 1.00 42.02 59 LEU B O 1
ATOM 2626 N N . THR B 1 60 ? 66.055 20.971 129.588 1.00 49.85 60 THR B N 1
ATOM 2627 C CA . THR B 1 60 ? 67.446 20.567 129.770 1.00 50.07 60 THR B CA 1
ATOM 2628 C C . THR B 1 60 ? 67.742 19.318 128.930 1.00 53.55 60 THR B C 1
ATOM 2629 O O . THR B 1 60 ? 68.808 19.209 128.316 1.00 55.25 60 THR B O 1
ATOM 2633 N N . SER B 1 61 ? 66.791 18.386 128.891 1.00 56.35 61 SER B N 1
ATOM 2634 C CA . SER B 1 61 ? 66.952 17.161 128.108 1.00 52.25 61 SER B CA 1
ATOM 2635 C C . SER B 1 61 ? 67.201 17.544 126.650 1.00 50.34 61 SER B C 1
ATOM 2636 O O . SER B 1 61 ? 68.148 17.068 126.027 1.00 54.00 61 SER B O 1
ATOM 2639 N N . CYS B 1 62 ? 66.348 18.417 126.120 1.00 45.73 62 CYS B N 1
ATOM 2640 C CA . CYS B 1 62 ? 66.457 18.887 124.740 1.00 41.61 62 CYS B CA 1
ATOM 2641 C C . CYS B 1 62 ? 67.848 19.429 124.437 1.00 37.85 62 CYS B C 1
ATOM 2642 O O . CYS B 1 62 ? 68.431 19.115 123.396 1.00 35.75 62 CYS B O 1
ATOM 2645 N N . ALA B 1 63 ? 68.360 20.252 125.352 1.00 43.44 63 ALA B N 1
ATOM 2646 C CA . ALA B 1 63 ? 69.681 20.861 125.220 1.00 49.70 63 ALA B CA 1
ATOM 2647 C C . ALA B 1 63 ? 70.762 19.785 125.242 1.00 54.07 63 ALA B C 1
ATOM 2648 O O . ALA B 1 63 ? 71.744 19.855 124.492 1.00 54.03 63 ALA B O 1
ATOM 2650 N N . ALA B 1 64 ? 70.568 18.790 126.104 1.00 53.89 64 ALA B N 1
ATOM 2651 C CA . ALA B 1 64 ? 71.517 17.690 126.237 1.00 59.73 64 ALA B CA 1
ATOM 2652 C C . ALA B 1 64 ? 71.768 17.004 124.887 1.00 61.59 64 ALA B C 1
ATOM 2653 O O . ALA B 1 64 ? 72.899 16.605 124.584 1.00 64.51 64 ALA B O 1
ATOM 2655 N N . ALA B 1 65 ? 70.714 16.881 124.081 1.00 59.29 65 ALA B N 1
ATOM 2656 C CA . ALA B 1 65 ? 70.807 16.256 122.763 1.00 54.76 65 ALA B CA 1
ATOM 2657 C C . ALA B 1 65 ? 72.085 16.692 122.043 1.00 50.18 65 ALA B C 1
ATOM 2658 O O . ALA B 1 65 ? 72.532 17.829 122.181 1.00 43.64 65 ALA B O 1
ATOM 2660 N N . PRO B 1 66 ? 72.680 15.780 121.259 1.00 49.15 66 PRO B N 1
ATOM 2661 C CA . PRO B 1 66 ? 73.907 15.936 120.470 1.00 49.46 66 PRO B CA 1
ATOM 2662 C C . PRO B 1 66 ? 74.231 17.346 119.980 1.00 49.42 66 PRO B C 1
ATOM 2663 O O . PRO B 1 66 ? 74.893 18.124 120.679 1.00 48.47 66 PRO B O 1
ATOM 2667 N N . GLY B 1 67 ? 73.780 17.659 118.767 1.00 47.33 67 GLY B N 1
ATOM 2668 C CA . GLY B 1 67 ? 74.037 18.970 118.195 1.00 45.15 67 GLY B CA 1
ATOM 2669 C C . GLY B 1 67 ? 72.899 19.956 118.377 1.00 38.17 67 GLY B C 1
ATOM 2670 O O . GLY B 1 67 ? 72.688 20.821 117.527 1.00 37.96 67 GLY B O 1
ATOM 2671 N N . ALA B 1 68 ? 72.184 19.831 119.496 1.00 39.65 68 ALA B N 1
ATOM 2672 C CA . ALA B 1 68 ? 71.041 20.690 119.823 1.00 38.97 68 ALA B CA 1
ATOM 2673 C C . ALA B 1 68 ? 71.410 22.132 120.157 1.00 37.74 68 ALA B C 1
ATOM 2674 O O . ALA B 1 68 ? 71.679 22.458 121.311 1.00 43.16 68 ALA B O 1
ATOM 2676 N N . ARG B 1 69 ? 71.410 22.990 119.140 1.00 38.91 69 ARG B N 1
ATOM 2677 C CA . ARG B 1 69 ? 71.726 24.403 119.316 1.00 43.77 69 ARG B CA 1
ATOM 2678 C C . ARG B 1 69 ? 70.426 25.196 119.367 1.00 45.14 69 ARG B C 1
ATOM 2679 O O . ARG B 1 69 ? 69.912 25.639 118.339 1.00 45.07 69 ARG B O 1
ATOM 2687 N N . LEU B 1 70 ? 69.907 25.369 120.579 1.00 43.71 70 LEU B N 1
ATOM 2688 C CA . LEU B 1 70 ? 68.651 26.070 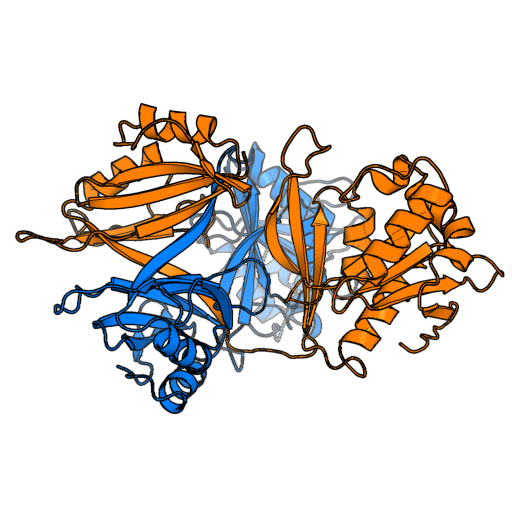120.788 1.00 44.94 70 LEU B CA 1
ATOM 2689 C C . LEU B 1 70 ? 68.815 27.459 121.403 1.00 53.58 70 LEU B C 1
ATOM 2690 O O . LEU B 1 70 ? 69.702 27.690 122.228 1.00 60.60 70 LEU B O 1
ATOM 2695 N N . TRP B 1 71 ? 67.951 28.382 120.980 1.00 56.84 71 TRP B N 1
ATOM 2696 C CA . TRP B 1 71 ? 67.967 29.757 121.472 1.00 52.98 71 TRP B CA 1
ATOM 2697 C C . TRP B 1 71 ? 66.606 30.215 121.952 1.00 48.87 71 TRP B C 1
ATOM 2698 O O . TRP B 1 71 ? 65.580 29.874 121.359 1.00 45.38 71 TRP B O 1
ATOM 2709 N N . THR B 1 72 ? 66.611 31.000 123.024 1.00 43.44 72 THR B N 1
ATOM 2710 C CA . THR B 1 72 ? 65.388 31.552 123.575 1.00 43.85 72 THR B CA 1
ATOM 2711 C C . THR B 1 72 ? 65.218 32.874 122.853 1.00 41.49 72 THR B C 1
ATOM 2712 O O . THR B 1 72 ? 66.151 33.676 122.804 1.00 43.32 72 THR B O 1
ATOM 2716 N N . ILE B 1 73 ? 64.044 33.094 122.268 1.00 42.01 73 ILE B N 1
ATOM 2717 C CA . ILE B 1 73 ? 63.792 34.333 121.541 1.00 49.32 73 ILE B CA 1
ATOM 2718 C C . ILE B 1 73 ? 63.359 35.456 122.472 1.00 47.67 73 ILE B C 1
ATOM 2719 O O . ILE B 1 73 ? 62.465 35.277 123.298 1.00 44.40 73 ILE B O 1
ATOM 2724 N N . ARG B 1 74 ? 64.001 36.613 122.337 1.00 52.07 74 ARG B N 1
ATOM 2725 C CA . ARG B 1 74 ? 63.664 37.776 123.160 1.00 61.02 74 ARG B CA 1
ATOM 2726 C C . ARG B 1 74 ? 63.172 38.918 122.249 1.00 58.82 74 ARG B C 1
ATOM 2727 O O . ARG B 1 74 ? 63.930 39.495 121.454 1.00 42.18 74 ARG B O 1
ATOM 2735 N N . ALA B 1 75 ? 61.884 39.224 122.378 1.00 60.85 75 ALA B N 1
ATOM 2736 C CA . ALA B 1 75 ? 61.226 40.240 121.564 1.00 64.09 75 ALA B CA 1
ATOM 2737 C C . ALA B 1 75 ? 61.533 41.671 121.979 1.00 63.94 75 ALA B C 1
ATOM 2738 O O . ALA B 1 75 ? 61.643 41.965 123.170 1.00 63.67 75 ALA B O 1
ATOM 2740 N N . PRO B 1 76 ? 61.663 42.581 120.988 1.00 61.90 76 PRO B N 1
ATOM 2741 C CA . PRO B 1 76 ? 61.957 44.011 121.167 1.00 55.45 76 PRO B CA 1
ATOM 2742 C C . PRO B 1 76 ? 61.079 44.716 122.194 1.00 49.34 76 PRO B C 1
ATOM 2743 O O . PRO B 1 76 ? 61.142 45.930 122.337 1.00 53.32 76 PRO B O 1
ATOM 2747 N N . ASP B 1 77 ? 60.260 43.952 122.902 1.00 47.41 77 ASP B N 1
ATOM 2748 C CA . ASP B 1 77 ? 59.388 44.508 123.920 1.00 48.02 77 ASP B CA 1
ATOM 2749 C C . ASP B 1 77 ? 59.624 43.782 125.248 1.00 55.02 77 ASP B C 1
ATOM 2750 O O . ASP B 1 77 ? 58.677 43.378 125.927 1.00 63.15 77 ASP B O 1
ATOM 2755 N N . GLY B 1 78 ? 60.894 43.617 125.609 1.00 55.24 78 GLY B N 1
ATOM 2756 C CA . GLY B 1 78 ? 61.247 42.945 126.851 1.00 56.55 78 GLY B CA 1
ATOM 2757 C C . GLY B 1 78 ? 60.476 41.662 127.104 1.00 54.34 78 GLY B C 1
ATOM 2758 O O . GLY B 1 78 ? 60.373 41.198 128.243 1.00 55.31 78 GLY B O 1
ATOM 2759 N N . THR B 1 79 ? 59.954 41.078 126.031 1.00 51.82 79 THR B N 1
ATOM 2760 C CA . THR B 1 79 ? 59.170 39.855 126.123 1.00 49.70 79 THR B CA 1
ATOM 2761 C C . THR B 1 79 ? 59.884 38.651 125.481 1.00 46.92 79 THR B C 1
ATOM 2762 O O . THR B 1 79 ? 60.784 38.822 124.647 1.00 39.23 79 THR B O 1
ATOM 2766 N N . VAL B 1 80 ? 59.480 37.448 125.900 1.00 45.57 80 VAL B N 1
ATOM 2767 C CA . VAL B 1 80 ? 60.036 36.172 125.413 1.00 46.70 80 VAL B CA 1
ATOM 2768 C C . VAL B 1 80 ? 58.924 35.353 124.724 1.00 45.32 80 VAL B C 1
ATOM 2769 O O . VAL B 1 80 ? 58.334 34.454 125.335 1.00 42.06 80 VAL B O 1
ATOM 2773 N N . PRO B 1 81 ? 58.653 35.637 123.430 1.00 44.27 81 PRO B N 1
ATOM 2774 C CA . PRO B 1 81 ? 57.614 34.959 122.639 1.00 39.53 81 PRO B CA 1
ATOM 2775 C C . PRO B 1 81 ? 57.764 33.446 122.539 1.00 43.73 81 PRO B C 1
ATOM 2776 O O . PRO B 1 81 ? 56.765 32.715 122.507 1.00 38.22 81 PRO B O 1
ATOM 2780 N N . GLY B 1 82 ? 59.010 32.981 122.476 1.00 44.94 82 GLY B N 1
ATOM 2781 C CA . GLY B 1 82 ? 59.238 31.553 122.389 1.00 44.19 82 GLY B CA 1
ATOM 2782 C C . GLY B 1 82 ? 60.654 31.102 122.110 1.00 41.21 82 GLY B C 1
ATOM 2783 O O . GLY B 1 82 ? 61.614 31.853 122.269 1.00 35.50 82 GLY B O 1
ATOM 2784 N N . MET B 1 83 ? 60.759 29.852 121.671 1.00 43.54 83 MET B N 1
ATOM 2785 C CA . MET B 1 83 ? 62.032 29.220 121.375 1.00 43.80 83 MET B CA 1
ATOM 2786 C C . MET B 1 83 ? 62.156 28.888 119.889 1.00 46.55 83 MET B C 1
ATOM 2787 O O . MET B 1 83 ? 61.156 28.720 119.184 1.00 45.95 83 MET B O 1
ATOM 2792 N N . ALA B 1 84 ? 63.398 28.807 119.425 1.00 45.58 84 ALA B N 1
ATOM 2793 C CA . ALA B 1 84 ? 63.703 28.478 118.041 1.00 42.04 84 ALA B CA 1
ATOM 2794 C C . ALA B 1 84 ? 65.101 27.882 118.038 1.00 47.02 84 ALA B C 1
ATOM 2795 O O . ALA B 1 84 ? 65.949 28.304 118.820 1.00 48.77 84 ALA B O 1
ATOM 2797 N N . GLY B 1 85 ? 65.343 26.899 117.173 1.00 50.39 85 GLY B N 1
ATOM 2798 C CA . GLY B 1 85 ? 66.664 26.293 117.125 1.00 55.12 85 GLY B CA 1
ATOM 2799 C C . GLY B 1 85 ? 66.810 24.999 116.336 1.00 54.42 85 GLY B C 1
ATOM 2800 O O . GLY B 1 85 ? 65.886 24.557 115.648 1.00 49.60 85 GLY B O 1
ATOM 2801 N N . LEU B 1 86 ? 67.991 24.394 116.449 1.00 50.79 86 LEU B N 1
ATOM 2802 C CA . LEU B 1 86 ? 68.315 23.148 115.759 1.00 48.77 86 LEU B CA 1
ATOM 2803 C C . LEU B 1 86 ? 68.300 21.950 116.704 1.00 46.66 86 LEU B C 1
ATOM 2804 O O . LEU B 1 86 ? 68.931 21.978 117.757 1.00 48.75 86 LEU B O 1
ATOM 2809 N N . LEU B 1 87 ? 67.587 20.897 116.326 1.00 45.19 87 LEU B N 1
ATOM 2810 C CA . LEU B 1 87 ? 67.518 19.705 117.161 1.00 46.41 87 LEU B CA 1
ATOM 2811 C C . LEU B 1 87 ? 68.820 18.925 117.059 1.00 51.00 87 LEU B C 1
ATOM 2812 O O . LEU B 1 87 ? 69.576 19.088 116.089 1.00 50.19 87 LEU B O 1
ATOM 2817 N N . GLY B 1 88 ? 69.071 18.072 118.051 1.00 49.72 88 GLY B N 1
ATOM 2818 C CA . GLY B 1 88 ? 70.295 17.294 118.062 1.00 60.02 88 GLY B CA 1
ATOM 2819 C C . GLY B 1 88 ? 70.138 15.812 117.776 1.00 65.47 88 GLY B C 1
ATOM 2820 O O . GLY B 1 88 ? 69.100 15.220 118.086 1.00 68.26 88 GLY B O 1
ATOM 2821 N N . GLY B 1 89 ? 71.180 15.222 117.186 1.00 67.43 89 GLY B N 1
ATOM 2822 C CA . GLY B 1 89 ? 71.175 13.804 116.861 1.00 67.51 89 GLY B CA 1
ATOM 2823 C C . GLY B 1 89 ? 70.788 13.542 115.419 1.00 68.04 89 GLY B C 1
ATOM 2824 O O . GLY B 1 89 ? 71.568 12.997 114.639 1.00 69.98 89 GLY B O 1
ATOM 2825 N N . THR B 1 90 ? 69.563 13.936 115.093 1.00 66.59 90 THR B N 1
ATOM 2826 C CA . THR B 1 90 ? 68.950 13.810 113.770 1.00 65.14 90 THR B CA 1
ATOM 2827 C C . THR B 1 90 ? 69.756 13.232 112.596 1.00 64.80 90 THR B C 1
ATOM 2828 O O . THR B 1 90 ? 69.232 12.429 111.815 1.00 54.04 90 THR B O 1
ATOM 2832 N N . ASP B 1 91 ? 71.012 13.657 112.479 1.00 65.26 91 ASP B N 1
ATOM 2833 C CA . ASP B 1 91 ? 71.910 13.258 111.395 1.00 73.40 91 ASP B CA 1
ATOM 2834 C C . ASP B 1 91 ? 71.708 14.334 110.339 1.00 71.48 91 ASP B C 1
ATOM 2835 O O . ASP B 1 91 ? 72.624 15.097 110.016 1.00 72.44 91 ASP B O 1
ATOM 2840 N N . VAL B 1 92 ? 70.492 14.380 109.803 1.00 66.36 92 VAL B N 1
ATOM 2841 C CA . VAL B 1 92 ? 70.133 15.379 108.817 1.00 58.48 92 VAL B CA 1
ATOM 2842 C C . VAL B 1 92 ? 69.606 16.509 109.694 1.00 54.40 92 VAL B C 1
ATOM 2843 O O . VAL B 1 92 ? 68.550 16.391 110.321 1.00 54.56 92 VAL B O 1
ATOM 2847 N N . PRO B 1 93 ? 70.362 17.614 109.767 1.00 49.49 93 PRO B N 1
ATOM 2848 C CA . PRO B 1 93 ? 70.024 18.793 110.568 1.00 47.90 93 PRO B CA 1
ATOM 2849 C C . PRO B 1 93 ? 68.528 18.998 110.741 1.00 40.84 93 PRO B C 1
ATOM 2850 O O . PRO B 1 93 ? 67.777 18.924 109.777 1.00 43.20 93 PRO B O 1
ATOM 2854 N N . GLY B 1 94 ? 68.102 19.256 111.972 1.00 38.66 94 GLY B N 1
ATOM 2855 C CA . GLY B 1 94 ? 66.685 19.448 112.237 1.00 43.18 94 GLY B CA 1
ATOM 2856 C C . GLY B 1 94 ? 66.325 20.840 112.718 1.00 43.36 94 GLY B C 1
ATOM 2857 O O . GLY B 1 94 ? 67.160 21.535 113.297 1.00 46.79 94 GLY B O 1
ATOM 2858 N N . LEU B 1 95 ? 65.074 21.239 112.493 1.00 39.58 95 LEU B N 1
ATOM 2859 C CA . LEU B 1 95 ? 64.601 22.561 112.883 1.00 33.98 95 LEU B CA 1
ATOM 2860 C C . LEU B 1 95 ? 63.406 22.491 113.819 1.00 32.74 95 LEU B C 1
ATOM 2861 O O . LEU B 1 95 ? 62.505 21.682 113.625 1.00 30.65 95 LEU B O 1
ATOM 2866 N N . THR B 1 96 ? 63.411 23.342 114.841 1.00 40.52 96 THR B N 1
ATOM 2867 C CA . THR B 1 96 ? 62.309 23.410 115.799 1.00 40.05 96 THR B CA 1
ATOM 2868 C C . THR B 1 96 ? 61.962 24.861 116.055 1.00 45.13 96 THR B C 1
ATOM 2869 O O . THR B 1 96 ? 62.768 25.770 115.810 1.00 39.62 96 THR B O 1
ATOM 2873 N N . TRP B 1 97 ? 60.756 25.057 116.573 1.00 42.37 97 TRP B N 1
ATOM 2874 C CA . TRP B 1 97 ? 60.268 26.373 116.896 1.00 28.77 97 TRP B CA 1
ATOM 2875 C C . TRP B 1 97 ? 58.833 26.286 117.373 1.00 27.99 97 TRP B C 1
ATOM 2876 O O . TRP B 1 97 ? 58.069 25.426 116.947 1.00 32.78 97 TRP B O 1
ATOM 2887 N N . LEU B 1 98 ? 58.491 27.163 118.301 1.00 26.55 98 LEU B N 1
ATOM 2888 C CA . LEU B 1 98 ? 57.148 27.232 118.841 1.00 28.09 98 LEU B CA 1
ATOM 2889 C C . LEU B 1 98 ? 57.046 28.526 119.635 1.00 30.06 98 LEU B C 1
ATOM 2890 O O . LEU B 1 98 ? 58.041 29.001 120.179 1.00 26.24 98 LEU B O 1
ATOM 2895 N N . LEU B 1 99 ? 55.854 29.112 119.669 1.00 36.51 99 LEU B N 1
ATOM 2896 C CA . LEU B 1 99 ? 55.632 30.353 120.412 1.00 37.41 99 LEU B CA 1
ATOM 2897 C C . LEU B 1 99 ? 54.399 30.188 121.293 1.00 39.83 99 LEU B C 1
ATOM 2898 O O . LEU B 1 99 ? 53.588 29.285 121.070 1.00 34.99 99 LEU B O 1
ATOM 2903 N N . ARG B 1 100 ? 54.269 31.045 122.303 1.00 41.81 100 ARG B N 1
ATOM 2904 C CA . ARG B 1 100 ? 53.108 30.982 123.175 1.00 40.66 100 ARG B CA 1
ATOM 2905 C C . ARG B 1 100 ? 51.990 31.575 122.338 1.00 43.01 100 ARG B C 1
ATOM 2906 O O . ARG B 1 100 ? 52.251 32.418 121.477 1.00 40.98 100 ARG B O 1
ATOM 2914 N N . ARG B 1 101 ? 50.757 31.140 122.583 1.00 46.65 101 ARG B N 1
ATOM 2915 C CA . ARG B 1 101 ? 49.621 31.618 121.805 1.00 50.42 101 ARG B CA 1
ATOM 2916 C C . ARG B 1 101 ? 49.537 33.137 121.662 1.00 53.36 101 ARG B C 1
ATOM 2917 O O . ARG B 1 101 ? 49.219 33.651 120.583 1.00 49.75 101 ARG B O 1
ATOM 2925 N N . ASP B 1 102 ? 49.837 33.850 122.745 1.00 56.34 102 ASP B N 1
ATOM 2926 C CA . ASP B 1 102 ? 49.791 35.311 122.745 1.00 56.04 102 ASP B CA 1
ATOM 2927 C C . ASP B 1 102 ? 50.866 35.938 121.871 1.00 51.65 102 ASP B C 1
ATOM 2928 O O . ASP B 1 102 ? 50.765 37.101 121.486 1.00 52.68 102 ASP B O 1
ATOM 2933 N N . SER B 1 103 ? 51.896 35.168 121.554 1.00 47.38 103 SER B N 1
ATOM 2934 C CA . SER B 1 103 ? 52.970 35.692 120.731 1.00 47.07 103 SER B CA 1
ATOM 2935 C C . SER B 1 103 ? 52.801 35.350 119.254 1.00 42.21 103 SER B C 1
ATOM 2936 O O . SER B 1 103 ? 53.738 35.494 118.468 1.00 47.62 103 SER B O 1
ATOM 2939 N N . TRP B 1 104 ? 51.610 34.904 118.869 1.00 35.14 104 TRP B N 1
ATOM 2940 C CA . TRP B 1 104 ? 51.373 34.554 117.472 1.00 31.00 104 TRP B CA 1
ATOM 2941 C C . TRP B 1 104 ? 50.954 35.785 116.686 1.00 32.44 104 TRP B C 1
ATOM 2942 O O . TRP B 1 104 ? 50.301 36.675 117.221 1.00 41.24 104 TRP B O 1
ATOM 2953 N N . GLY B 1 105 ? 51.343 35.841 115.420 1.00 34.86 105 GLY B N 1
ATOM 2954 C CA . GLY B 1 105 ? 50.948 36.959 114.586 1.00 35.73 105 GLY B CA 1
ATOM 2955 C C . GLY B 1 105 ? 51.861 38.163 114.523 1.00 38.27 105 GLY B C 1
ATOM 2956 O O . GLY B 1 105 ? 51.387 39.260 114.220 1.00 42.33 105 GLY B O 1
ATOM 2957 N N . HIS B 1 106 ? 53.153 37.990 114.791 1.00 31.00 106 HIS B N 1
ATOM 2958 C CA . HIS B 1 106 ? 54.057 39.126 114.723 1.00 22.65 106 HIS B CA 1
ATOM 2959 C C . HIS B 1 106 ? 55.258 38.839 113.847 1.00 29.76 106 HIS B C 1
ATOM 2960 O O . HIS B 1 106 ? 56.192 39.637 113.791 1.00 32.92 106 HIS B O 1
ATOM 2967 N N . GLY B 1 107 ? 55.242 37.702 113.160 1.00 33.99 107 GLY B N 1
ATOM 2968 C CA . GLY B 1 107 ? 56.359 37.354 112.292 1.00 37.78 107 GLY B CA 1
ATOM 2969 C C . GLY B 1 107 ? 57.618 37.016 113.065 1.00 36.38 107 GLY B C 1
ATOM 2970 O O . GLY B 1 107 ? 58.727 37.114 112.541 1.00 29.06 107 GLY B O 1
ATOM 2971 N N . TYR B 1 108 ? 57.425 36.625 114.320 1.00 39.71 108 TYR B N 1
ATOM 2972 C CA . TYR B 1 108 ? 58.508 36.251 115.217 1.00 44.06 108 TYR B CA 1
ATOM 2973 C C . TYR B 1 108 ? 59.140 34.920 114.817 1.00 52.49 108 TYR B C 1
ATOM 2974 O O . TYR B 1 108 ? 60.357 34.832 114.619 1.00 53.90 108 TYR B O 1
ATOM 2983 N N . ALA B 1 109 ? 58.304 33.886 114.719 1.00 53.88 109 ALA B N 1
ATOM 2984 C CA . ALA B 1 109 ? 58.754 32.548 114.345 1.00 51.06 109 ALA B CA 1
ATOM 2985 C C . ALA B 1 109 ? 59.449 32.562 112.983 1.00 52.12 109 ALA B C 1
ATOM 2986 O O . ALA B 1 109 ? 60.454 31.885 112.773 1.00 58.29 109 ALA B O 1
ATOM 2988 N N . THR B 1 110 ? 58.914 33.335 112.053 1.00 46.05 110 THR B N 1
ATOM 2989 C CA . THR B 1 110 ? 59.510 33.405 110.735 1.00 42.65 110 THR B CA 1
ATOM 2990 C C . THR B 1 110 ? 60.913 33.997 110.807 1.00 43.36 110 THR B C 1
ATOM 2991 O O . THR B 1 110 ? 61.861 33.438 110.258 1.00 41.76 110 THR B O 1
ATOM 2995 N N . GLU B 1 111 ? 61.024 35.128 111.497 1.00 45.48 111 GLU B N 1
ATOM 2996 C CA . GLU B 1 111 ? 62.280 35.861 111.657 1.00 40.55 111 GLU B CA 1
ATOM 2997 C C . GLU B 1 111 ? 63.334 35.091 112.441 1.00 41.26 111 GLU B C 1
ATOM 2998 O O . GLU B 1 111 ? 64.499 35.046 112.033 1.00 36.73 111 GLU B O 1
ATOM 3004 N N . ALA B 1 112 ? 62.916 34.504 113.565 1.00 36.62 112 ALA B N 1
ATOM 3005 C CA . ALA B 1 112 ? 63.802 33.726 114.430 1.00 31.26 112 ALA B CA 1
ATOM 3006 C C . ALA B 1 112 ? 64.236 32.417 113.764 1.00 37.26 112 ALA B C 1
ATOM 3007 O O . ALA B 1 112 ? 65.390 32.014 113.886 1.00 49.15 112 ALA B O 1
ATOM 3009 N N . ALA B 1 113 ? 63.310 31.755 113.070 1.00 41.00 113 ALA B N 1
ATOM 3010 C CA . ALA B 1 113 ? 63.606 30.506 112.364 1.00 36.55 113 ALA B CA 1
ATOM 3011 C C . ALA B 1 113 ? 64.542 30.833 111.202 1.00 37.40 113 ALA B C 1
ATOM 3012 O O . ALA B 1 113 ? 65.536 30.148 110.979 1.00 40.51 113 ALA B O 1
ATOM 3014 N N . ALA B 1 114 ? 64.217 31.892 110.469 1.00 34.22 114 ALA B N 1
ATOM 3015 C CA . ALA B 1 114 ? 65.033 32.321 109.349 1.00 31.19 114 ALA B CA 1
ATOM 3016 C C . ALA B 1 114 ? 66.407 32.712 109.892 1.00 32.17 114 ALA B C 1
ATOM 3017 O O . ALA B 1 114 ? 67.399 32.750 109.163 1.00 30.15 114 ALA B O 1
ATOM 3019 N N . ALA B 1 115 ? 66.455 33.010 111.182 1.00 30.20 115 ALA B N 1
ATOM 3020 C CA . ALA B 1 115 ? 67.708 33.378 111.819 1.00 34.50 115 ALA B CA 1
ATOM 3021 C C . ALA B 1 115 ? 68.511 32.107 112.024 1.00 38.37 115 ALA B C 1
ATOM 3022 O O . ALA B 1 115 ? 69.634 31.981 111.529 1.00 43.19 115 ALA B O 1
ATOM 3024 N N . VAL B 1 116 ? 67.917 31.168 112.757 1.00 38.18 116 VAL B N 1
ATOM 3025 C CA . VAL B 1 116 ? 68.548 29.887 113.054 1.00 41.08 116 VAL B CA 1
ATOM 3026 C C . VAL B 1 116 ? 69.009 29.209 111.764 1.00 44.72 116 VAL B C 1
ATOM 3027 O O . VAL B 1 116 ? 70.086 28.614 111.716 1.00 49.74 116 VAL B O 1
ATOM 3031 N N . VAL B 1 117 ? 68.192 29.299 110.721 1.00 46.78 117 VAL B N 1
ATOM 3032 C CA . VAL B 1 117 ? 68.539 28.694 109.442 1.00 50.39 117 VAL B CA 1
ATOM 3033 C C . VAL B 1 117 ? 69.720 29.461 108.844 1.00 53.89 117 VAL B C 1
ATOM 3034 O O . VAL B 1 117 ? 70.783 28.886 108.611 1.00 61.22 117 VAL B O 1
ATOM 3038 N N . GLY B 1 118 ? 69.531 30.759 108.613 1.00 52.99 118 GLY B N 1
ATOM 3039 C CA . GLY B 1 118 ? 70.588 31.576 108.045 1.00 49.41 118 GLY B CA 1
ATOM 3040 C C . GLY B 1 118 ? 71.923 31.273 108.691 1.00 44.03 118 GLY B C 1
ATOM 3041 O O . GLY B 1 118 ? 72.953 31.161 108.024 1.00 34.52 118 GLY B O 1
ATOM 3042 N N . HIS B 1 119 ? 71.891 31.123 110.007 1.00 45.09 119 HIS B N 1
ATOM 3043 C CA . HIS B 1 119 ? 73.094 30.825 110.757 1.00 47.60 119 HIS B CA 1
ATOM 3044 C C . HIS B 1 119 ? 73.555 29.408 110.458 1.00 45.70 119 HIS B C 1
ATOM 3045 O O . HIS B 1 119 ? 74.688 29.198 110.038 1.00 50.54 119 HIS B O 1
ATOM 3052 N N . ALA B 1 120 ? 72.663 28.444 110.663 1.00 42.45 120 ALA B N 1
ATOM 3053 C CA . ALA B 1 120 ? 72.967 27.030 110.452 1.00 35.91 120 ALA B CA 1
ATOM 3054 C C . ALA B 1 120 ? 73.643 26.675 109.123 1.00 37.49 120 ALA B C 1
ATOM 3055 O O . ALA B 1 120 ? 74.510 25.799 109.086 1.00 32.68 120 ALA B O 1
ATOM 3057 N N . LEU B 1 121 ? 73.261 27.350 108.041 1.00 39.62 121 LEU B N 1
ATOM 3058 C CA . LEU B 1 121 ? 73.835 27.053 106.735 1.00 40.49 121 LEU B CA 1
ATOM 3059 C C . LEU B 1 121 ? 75.167 27.721 106.453 1.00 51.59 121 LEU B C 1
ATOM 3060 O O . LEU B 1 121 ? 75.808 27.413 105.458 1.00 55.98 121 LEU B O 1
ATOM 3065 N N . GLU B 1 122 ? 75.592 28.631 107.319 1.00 62.43 122 GLU B N 1
ATOM 3066 C CA . GLU B 1 122 ? 76.864 29.313 107.110 1.00 70.94 122 GLU B CA 1
ATOM 3067 C C . GLU B 1 122 ? 77.838 29.073 108.249 1.00 72.24 122 GLU B C 1
ATOM 3068 O O . GLU B 1 122 ? 78.467 28.017 108.326 1.00 71.78 122 GLU B O 1
ATOM 3074 N N . ASP B 1 123 ? 77.955 30.076 109.119 1.00 72.41 123 ASP B N 1
ATOM 3075 C CA . ASP B 1 123 ? 78.835 30.044 110.283 1.00 73.80 123 ASP B CA 1
ATOM 3076 C C . ASP B 1 123 ? 78.629 28.778 111.111 1.00 75.06 123 ASP B C 1
ATOM 3077 O O . ASP B 1 123 ? 79.483 28.411 111.919 1.00 74.38 123 ASP B O 1
ATOM 3082 N N . GLY B 1 124 ? 77.486 28.124 110.911 1.00 75.66 124 GLY B N 1
ATOM 3083 C CA . GLY B 1 124 ? 77.189 26.891 111.619 1.00 72.22 124 GLY B CA 1
ATOM 3084 C C . GLY B 1 124 ? 77.849 25.727 110.897 1.00 70.54 124 GLY B C 1
ATOM 3085 O O . GLY B 1 124 ? 78.075 24.666 111.481 1.00 67.80 124 GLY B O 1
ATOM 3086 N N . GLY B 1 125 ? 78.144 25.939 109.614 1.00 68.64 125 GLY B N 1
ATOM 3087 C CA . GLY B 1 125 ? 78.802 24.935 108.802 1.00 63.97 125 GLY B CA 1
ATOM 3088 C C . GLY B 1 125 ? 77.977 23.719 108.444 1.00 62.31 125 GLY B C 1
ATOM 3089 O O . GLY B 1 125 ? 78.508 22.614 108.325 1.00 64.45 125 GLY B O 1
ATOM 3090 N N . LEU B 1 126 ? 76.677 23.904 108.277 1.00 58.66 126 LEU B N 1
ATOM 3091 C CA . LEU B 1 126 ? 75.821 22.790 107.913 1.00 56.87 126 LEU B CA 1
ATOM 3092 C C . LEU B 1 126 ? 75.571 22.851 106.413 1.00 58.21 126 LEU B C 1
ATOM 3093 O O . LEU B 1 126 ? 75.563 23.934 105.825 1.00 58.41 126 LEU B O 1
ATOM 3098 N N . ASP B 1 127 ? 75.379 21.694 105.789 1.00 59.58 127 ASP B N 1
ATOM 3099 C CA . ASP B 1 127 ? 75.146 21.668 104.351 1.00 60.39 127 ASP B CA 1
ATOM 3100 C C . ASP B 1 127 ? 73.673 21.839 103.993 1.00 54.61 127 ASP B C 1
ATOM 3101 O O . ASP B 1 127 ? 73.331 22.055 102.827 1.00 52.44 127 ASP B O 1
ATOM 3106 N N . ARG B 1 128 ? 72.813 21.758 105.006 1.00 50.15 128 ARG B N 1
ATOM 3107 C CA . ARG B 1 128 ? 71.373 21.896 104.812 1.00 46.43 128 ARG B CA 1
ATOM 3108 C C . ARG B 1 128 ? 70.619 21.642 106.112 1.00 38.40 128 ARG B C 1
ATOM 3109 O O . ARG B 1 128 ? 71.130 21.000 107.015 1.00 30.78 128 ARG B O 1
ATOM 3117 N N . VAL B 1 129 ? 69.393 22.143 106.191 1.00 36.91 129 VAL B N 1
ATOM 3118 C CA . VAL B 1 129 ? 68.554 21.938 107.363 1.00 32.58 129 VAL B CA 1
ATOM 3119 C C . VAL B 1 129 ? 67.215 21.371 106.902 1.00 33.82 129 VAL B C 1
ATOM 3120 O O . VAL B 1 129 ? 66.798 21.584 105.763 1.00 34.08 129 VAL B O 1
ATOM 3124 N N . GLU B 1 130 ? 66.549 20.643 107.789 1.00 27.94 130 GLU B N 1
ATOM 3125 C CA . GLU B 1 130 ? 65.264 20.045 107.475 1.00 21.81 130 GLU B CA 1
ATOM 3126 C C . GLU B 1 130 ? 64.252 20.355 108.569 1.00 28.72 130 GLU B C 1
ATOM 3127 O O . GLU B 1 130 ? 64.610 20.511 109.736 1.00 31.28 130 GLU B O 1
ATOM 3133 N N . ALA B 1 131 ? 62.983 20.432 108.188 1.00 29.92 131 ALA B N 1
ATOM 3134 C CA . ALA B 1 131 ? 61.911 20.714 109.132 1.00 32.11 131 ALA B CA 1
ATOM 3135 C C . ALA B 1 131 ? 60.739 19.785 108.841 1.00 37.81 131 ALA B C 1
ATOM 3136 O O . ALA B 1 131 ? 60.133 19.832 107.766 1.00 43.42 131 ALA B O 1
ATOM 3138 N N . TRP B 1 132 ? 60.432 18.929 109.803 1.00 36.56 132 TRP B N 1
ATOM 3139 C CA . TRP B 1 132 ? 59.345 17.986 109.654 1.00 34.56 132 TRP B CA 1
ATOM 3140 C C . TRP B 1 132 ? 58.087 18.588 110.232 1.00 35.52 132 TRP B C 1
ATOM 3141 O O . TRP B 1 132 ? 57.943 18.698 111.442 1.00 42.94 132 TRP B O 1
ATOM 3152 N N . ILE B 1 133 ? 57.168 18.982 109.369 1.00 30.86 133 ILE B N 1
ATOM 3153 C CA . ILE B 1 133 ? 55.940 19.564 109.850 1.00 27.70 133 ILE B CA 1
ATOM 3154 C C . ILE B 1 133 ? 54.751 18.733 109.391 1.00 23.43 133 ILE B C 1
ATOM 3155 O O . ILE B 1 133 ? 54.661 18.346 108.233 1.00 18.95 133 ILE B O 1
ATOM 3160 N N . GLU B 1 134 ? 53.854 18.448 110.326 1.00 24.98 134 GLU B N 1
ATOM 3161 C CA . GLU B 1 134 ? 52.653 17.682 110.051 1.00 31.81 134 GLU B CA 1
ATOM 3162 C C . GLU B 1 134 ? 51.813 18.387 108.982 1.00 38.42 134 GLU B C 1
ATOM 3163 O O . GLU B 1 134 ? 51.746 19.617 108.947 1.00 44.51 134 GLU B O 1
ATOM 3169 N N . ALA B 1 135 ? 51.169 17.610 108.115 1.00 39.58 135 ALA B N 1
ATOM 3170 C CA . ALA B 1 135 ? 50.349 18.174 107.048 1.00 35.47 135 ALA B CA 1
ATOM 3171 C C . ALA B 1 135 ? 49.359 19.241 107.544 1.00 39.91 135 ALA B C 1
ATOM 3172 O O . ALA B 1 135 ? 49.199 20.289 106.917 1.00 43.84 135 ALA B O 1
ATOM 3174 N N . GLY B 1 136 ? 48.710 18.980 108.674 1.00 41.49 136 GLY B N 1
ATOM 3175 C CA . GLY B 1 136 ? 47.742 19.924 109.210 1.00 41.15 136 GLY B CA 1
ATOM 3176 C C . GLY B 1 136 ? 48.293 21.241 109.724 1.00 40.72 136 GLY B C 1
ATOM 3177 O O . GLY B 1 136 ? 47.620 22.263 109.654 1.00 48.25 136 GLY B O 1
ATOM 3178 N N . ASN B 1 137 ? 49.514 21.225 110.244 1.00 45.53 137 ASN B N 1
ATOM 3179 C CA . ASN B 1 137 ? 50.145 22.431 110.784 1.00 44.36 137 ASN B CA 1
ATOM 3180 C C . ASN B 1 137 ? 50.360 23.520 109.741 1.00 38.86 137 ASN B C 1
ATOM 3181 O O . ASN B 1 137 ? 51.502 23.841 109.403 1.00 26.64 137 ASN B O 1
ATOM 3186 N N . ARG B 1 138 ? 49.260 24.092 109.257 1.00 38.99 138 ARG B N 1
ATOM 3187 C CA . ARG B 1 138 ? 49.304 25.132 108.239 1.00 41.87 138 ARG B CA 1
ATOM 3188 C C . ARG B 1 138 ? 50.106 26.342 108.684 1.00 41.13 138 ARG B C 1
ATOM 3189 O O . ARG B 1 138 ? 50.862 26.916 107.893 1.00 39.40 138 ARG B O 1
ATOM 3197 N N . ARG B 1 139 ? 49.941 26.716 109.952 1.00 41.35 139 ARG B N 1
ATOM 3198 C CA . ARG B 1 139 ? 50.632 27.879 110.518 1.00 48.56 139 ARG B CA 1
ATOM 3199 C C . ARG B 1 139 ? 52.149 27.723 110.559 1.00 44.55 139 ARG B C 1
ATOM 3200 O O . ARG B 1 139 ? 52.876 28.706 110.448 1.00 48.79 139 ARG B O 1
ATOM 3208 N N . SER B 1 140 ? 52.623 26.491 110.724 1.00 41.50 140 SER B N 1
ATOM 3209 C CA . SER B 1 140 ? 54.054 26.233 110.749 1.00 31.94 140 SER B CA 1
ATOM 3210 C C . SER B 1 140 ? 54.528 26.030 109.327 1.00 28.92 140 SER B C 1
ATOM 3211 O O . SER B 1 140 ? 55.594 26.495 108.949 1.00 31.84 140 SER B O 1
ATOM 3214 N N . LEU B 1 141 ? 53.737 25.326 108.532 1.00 26.12 141 LEU B N 1
ATOM 3215 C CA . LEU B 1 141 ? 54.111 25.116 107.146 1.00 27.50 141 LEU B CA 1
ATOM 3216 C C . LEU B 1 141 ? 54.289 26.485 106.529 1.00 22.74 141 LEU B C 1
ATOM 3217 O O . LEU B 1 141 ? 55.099 26.660 105.631 1.00 25.18 141 LEU B O 1
ATOM 3222 N N . ALA B 1 142 ? 53.531 27.459 107.027 1.00 29.64 142 ALA B N 1
ATOM 3223 C CA . ALA B 1 142 ? 53.607 28.836 106.525 1.00 35.27 142 ALA B CA 1
ATOM 3224 C C . ALA B 1 142 ? 54.975 29.463 106.837 1.00 35.14 142 ALA B C 1
ATOM 3225 O O . ALA B 1 142 ? 55.625 30.039 105.956 1.00 31.36 142 ALA B O 1
ATOM 3227 N N . VAL B 1 143 ? 55.401 29.347 108.093 1.00 30.67 143 VAL B N 1
ATOM 3228 C CA . VAL B 1 143 ? 56.691 29.871 108.522 1.00 27.18 143 VAL B CA 1
ATOM 3229 C C . VAL B 1 143 ? 57.793 29.219 107.683 1.00 27.38 143 VAL B C 1
ATOM 3230 O O . VAL B 1 143 ? 58.668 29.892 107.129 1.00 24.87 143 VAL B O 1
ATOM 3234 N N . ALA B 1 144 ? 57.731 27.895 107.590 1.00 31.95 144 ALA B N 1
ATOM 3235 C CA . ALA B 1 144 ? 58.719 27.119 106.850 1.00 33.45 144 ALA B CA 1
ATOM 3236 C C . ALA B 1 144 ? 58.848 27.598 105.424 1.00 31.82 144 ALA B C 1
ATOM 3237 O O . ALA B 1 144 ? 59.950 27.714 104.895 1.00 37.03 144 ALA B O 1
ATOM 3239 N N . ALA B 1 145 ? 57.706 27.875 104.808 1.00 36.40 145 ALA B N 1
ATOM 3240 C CA . ALA B 1 145 ? 57.660 28.339 103.426 1.00 37.84 145 ALA B CA 1
ATOM 3241 C C . ALA B 1 145 ? 58.336 29.689 103.321 1.00 38.94 145 ALA B C 1
ATOM 3242 O O . ALA B 1 145 ? 59.050 29.970 102.357 1.00 38.55 145 ALA B O 1
ATOM 3244 N N . ARG B 1 146 ? 58.098 30.517 104.331 1.00 42.22 146 ARG B N 1
ATOM 3245 C CA . ARG B 1 146 ? 58.651 31.858 104.380 1.00 44.33 146 ARG B CA 1
ATOM 3246 C C . ARG B 1 146 ? 60.164 31.841 104.555 1.00 45.20 146 ARG B C 1
ATOM 3247 O O . ARG B 1 146 ? 60.875 32.648 103.948 1.00 48.29 146 ARG B O 1
ATOM 3255 N N . VAL B 1 147 ? 60.669 30.918 105.364 1.00 40.90 147 VAL B N 1
ATOM 3256 C CA . VAL B 1 147 ? 62.107 30.863 105.575 1.00 40.50 147 VAL B CA 1
ATOM 3257 C C . VAL B 1 147 ? 62.868 30.328 104.369 1.00 36.62 147 VAL B C 1
ATOM 3258 O O . VAL B 1 147 ? 64.094 30.400 104.319 1.00 38.56 147 VAL B O 1
ATOM 3262 N N . GLY B 1 148 ? 62.138 29.805 103.390 1.00 41.35 148 GLY B N 1
ATOM 3263 C CA . GLY B 1 148 ? 62.772 29.273 102.194 1.00 39.02 148 GLY B CA 1
ATOM 3264 C C . GLY B 1 148 ? 62.879 27.757 102.180 1.00 38.25 148 GLY B C 1
ATOM 3265 O O . GLY B 1 148 ? 63.609 27.186 101.365 1.00 37.06 148 GLY B O 1
ATOM 3266 N N . LEU B 1 149 ? 62.155 27.102 103.085 1.00 37.68 149 LEU B N 1
ATOM 3267 C CA . LEU B 1 149 ? 62.175 25.645 103.167 1.00 35.71 149 LEU B CA 1
ATOM 3268 C C . LEU B 1 149 ? 61.140 25.095 102.202 1.00 32.40 149 LEU B C 1
ATOM 3269 O O . LEU B 1 149 ? 59.987 25.523 102.222 1.00 38.26 149 LEU B O 1
ATOM 3274 N N . THR B 1 150 ? 61.561 24.158 101.354 1.00 30.48 150 THR B N 1
ATOM 3275 C CA . THR B 1 150 ? 60.677 23.548 100.364 1.00 28.13 150 THR B CA 1
ATOM 3276 C C . THR B 1 150 ? 60.476 22.060 100.629 1.00 32.63 150 THR B C 1
ATOM 3277 O O . THR B 1 150 ? 61.348 21.402 101.192 1.00 37.57 150 THR B O 1
ATOM 3281 N N . GLU B 1 151 ? 59.326 21.527 100.226 1.00 32.81 151 GLU B N 1
ATOM 3282 C CA . GLU B 1 151 ? 59.029 20.111 100.457 1.00 33.35 151 GLU B CA 1
ATOM 3283 C C . GLU B 1 151 ? 59.964 19.201 99.690 1.00 30.39 151 GLU B C 1
ATOM 3284 O O . GLU B 1 151 ? 60.010 19.256 98.466 1.00 31.94 151 GLU B O 1
ATOM 3290 N N . ARG B 1 152 ? 60.713 18.364 100.403 1.00 30.49 152 ARG B N 1
ATOM 3291 C CA . ARG B 1 152 ? 61.635 17.445 99.737 1.00 31.24 152 ARG B CA 1
ATOM 3292 C C . ARG B 1 152 ? 61.094 16.020 99.754 1.00 30.46 152 ARG B C 1
ATOM 3293 O O . ARG B 1 152 ? 61.498 15.193 98.945 1.00 32.33 152 ARG B O 1
ATOM 3301 N N . ALA B 1 153 ? 60.179 15.740 100.679 1.00 30.80 153 ALA B N 1
ATOM 3302 C CA . ALA B 1 153 ? 59.582 14.408 100.795 1.00 29.14 153 ALA B CA 1
ATOM 3303 C C . ALA B 1 153 ? 58.465 14.346 101.833 1.00 27.67 153 ALA B C 1
ATOM 3304 O O . ALA B 1 153 ? 58.069 15.360 102.405 1.00 31.33 153 ALA B O 1
ATOM 3306 N N . ARG B 1 154 ? 57.964 13.141 102.072 1.00 28.02 154 ARG B N 1
ATOM 3307 C CA . ARG B 1 154 ? 56.893 12.931 103.034 1.00 28.17 154 ARG B CA 1
ATOM 3308 C C . ARG B 1 154 ? 57.016 11.553 103.666 1.00 29.15 154 ARG B C 1
ATOM 3309 O O . ARG B 1 154 ? 57.484 10.607 103.028 1.00 32.51 154 ARG B O 1
ATOM 3317 N N . LEU B 1 155 ? 56.599 11.438 104.920 1.00 30.64 155 LEU B N 1
ATOM 3318 C CA . LEU B 1 155 ? 56.664 10.161 105.612 1.00 33.07 155 LEU B CA 1
ATOM 3319 C C . LEU B 1 155 ? 55.550 10.065 106.637 1.00 37.38 155 LEU B C 1
ATOM 3320 O O . LEU B 1 155 ? 54.992 11.081 107.061 1.00 39.71 155 LEU B O 1
ATOM 3325 N N . ALA B 1 156 ? 55.225 8.837 107.024 1.00 42.18 156 ALA B N 1
ATOM 3326 C CA . ALA B 1 156 ? 54.176 8.601 108.009 1.00 42.97 156 ALA B CA 1
ATOM 3327 C C . ALA B 1 156 ? 54.822 8.435 109.365 1.00 43.64 156 ALA B C 1
ATOM 3328 O O . ALA B 1 156 ? 55.792 7.698 109.503 1.00 46.51 156 ALA B O 1
ATOM 3330 N N . GLN B 1 157 ? 54.293 9.126 110.365 1.00 42.69 157 GLN B N 1
ATOM 3331 C CA . GLN B 1 157 ? 54.843 9.029 111.706 1.00 42.94 157 GLN B CA 1
ATOM 3332 C C . GLN B 1 157 ? 53.737 8.674 112.689 1.00 46.98 157 GLN B C 1
ATOM 3333 O O . GLN B 1 157 ? 52.561 8.585 112.309 1.00 42.94 157 GLN B O 1
ATOM 3339 N N . HIS B 1 158 ? 54.113 8.479 113.951 1.00 46.25 158 HIS B N 1
ATOM 3340 C CA . HIS B 1 158 ? 53.150 8.104 114.976 1.00 43.89 158 HIS B CA 1
ATOM 3341 C C . HIS B 1 158 ? 53.665 8.429 116.361 1.00 44.97 158 HIS B C 1
ATOM 3342 O O . HIS B 1 158 ? 54.646 7.842 116.807 1.00 44.50 158 HIS B O 1
ATOM 3349 N N . TYR B 1 159 ? 53.010 9.363 117.043 1.00 45.24 159 TYR B N 1
ATOM 3350 C CA . TYR B 1 159 ? 53.424 9.720 118.393 1.00 47.93 159 TYR B CA 1
ATOM 3351 C C . TYR B 1 159 ? 52.655 8.829 119.363 1.00 53.70 159 TYR B C 1
ATOM 3352 O O . TYR B 1 159 ? 51.480 8.539 119.147 1.00 56.80 159 TYR B O 1
ATOM 3361 N N . PRO B 1 160 ? 53.309 8.380 120.446 1.00 59.99 160 PRO B N 1
ATOM 3362 C CA . PRO B 1 160 ? 52.638 7.515 121.423 1.00 61.99 160 PRO B CA 1
ATOM 3363 C C . PRO B 1 160 ? 51.328 8.109 121.917 1.00 63.32 160 PRO B C 1
ATOM 3364 O O . PRO B 1 160 ? 50.269 7.494 121.784 1.00 63.59 160 PRO B O 1
ATOM 3368 N N . HIS B 1 161 ? 51.411 9.311 122.482 1.00 61.58 161 HIS B N 1
ATOM 3369 C CA . HIS B 1 161 ? 50.236 9.999 123.014 1.00 62.60 161 HIS B CA 1
ATOM 3370 C C . HIS B 1 161 ? 49.149 10.226 121.969 1.00 59.48 161 HIS B C 1
ATOM 3371 O O . HIS B 1 161 ? 48.034 10.628 122.292 1.00 59.20 161 HIS B O 1
ATOM 3378 N N . ARG B 1 162 ? 49.480 9.978 120.712 1.00 63.01 162 ARG B N 1
ATOM 3379 C CA . ARG B 1 162 ? 48.516 10.149 119.639 1.00 68.02 162 ARG B CA 1
ATOM 3380 C C . ARG B 1 162 ? 47.747 8.846 119.506 1.00 71.53 162 ARG B C 1
ATOM 3381 O O . ARG B 1 162 ? 48.309 7.767 119.695 1.00 67.87 162 ARG B O 1
ATOM 3389 N N . PRO B 1 163 ? 46.445 8.927 119.194 1.00 77.37 163 PRO B N 1
ATOM 3390 C CA . PRO B 1 163 ? 45.688 7.679 119.058 1.00 81.55 163 PRO B CA 1
ATOM 3391 C C . PRO B 1 163 ? 46.096 6.941 117.779 1.00 82.83 163 PRO B C 1
ATOM 3392 O O . PRO B 1 163 ? 45.933 5.721 117.673 1.00 82.62 163 PRO B O 1
ATOM 3396 N N . GLY B 1 164 ? 46.645 7.690 116.820 1.00 82.95 164 GLY B N 1
ATOM 3397 C CA . GLY B 1 164 ? 47.070 7.093 115.567 1.00 76.86 164 GLY B CA 1
ATOM 3398 C C . GLY B 1 164 ? 48.180 7.826 114.845 1.00 72.26 164 GLY B C 1
ATOM 3399 O O . GLY B 1 164 ? 48.628 8.886 115.287 1.00 69.99 164 GLY B O 1
ATOM 3400 N N . PRO B 1 165 ? 48.641 7.276 113.709 1.00 70.34 165 PRO B N 1
ATOM 3401 C CA . PRO B 1 165 ? 49.713 7.882 112.918 1.00 64.33 165 PRO B CA 1
ATOM 3402 C C . PRO B 1 165 ? 49.255 9.167 112.245 1.00 58.37 165 PRO B C 1
ATOM 3403 O O . PRO B 1 165 ? 48.069 9.510 112.273 1.00 55.22 165 PRO B O 1
ATOM 3407 N N . HIS B 1 166 ? 50.206 9.866 111.633 1.00 49.96 166 HIS B N 1
ATOM 3408 C CA . HIS B 1 166 ? 49.923 11.118 110.955 1.00 43.18 166 HIS B CA 1
ATOM 3409 C C . HIS B 1 166 ? 51.002 11.414 109.936 1.00 40.55 166 HIS B C 1
ATOM 3410 O O . HIS B 1 166 ? 52.143 10.987 110.090 1.00 46.71 166 HIS B O 1
ATOM 3417 N N . GLU B 1 167 ? 50.624 12.165 108.909 1.00 34.72 167 GLU B N 1
ATOM 3418 C CA . GLU B 1 167 ? 51.508 12.538 107.818 1.00 33.62 167 GLU B CA 1
ATOM 3419 C C . GLU B 1 167 ? 52.506 13.608 108.214 1.00 35.36 167 GLU B C 1
ATOM 3420 O O . GLU B 1 167 ? 52.133 14.630 108.787 1.00 32.75 167 GLU B O 1
ATOM 3426 N N . MET B 1 168 ? 53.775 13.374 107.902 1.00 32.33 168 MET B N 1
ATOM 3427 C CA . MET B 1 168 ? 54.810 14.354 108.196 1.00 33.15 168 MET B CA 1
ATOM 3428 C C . MET B 1 168 ? 55.377 14.900 106.884 1.00 31.62 168 MET B C 1
ATOM 3429 O O . MET B 1 168 ? 55.649 14.140 105.954 1.00 33.68 168 MET B O 1
ATOM 3434 N N . VAL B 1 169 ? 55.543 16.217 106.811 1.00 26.59 169 VAL B N 1
ATOM 3435 C CA . VAL B 1 169 ? 56.079 16.852 105.615 1.00 25.67 169 VAL B CA 1
ATOM 3436 C C . VAL B 1 169 ? 57.517 17.250 105.844 1.00 26.75 169 VAL B C 1
ATOM 3437 O O . VAL B 1 169 ? 57.815 18.066 106.717 1.00 31.57 169 VAL B O 1
ATOM 3441 N N . VAL B 1 170 ? 58.412 16.690 105.052 1.00 22.10 170 VAL B N 1
ATOM 3442 C CA . VAL B 1 170 ? 59.810 17.020 105.206 1.00 24.66 170 VAL B CA 1
ATOM 3443 C C . VAL B 1 170 ? 60.196 18.156 104.257 1.00 27.53 170 VAL B C 1
ATOM 3444 O O . VAL B 1 170 ? 60.303 17.968 103.043 1.00 35.93 170 VAL B O 1
ATOM 3448 N N . LEU B 1 171 ? 60.382 19.345 104.826 1.00 25.95 171 LEU B N 1
ATOM 3449 C CA . LEU B 1 171 ? 60.757 20.519 104.053 1.00 25.95 171 LEU B CA 1
ATOM 3450 C C . LEU B 1 171 ? 62.224 20.770 104.270 1.00 25.36 171 LEU B C 1
ATOM 3451 O O . LEU B 1 171 ? 62.783 20.339 105.265 1.00 32.80 171 LEU B O 1
ATOM 3456 N N . GLY B 1 172 ? 62.858 21.470 103.345 1.00 26.95 172 GLY B N 1
ATOM 3457 C CA . GLY B 1 172 ? 64.270 21.714 103.521 1.00 28.35 172 GLY B CA 1
ATOM 3458 C C . GLY B 1 172 ? 64.905 22.771 102.654 1.00 29.87 172 GLY B C 1
ATOM 3459 O O . GLY B 1 172 ? 64.400 23.148 101.597 1.00 33.02 172 GLY B O 1
ATOM 3460 N N . LYS B 1 173 ? 66.039 23.250 103.140 1.00 37.30 173 LYS B N 1
ATOM 3461 C CA . LYS B 1 173 ? 66.829 24.257 102.460 1.00 44.54 173 LYS B CA 1
ATOM 3462 C C . LYS B 1 173 ? 68.273 23.757 102.471 1.00 46.00 173 LYS B C 1
ATOM 3463 O O . LYS B 1 173 ? 68.821 23.417 103.522 1.00 45.88 173 LYS B O 1
ATOM 3469 N N . ALA B 1 174 ? 68.879 23.685 101.297 1.00 46.52 174 ALA B N 1
ATOM 3470 C CA . ALA B 1 174 ? 70.256 23.241 101.208 1.00 48.43 174 ALA B CA 1
ATOM 3471 C C . ALA B 1 174 ? 71.101 24.465 100.911 1.00 50.00 174 ALA B C 1
ATOM 3472 O O . ALA B 1 174 ? 70.828 25.190 99.958 1.00 52.94 174 ALA B O 1
ATOM 3474 N N . ARG B 1 175 ? 72.103 24.722 101.740 1.00 49.53 175 ARG B N 1
ATOM 3475 C CA . ARG B 1 175 ? 72.977 25.855 101.489 1.00 56.51 175 ARG B CA 1
ATOM 3476 C C . ARG B 1 175 ? 73.708 25.494 100.202 1.00 59.40 175 ARG B C 1
ATOM 3477 O O . ARG B 1 175 ? 74.077 26.359 99.399 1.00 49.50 175 ARG B O 1
ATOM 3485 N N . ALA B 1 176 ? 73.888 24.187 100.022 1.00 66.29 176 ALA B N 1
ATOM 3486 C CA . ALA B 1 176 ? 74.576 23.621 98.869 1.00 67.22 176 ALA B CA 1
ATOM 3487 C C . ALA B 1 176 ? 73.757 23.724 97.593 1.00 67.58 176 ALA B C 1
ATOM 3488 O O . ALA B 1 176 ? 73.085 24.726 97.362 1.00 62.92 176 ALA B O 1
ATOM 3490 N N . GLU B 1 177 ? 73.824 22.682 96.769 1.00 74.16 177 GLU B N 1
ATOM 3491 C CA . GLU B 1 177 ? 73.101 22.656 95.502 1.00 77.32 177 GLU B CA 1
ATOM 3492 C C . GLU B 1 177 ? 73.390 21.395 94.695 1.00 76.89 177 GLU B C 1
ATOM 3493 O O . GLU B 1 177 ? 73.589 21.466 93.482 1.00 75.78 177 GLU B O 1
ATOM 3499 N N . GLU B 1 178 ? 73.422 20.247 95.364 1.00 75.75 178 GLU B N 1
ATOM 3500 C CA . GLU B 1 178 ? 73.680 18.985 94.679 1.00 74.44 178 GLU B CA 1
ATOM 3501 C C . GLU B 1 178 ? 72.855 18.985 93.399 1.00 68.05 178 GLU B C 1
ATOM 3502 O O . GLU B 1 178 ? 71.633 18.834 93.436 1.00 70.15 178 GLU B O 1
ATOM 3508 N N . PRO B 1 179 ? 73.519 19.148 92.245 1.00 59.66 179 PRO B N 1
ATOM 3509 C CA . PRO B 1 179 ? 72.847 19.174 90.939 1.00 54.91 179 PRO B CA 1
ATOM 3510 C C . PRO B 1 179 ? 72.399 17.780 90.519 1.00 49.15 179 PRO B C 1
ATOM 3511 O O . PRO B 1 179 ? 71.340 17.600 89.920 1.00 46.89 179 PRO B O 1
ATOM 3515 N N . LEU B 1 180 ? 73.228 16.798 90.841 1.00 43.94 180 LEU B N 1
ATOM 3516 C CA . LEU B 1 180 ? 72.927 15.416 90.531 1.00 38.58 180 LEU B CA 1
ATOM 3517 C C . LEU B 1 180 ? 72.269 14.793 91.754 1.00 40.15 180 LEU B C 1
ATOM 3518 O O . LEU B 1 180 ? 72.650 15.061 92.898 1.00 47.31 180 LEU B O 1
ATOM 3523 N N . THR B 1 181 ? 71.278 13.954 91.514 1.00 40.67 181 THR B N 1
ATOM 3524 C CA . THR B 1 181 ? 70.590 13.281 92.602 1.00 37.45 181 THR B CA 1
ATOM 3525 C C . THR B 1 181 ? 69.648 12.260 91.979 1.00 32.64 181 THR B C 1
ATOM 3526 O O . THR B 1 181 ? 69.222 12.433 90.843 1.00 31.97 181 THR B O 1
ATOM 3530 N N . THR B 1 182 ? 69.350 11.187 92.704 1.00 32.76 182 THR B N 1
ATOM 3531 C CA . THR B 1 182 ? 68.451 10.157 92.194 1.00 29.28 182 THR B CA 1
ATOM 3532 C C . THR B 1 182 ? 67.015 10.508 92.550 1.00 27.05 182 THR B C 1
ATOM 3533 O O . THR B 1 182 ? 66.723 10.838 93.697 1.00 29.39 182 THR B O 1
ATOM 3537 N N . LEU B 1 183 ? 66.125 10.434 91.565 1.00 25.53 183 LEU B N 1
ATOM 3538 C CA . LEU B 1 183 ? 64.715 10.777 91.762 1.00 26.09 183 LEU B CA 1
ATOM 3539 C C . LEU B 1 183 ? 63.852 9.548 92.028 1.00 30.75 183 LEU B C 1
ATOM 3540 O O . LEU B 1 183 ? 62.757 9.642 92.596 1.00 28.89 183 LEU B O 1
ATOM 3545 N N . ALA B 1 184 ? 64.356 8.393 91.614 1.00 31.23 184 ALA B N 1
ATOM 3546 C CA . ALA B 1 184 ? 63.636 7.151 91.802 1.00 25.82 184 ALA B CA 1
ATOM 3547 C C . ALA B 1 184 ? 64.509 5.948 91.477 1.00 22.69 184 ALA B C 1
ATOM 3548 O O . ALA B 1 184 ? 65.414 6.010 90.648 1.00 27.41 184 ALA B O 1
ATOM 3550 N N . VAL B 1 185 ? 64.239 4.853 92.163 1.00 22.11 185 VAL B N 1
ATOM 3551 C CA . VAL B 1 185 ? 64.957 3.618 91.936 1.00 22.43 185 VAL B CA 1
ATOM 3552 C C . VAL B 1 185 ? 63.838 2.675 91.532 1.00 20.32 185 VAL B C 1
ATOM 3553 O O . VAL B 1 185 ? 62.872 2.528 92.272 1.00 27.28 185 VAL B O 1
ATOM 3557 N N . ILE B 1 186 ? 63.931 2.079 90.354 1.00 17.87 186 ILE B N 1
ATOM 3558 C CA . ILE B 1 186 ? 62.909 1.124 89.919 1.00 24.28 186 ILE B CA 1
ATOM 3559 C C . ILE B 1 186 ? 63.599 -0.213 89.718 1.00 25.12 186 ILE B C 1
ATOM 3560 O O . ILE B 1 186 ? 64.334 -0.404 88.744 1.00 32.78 186 ILE B O 1
ATOM 3565 N N . THR B 1 187 ? 63.366 -1.131 90.646 1.00 20.50 187 THR B N 1
ATOM 3566 C CA . THR B 1 187 ? 63.999 -2.437 90.598 1.00 25.73 187 THR B CA 1
ATOM 3567 C C . THR B 1 187 ? 63.313 -3.389 89.610 1.00 30.86 187 THR B C 1
ATOM 3568 O O . THR B 1 187 ? 62.115 -3.252 89.339 1.00 36.30 187 THR B O 1
ATOM 3572 N N . GLU B 1 188 ? 64.081 -4.334 89.058 1.00 28.02 188 GLU B N 1
ATOM 3573 C CA . GLU B 1 188 ? 63.564 -5.313 88.091 1.00 28.17 188 GLU B CA 1
ATOM 3574 C C . GLU B 1 188 ? 63.395 -6.705 88.703 1.00 32.00 188 GLU B C 1
ATOM 3575 O O . GLU B 1 188 ? 64.353 -7.290 89.218 1.00 38.04 188 GLU B O 1
ATOM 3581 N N . LEU B 1 189 ? 62.180 -7.238 88.635 1.00 29.60 189 LEU B N 1
ATOM 3582 C CA . LEU B 1 189 ? 61.905 -8.550 89.197 1.00 31.81 189 LEU B CA 1
ATOM 3583 C C . LEU B 1 189 ? 61.783 -9.652 88.156 1.00 37.81 189 LEU B C 1
ATOM 3584 O O . LEU B 1 189 ? 60.759 -9.770 87.474 1.00 39.70 189 LEU B O 1
ATOM 3589 N N . PRO B 1 190 ? 62.833 -10.481 88.023 1.00 43.14 190 PRO B N 1
ATOM 3590 C CA . PRO B 1 190 ? 62.832 -11.587 87.061 1.00 45.61 190 PRO B CA 1
ATOM 3591 C C . PRO B 1 190 ? 61.692 -12.529 87.427 1.00 45.76 190 PRO B C 1
ATOM 3592 O O . PRO B 1 190 ? 61.840 -13.405 88.277 1.00 50.99 190 PRO B O 1
ATOM 3596 N N . VAL B 1 191 ? 60.551 -12.331 86.790 1.00 44.28 191 VAL B N 1
ATOM 3597 C CA . VAL B 1 191 ? 59.378 -13.134 87.069 1.00 50.33 191 VAL B CA 1
ATOM 3598 C C . VAL B 1 191 ? 59.111 -14.140 85.931 1.00 59.98 191 VAL B C 1
ATOM 3599 O O . VAL B 1 191 ? 59.282 -13.814 84.754 1.00 65.91 191 VAL B O 1
ATOM 3603 N N . ARG B 1 192 ? 58.710 -15.364 86.276 1.00 64.19 192 ARG B N 1
ATOM 3604 C CA . ARG B 1 192 ? 58.450 -16.391 85.262 1.00 68.07 192 ARG B CA 1
ATOM 3605 C C . ARG B 1 192 ? 57.246 -16.078 84.358 1.00 68.26 192 ARG B C 1
ATOM 3606 O O . ARG B 1 192 ? 57.241 -16.449 83.180 1.00 66.42 192 ARG B O 1
ATOM 3614 N N . ASP B 1 193 ? 56.238 -15.396 84.909 1.00 66.75 193 ASP B N 1
ATOM 3615 C CA . ASP B 1 193 ? 55.023 -15.042 84.164 1.00 64.08 193 ASP B CA 1
ATOM 3616 C C . ASP B 1 193 ? 54.600 -13.577 84.357 1.00 64.60 193 ASP B C 1
ATOM 3617 O O . ASP B 1 193 ? 53.762 -13.272 85.215 1.00 63.14 193 ASP B O 1
ATOM 3622 N N . VAL B 1 194 ? 55.160 -12.685 83.540 1.00 61.75 194 VAL B N 1
ATOM 3623 C CA . VAL B 1 194 ? 54.862 -11.253 83.616 1.00 53.32 194 VAL B CA 1
ATOM 3624 C C . VAL B 1 194 ? 53.367 -10.953 83.588 1.00 51.39 194 VAL B C 1
ATOM 3625 O O . VAL B 1 194 ? 52.844 -10.278 84.479 1.00 48.57 194 VAL B O 1
ATOM 3629 N N . ALA B 1 195 ? 52.691 -11.457 82.558 1.00 51.00 195 ALA B N 1
ATOM 3630 C CA . ALA B 1 195 ? 51.255 -11.242 82.377 1.00 53.04 195 ALA B CA 1
ATOM 3631 C C . ALA B 1 195 ? 50.440 -11.462 83.647 1.00 54.46 195 ALA B C 1
ATOM 3632 O O . ALA B 1 195 ? 49.558 -10.668 83.978 1.00 50.35 195 ALA B O 1
ATOM 3634 N N . ALA B 1 196 ? 50.750 -12.546 84.351 1.00 56.70 196 ALA B N 1
ATOM 3635 C CA . ALA B 1 196 ? 50.054 -12.907 85.576 1.00 58.18 196 ALA B CA 1
ATOM 3636 C C . ALA B 1 196 ? 50.546 -12.146 86.809 1.00 59.82 196 ALA B C 1
ATOM 3637 O O . ALA B 1 196 ? 49.748 -11.766 87.674 1.00 61.77 196 ALA B O 1
ATOM 3639 N N . THR B 1 197 ? 51.855 -11.932 86.901 1.00 53.12 197 THR B N 1
ATOM 3640 C CA . THR B 1 197 ? 52.411 -11.206 88.033 1.00 49.23 197 THR B CA 1
ATOM 3641 C C . THR B 1 197 ? 51.736 -9.845 88.130 1.00 47.91 197 THR B C 1
ATOM 3642 O O . THR B 1 197 ? 51.486 -9.331 89.225 1.00 46.23 197 THR B O 1
ATOM 3646 N N . LEU B 1 198 ? 51.435 -9.270 86.970 1.00 46.66 198 LEU B N 1
ATOM 3647 C CA . LEU B 1 198 ? 50.782 -7.973 86.919 1.00 45.43 198 LEU B CA 1
ATOM 3648 C C . LEU B 1 198 ? 49.395 -8.095 87.539 1.00 43.16 198 LEU B C 1
ATOM 3649 O O . LEU B 1 198 ? 48.960 -7.222 88.291 1.00 37.95 198 LEU B O 1
ATOM 3654 N N . ARG B 1 199 ? 48.719 -9.198 87.233 1.00 46.34 199 ARG B N 1
ATOM 3655 C CA . ARG B 1 199 ? 47.379 -9.468 87.750 1.00 49.66 199 ARG B CA 1
ATOM 3656 C C . ARG B 1 199 ? 47.402 -9.507 89.273 1.00 50.15 199 ARG B C 1
ATOM 3657 O O . ARG B 1 199 ? 46.570 -8.894 89.956 1.00 48.88 199 ARG B O 1
ATOM 3665 N N . LEU B 1 200 ? 48.375 -10.244 89.791 1.00 50.77 200 LEU B N 1
ATOM 3666 C CA . LEU B 1 200 ? 48.554 -10.421 91.222 1.00 48.94 200 LEU B CA 1
ATOM 3667 C C . LEU B 1 200 ? 48.688 -9.105 91.958 1.00 48.28 200 LEU B C 1
ATOM 3668 O O . LEU B 1 200 ? 47.829 -8.732 92.761 1.00 46.93 200 LEU B O 1
ATOM 3673 N N . VAL B 1 201 ? 49.796 -8.423 91.683 1.00 48.17 201 VAL B N 1
ATOM 3674 C CA . VAL B 1 201 ? 50.107 -7.132 92.281 1.00 42.34 201 VAL B CA 1
ATOM 3675 C C . VAL B 1 201 ? 48.936 -6.197 92.045 1.00 38.94 201 VAL B C 1
ATOM 3676 O O . VAL B 1 201 ? 48.588 -5.380 92.899 1.00 35.75 201 VAL B O 1
ATOM 3680 N N . GLU B 1 202 ? 48.338 -6.340 90.868 1.00 36.59 202 GLU B N 1
ATOM 3681 C CA . GLU B 1 202 ? 47.203 -5.537 90.463 1.00 41.14 202 GLU B CA 1
ATOM 3682 C C . GLU B 1 202 ? 46.167 -5.481 91.568 1.00 43.44 202 GLU B C 1
ATOM 3683 O O . GLU B 1 202 ? 45.661 -4.413 91.913 1.00 46.98 202 GLU B O 1
ATOM 3689 N N . ALA B 1 203 ? 45.857 -6.642 92.128 1.00 44.53 203 ALA B N 1
ATOM 3690 C CA . ALA B 1 203 ? 44.857 -6.723 93.179 1.00 45.75 203 ALA B CA 1
ATOM 3691 C C . ALA B 1 203 ? 45.441 -6.737 94.586 1.00 52.98 203 ALA B C 1
ATOM 3692 O O . ALA B 1 203 ? 44.858 -6.160 95.512 1.00 52.74 203 ALA B O 1
ATOM 3694 N N . ALA B 1 204 ? 46.593 -7.391 94.740 1.00 56.13 204 ALA B N 1
ATOM 3695 C CA . ALA B 1 204 ? 47.254 -7.515 96.043 1.00 52.76 204 ALA B CA 1
ATOM 3696 C C . ALA B 1 204 ? 47.934 -6.251 96.571 1.00 47.40 204 ALA B C 1
ATOM 3697 O O . ALA B 1 204 ? 47.917 -5.992 97.777 1.00 44.61 204 ALA B O 1
ATOM 3699 N N . LEU B 1 205 ? 48.530 -5.474 95.668 1.00 42.39 205 LEU B N 1
ATOM 3700 C CA . LEU B 1 205 ? 49.230 -4.251 96.046 1.00 36.99 205 LEU B CA 1
ATOM 3701 C C . LEU B 1 205 ? 48.535 -3.034 95.487 1.00 34.10 205 LEU B C 1
ATOM 3702 O O . LEU B 1 205 ? 48.871 -1.902 95.827 1.00 27.73 205 LEU B O 1
ATOM 3707 N N . GLY B 1 206 ? 47.564 -3.274 94.621 1.00 33.17 206 GLY B N 1
ATOM 3708 C CA . GLY B 1 206 ? 46.854 -2.168 94.027 1.00 33.94 206 GLY B CA 1
ATOM 3709 C C . GLY B 1 206 ? 47.706 -1.512 92.965 1.00 29.21 206 GLY B C 1
ATOM 3710 O O . GLY B 1 206 ? 47.562 -0.321 92.696 1.00 26.27 206 GLY B O 1
ATOM 3711 N N . ALA B 1 207 ? 48.605 -2.291 92.373 1.00 27.95 207 ALA B N 1
ATOM 3712 C CA . ALA B 1 207 ? 49.470 -1.787 91.317 1.00 31.70 207 ALA B CA 1
ATOM 3713 C C . ALA B 1 207 ? 48.638 -1.536 90.076 1.00 40.46 207 ALA B C 1
ATOM 3714 O O . ALA B 1 207 ? 47.524 -2.053 89.944 1.00 42.60 207 ALA B O 1
ATOM 3716 N N . ARG B 1 208 ? 49.190 -0.730 89.174 1.00 51.64 208 ARG B N 1
ATOM 3717 C CA . ARG B 1 208 ? 48.546 -0.392 87.907 1.00 50.45 208 ARG B CA 1
ATOM 3718 C C . ARG B 1 208 ? 49.586 -0.662 86.847 1.00 46.98 208 ARG B C 1
ATOM 3719 O O . ARG B 1 208 ? 50.776 -0.449 87.076 1.00 50.13 208 ARG B O 1
ATOM 3727 N N . THR B 1 209 ? 49.152 -1.142 85.693 1.00 46.36 209 THR B N 1
ATOM 3728 C CA . THR B 1 209 ? 50.100 -1.408 84.628 1.00 51.26 209 THR B CA 1
ATOM 3729 C C . THR B 1 209 ? 50.464 -0.086 83.936 1.00 54.41 209 THR B C 1
ATOM 3730 O O . THR B 1 209 ? 49.811 0.946 84.146 1.00 56.37 209 THR B O 1
ATOM 3734 N N . ALA B 1 210 ? 51.523 -0.122 83.135 1.00 53.22 210 ALA B N 1
ATOM 3735 C CA . ALA B 1 210 ? 51.991 1.048 82.405 1.00 52.09 210 ALA B CA 1
ATOM 3736 C C . ALA B 1 210 ? 52.768 0.542 81.198 1.00 56.10 210 ALA B C 1
ATOM 3737 O O . ALA B 1 210 ? 52.642 1.066 80.093 1.00 59.22 210 ALA B O 1
ATOM 3739 N N . PHE B 1 211 ? 53.568 -0.493 81.428 1.00 59.62 211 PHE B N 1
ATOM 3740 C CA . PHE B 1 211 ? 54.371 -1.112 80.382 1.00 62.78 211 PHE B CA 1
ATOM 3741 C C . PHE B 1 211 ? 53.686 -2.415 79.998 1.00 64.15 211 PHE B C 1
ATOM 3742 O O . PHE B 1 211 ? 52.791 -2.873 80.704 1.00 71.37 211 PHE B O 1
ATOM 3750 N N . ALA B 1 212 ? 54.117 -3.014 78.892 1.00 61.61 212 ALA B N 1
ATOM 3751 C CA . ALA B 1 212 ? 53.548 -4.272 78.423 1.00 58.06 212 ALA B CA 1
ATOM 3752 C C . ALA B 1 212 ? 54.194 -4.694 77.115 1.00 59.88 212 ALA B C 1
ATOM 3753 O O . ALA B 1 212 ? 53.529 -5.240 76.238 1.00 62.37 212 ALA B O 1
ATOM 3755 N N . ILE B 1 213 ? 55.494 -4.448 76.991 1.00 63.11 213 ILE B N 1
ATOM 3756 C CA . ILE B 1 213 ? 56.227 -4.790 75.776 1.00 65.36 213 ILE B CA 1
ATOM 3757 C C . ILE B 1 213 ? 56.202 -6.287 75.465 1.00 66.51 213 ILE B C 1
ATOM 3758 O O . ILE B 1 213 ? 56.615 -7.115 76.283 1.00 66.38 213 ILE B O 1
ATOM 3763 N N . GLY B 1 214 ? 55.707 -6.622 74.276 1.00 67.49 214 GLY B N 1
ATOM 3764 C CA . GLY B 1 214 ? 55.647 -8.009 73.856 1.00 70.57 214 GLY B CA 1
ATOM 3765 C C . GLY B 1 214 ? 54.307 -8.682 74.071 1.00 75.51 214 GLY B C 1
ATOM 3766 O O . GLY B 1 214 ? 53.538 -8.291 74.954 1.00 74.15 214 GLY B O 1
ATOM 3767 N N . ASP B 1 215 ? 54.029 -9.697 73.252 1.00 80.14 215 ASP B N 1
ATOM 3768 C CA . ASP B 1 215 ? 52.785 -10.457 73.340 1.00 81.10 215 ASP B CA 1
ATOM 3769 C C . ASP B 1 215 ? 53.081 -11.954 73.418 1.00 81.04 215 ASP B C 1
ATOM 3770 O O . ASP B 1 215 ? 53.486 -12.578 72.433 1.00 78.78 215 ASP B O 1
ATOM 3775 N N . PRO B 1 216 ? 52.897 -12.546 74.607 1.00 80.73 216 PRO B N 1
ATOM 3776 C CA . PRO B 1 216 ? 52.438 -11.827 75.801 1.00 79.40 216 PRO B CA 1
ATOM 3777 C C . PRO B 1 216 ? 53.588 -11.090 76.501 1.00 77.30 216 PRO B C 1
ATOM 3778 O O . PRO B 1 216 ? 54.763 -11.382 76.258 1.00 75.56 216 PRO B O 1
ATOM 3782 N N . PRO B 1 217 ? 53.258 -10.117 77.371 1.00 73.83 217 PRO B N 1
ATOM 3783 C CA . PRO B 1 217 ? 54.221 -9.307 78.127 1.00 68.65 217 PRO B CA 1
ATOM 3784 C C . PRO B 1 217 ? 55.523 -10.019 78.481 1.00 64.93 217 PRO B C 1
ATOM 3785 O O . PRO B 1 217 ? 55.512 -11.089 79.086 1.00 66.00 217 PRO B O 1
ATOM 3789 N N . GLU B 1 218 ? 56.642 -9.412 78.105 1.00 60.16 218 GLU B N 1
ATOM 3790 C CA . GLU B 1 218 ? 57.961 -9.971 78.391 1.00 60.07 218 GLU B CA 1
ATOM 3791 C C . GLU B 1 218 ? 58.746 -8.951 79.217 1.00 59.50 218 GLU B C 1
ATOM 3792 O O . GLU B 1 218 ? 59.894 -9.179 79.619 1.00 56.30 218 GLU B O 1
ATOM 3798 N N . PHE B 1 219 ? 58.099 -7.819 79.461 1.00 58.42 219 PHE B N 1
ATOM 3799 C CA . PHE B 1 219 ? 58.673 -6.723 80.226 1.00 56.90 219 PHE B CA 1
ATOM 3800 C C . PHE B 1 219 ? 57.522 -5.772 80.513 1.00 57.81 219 PHE B C 1
ATOM 3801 O O . PHE B 1 219 ? 56.769 -5.412 79.608 1.00 58.04 219 PHE B O 1
ATOM 3809 N N . ALA B 1 220 ? 57.374 -5.381 81.772 1.00 56.03 220 ALA B N 1
ATOM 3810 C CA . ALA B 1 220 ? 56.303 -4.476 82.148 1.00 48.77 220 ALA B CA 1
ATOM 3811 C C . ALA B 1 220 ? 56.704 -3.651 83.354 1.00 43.93 220 ALA B C 1
ATOM 3812 O O . ALA B 1 220 ? 57.734 -3.904 83.981 1.00 35.34 220 ALA B O 1
ATOM 3814 N N . GLU B 1 221 ? 55.881 -2.656 83.663 1.00 38.06 221 GLU B N 1
ATOM 3815 C CA . GLU B 1 221 ? 56.124 -1.781 84.794 1.00 36.86 221 GLU B CA 1
ATOM 3816 C C . GLU B 1 221 ? 54.846 -1.721 85.604 1.00 38.92 221 GLU B C 1
ATOM 3817 O O . GLU B 1 221 ? 53.781 -1.420 85.075 1.00 42.32 221 GLU B O 1
ATOM 3823 N N . ALA B 1 222 ? 54.942 -2.023 86.889 1.00 40.69 222 ALA B N 1
ATOM 3824 C CA . ALA B 1 222 ? 53.767 -1.974 87.742 1.00 41.34 222 ALA B CA 1
ATOM 3825 C C . ALA B 1 222 ? 53.840 -0.726 88.597 1.00 43.33 222 ALA B C 1
ATOM 3826 O O . ALA B 1 222 ? 54.608 -0.675 89.559 1.00 48.95 222 ALA B O 1
ATOM 3828 N N . ALA B 1 223 ? 53.053 0.282 88.237 1.00 40.93 223 ALA B N 1
ATOM 3829 C CA . ALA B 1 223 ? 53.029 1.529 88.987 1.00 39.10 223 ALA B CA 1
ATOM 3830 C C . ALA B 1 223 ? 52.204 1.302 90.240 1.00 39.13 223 ALA B C 1
ATOM 3831 O O . ALA B 1 223 ? 50.989 1.157 90.173 1.00 45.43 223 ALA B O 1
ATOM 3833 N N . LEU B 1 224 ? 52.871 1.263 91.385 1.00 37.98 224 LEU B N 1
ATOM 3834 C CA . LEU B 1 224 ? 52.187 1.030 92.644 1.00 36.83 224 LEU B CA 1
ATOM 3835 C C . LEU B 1 224 ? 51.392 2.252 93.079 1.00 35.57 224 LEU B C 1
ATOM 3836 O O . LEU B 1 224 ? 50.894 2.320 94.205 1.00 37.23 224 LEU B O 1
ATOM 3841 N N . THR B 1 225 ? 51.270 3.213 92.169 1.00 33.12 225 THR B N 1
ATOM 3842 C CA . THR B 1 225 ? 50.521 4.436 92.435 1.00 40.69 225 THR B CA 1
ATOM 3843 C C . THR B 1 225 ? 49.715 4.843 91.204 1.00 42.99 225 THR B C 1
ATOM 3844 O O . THR B 1 225 ? 50.003 4.406 90.086 1.00 49.73 225 THR B O 1
ATOM 3848 N N . PRO B 1 226 ? 48.691 5.693 91.393 1.00 42.00 226 PRO B N 1
ATOM 3849 C CA . PRO B 1 226 ? 47.880 6.121 90.253 1.00 38.39 226 PRO B CA 1
ATOM 3850 C C . PRO B 1 226 ? 48.562 7.254 89.499 1.00 34.32 226 PRO B C 1
ATOM 3851 O O . PRO B 1 226 ? 48.249 7.515 88.344 1.00 28.40 226 PRO B O 1
ATOM 3855 N N . TRP B 1 227 ? 49.517 7.896 90.173 1.00 33.91 227 TRP B N 1
ATOM 3856 C CA . TRP B 1 227 ? 50.272 9.037 89.645 1.00 30.86 227 TRP B CA 1
ATOM 3857 C C . TRP B 1 227 ? 51.419 8.745 88.687 1.00 34.62 227 TRP B C 1
ATOM 3858 O O . TRP B 1 227 ? 52.168 7.793 88.864 1.00 38.81 227 TRP B O 1
ATOM 3869 N N . SER B 1 228 ? 51.550 9.600 87.676 1.00 39.01 228 SER B N 1
ATOM 3870 C CA . SER B 1 228 ? 52.572 9.464 86.650 1.00 38.27 228 SER B CA 1
ATOM 3871 C C . SER B 1 228 ? 53.906 8.978 87.161 1.00 41.38 228 SER B C 1
ATOM 3872 O O . SER B 1 228 ? 54.369 7.912 86.763 1.00 52.40 228 SER B O 1
ATOM 3875 N N . ALA B 1 229 ? 54.539 9.763 88.024 1.00 41.05 229 ALA B N 1
ATOM 3876 C CA . ALA B 1 229 ? 55.830 9.373 88.599 1.00 41.60 229 ALA B CA 1
ATOM 3877 C C . ALA B 1 229 ? 55.573 8.893 90.016 1.00 41.10 229 ALA B C 1
ATOM 3878 O O . ALA B 1 229 ? 54.796 9.501 90.739 1.00 54.24 229 ALA B O 1
ATOM 3880 N N . GLY B 1 230 ? 56.204 7.802 90.424 1.00 36.01 230 GLY B N 1
ATOM 3881 C CA . GLY B 1 230 ? 55.962 7.317 91.772 1.00 35.85 230 GLY B CA 1
ATOM 3882 C C . GLY B 1 230 ? 56.465 5.905 91.981 1.00 35.61 230 GLY B C 1
ATOM 3883 O O . GLY B 1 230 ? 56.955 5.279 91.044 1.00 40.77 230 GLY B O 1
ATOM 3884 N N . PRO B 1 231 ? 56.357 5.366 93.204 1.00 27.38 231 PRO B N 1
ATOM 3885 C CA . PRO B 1 231 ? 56.832 4.010 93.451 1.00 23.60 231 PRO B CA 1
ATOM 3886 C C . PRO B 1 231 ? 56.303 3.016 92.434 1.00 23.55 231 PRO B C 1
ATOM 3887 O O . PRO B 1 231 ? 55.127 3.038 92.092 1.00 28.19 231 PRO B O 1
ATOM 3891 N N . ARG B 1 232 ? 57.186 2.149 91.956 1.00 28.47 232 ARG B N 1
ATOM 3892 C CA . ARG B 1 232 ? 56.828 1.121 90.986 1.00 29.00 232 ARG B CA 1
ATOM 3893 C C . ARG B 1 232 ? 58.021 0.192 90.778 1.00 32.16 232 ARG B C 1
ATOM 3894 O O . ARG B 1 232 ? 59.099 0.434 91.330 1.00 31.71 232 ARG B O 1
ATOM 3902 N N . PHE B 1 233 ? 57.818 -0.891 90.027 1.00 26.90 233 PHE B N 1
ATOM 3903 C CA . PHE B 1 233 ? 58.911 -1.804 89.720 1.00 30.32 233 PHE B CA 1
ATOM 3904 C C . PHE B 1 233 ? 58.661 -2.469 88.386 1.00 37.85 233 PHE B C 1
ATOM 3905 O O . PHE B 1 233 ? 57.524 -2.503 87.907 1.00 43.39 233 PHE B O 1
ATOM 3913 N N . ARG B 1 234 ? 59.731 -2.974 87.774 1.00 38.83 234 ARG B N 1
ATOM 3914 C CA . ARG B 1 234 ? 59.635 -3.649 86.481 1.00 38.23 234 ARG B CA 1
ATOM 3915 C C . ARG B 1 234 ? 59.602 -5.169 86.606 1.00 35.68 234 ARG B C 1
ATOM 3916 O O . ARG B 1 234 ? 60.172 -5.747 87.531 1.00 32.32 234 ARG B O 1
ATOM 3924 N N . LEU B 1 235 ? 58.938 -5.806 85.650 1.00 39.01 235 LEU B N 1
ATOM 3925 C CA . LEU B 1 235 ? 58.835 -7.258 85.608 1.00 38.99 235 LEU B CA 1
ATOM 3926 C C . LEU B 1 235 ? 59.542 -7.723 84.340 1.00 37.30 235 LEU B C 1
ATOM 3927 O O . LEU B 1 235 ? 59.188 -7.299 83.247 1.00 45.15 235 LEU B O 1
ATOM 3932 N N . ALA B 1 236 ? 60.545 -8.581 84.484 1.00 39.08 236 ALA B N 1
ATOM 3933 C CA . ALA B 1 236 ? 61.277 -9.109 83.334 1.00 44.98 236 ALA B CA 1
ATOM 3934 C C . ALA B 1 236 ? 61.072 -10.623 83.274 1.00 47.83 236 ALA B C 1
ATOM 3935 O O . ALA B 1 236 ? 61.379 -11.332 84.233 1.00 49.96 236 ALA B O 1
ATOM 3937 N N . ALA B 1 237 ? 60.556 -11.115 82.151 1.00 50.13 237 ALA B N 1
ATOM 3938 C CA . ALA B 1 237 ? 60.301 -12.549 81.983 1.00 55.46 237 ALA B CA 1
ATOM 3939 C C . ALA B 1 237 ? 61.580 -13.379 81.978 1.00 58.86 237 ALA B C 1
ATOM 3940 O O . ALA B 1 237 ? 62.513 -13.086 81.230 1.00 59.58 237 ALA B O 1
ATOM 3942 N N . VAL B 1 238 ? 61.609 -14.424 82.805 1.00 67.13 238 VAL B N 1
ATOM 3943 C CA . VAL B 1 238 ? 62.777 -15.301 82.913 1.00 77.47 238 VAL B CA 1
ATOM 3944 C C . VAL B 1 238 ? 62.413 -16.790 82.956 1.00 85.90 238 VAL B C 1
ATOM 3945 O O . VAL B 1 238 ? 61.638 -17.219 83.813 1.00 91.93 238 VAL B O 1
ATOM 3949 N N . PRO B 1 239 ? 62.960 -17.594 82.022 1.00 89.22 239 PRO B N 1
ATOM 3950 C CA . PRO B 1 239 ? 62.682 -19.033 81.983 1.00 91.00 239 PRO B CA 1
ATOM 3951 C C . PRO B 1 239 ? 63.710 -19.835 82.794 1.00 93.03 239 PRO B C 1
ATOM 3952 O O . PRO B 1 239 ? 64.209 -19.365 83.820 1.00 88.27 239 PRO B O 1
ATOM 3956 N N . GLY B 1 240 ? 64.017 -21.045 82.330 1.00 96.76 240 GLY B N 1
ATOM 3957 C CA . GLY B 1 240 ? 64.982 -21.891 83.015 1.00 98.85 240 GLY B CA 1
ATOM 3958 C C . GLY B 1 240 ? 64.646 -22.173 84.471 1.00 100.00 240 GLY B C 1
ATOM 3959 O O . GLY B 1 240 ? 63.619 -21.703 84.968 1.00 100.00 240 GLY B O 1
ATOM 3960 N N . PRO B 1 241 ? 65.490 -22.946 85.183 1.00 100.00 241 PRO B N 1
ATOM 3961 C CA . PRO B 1 241 ? 65.269 -23.286 86.598 1.00 99.47 241 PRO B CA 1
ATOM 3962 C C . PRO B 1 241 ? 65.529 -22.114 87.552 1.00 96.19 241 PRO B C 1
ATOM 3963 O O . PRO B 1 241 ? 65.962 -22.306 88.691 1.00 91.98 241 PRO B O 1
ATOM 3967 N N . GLY B 1 242 ? 65.257 -20.904 87.075 1.00 94.32 242 GLY B N 1
ATOM 3968 C CA . GLY B 1 242 ? 65.467 -19.722 87.885 1.00 89.30 242 GLY B CA 1
ATOM 3969 C C . GLY B 1 242 ? 64.210 -18.890 88.069 1.00 86.76 242 GLY B C 1
ATOM 3970 O O . GLY B 1 242 ? 63.147 -19.242 87.551 1.00 85.67 242 GLY B O 1
ATOM 3971 N N . PRO B 1 243 ? 64.303 -17.776 88.816 1.00 83.97 243 PRO B N 1
ATOM 3972 C CA . PRO B 1 243 ? 65.562 -17.351 89.442 1.00 76.91 243 PRO B CA 1
ATOM 3973 C C . PRO B 1 243 ? 65.931 -18.264 90.604 1.00 70.49 243 PRO B C 1
ATOM 3974 O O . PRO B 1 243 ? 65.121 -19.078 91.048 1.00 65.07 243 PRO B O 1
ATOM 3978 N N . VAL B 1 244 ? 67.160 -18.127 91.086 1.00 68.82 244 VAL B N 1
ATOM 3979 C CA . VAL B 1 244 ? 67.633 -18.931 92.208 1.00 66.81 244 VAL B CA 1
ATOM 3980 C C . VAL B 1 244 ? 67.765 -18.051 93.451 1.00 65.46 244 VAL B C 1
ATOM 3981 O O . VAL B 1 244 ? 67.607 -18.521 94.576 1.00 67.03 244 VAL B O 1
ATOM 3985 N N . GLU B 1 245 ? 68.058 -16.774 93.234 1.00 60.90 245 GLU B N 1
ATOM 3986 C CA . GLU B 1 245 ? 68.166 -15.812 94.319 1.00 59.39 245 GLU B CA 1
ATOM 3987 C C . GLU B 1 245 ? 66.919 -14.923 94.211 1.00 62.95 245 GLU B C 1
ATOM 3988 O O . GLU B 1 245 ? 66.764 -14.171 93.240 1.00 62.37 245 GLU B O 1
ATOM 3994 N N . PRO B 1 246 ? 66.008 -15.001 95.203 1.00 62.56 246 PRO B N 1
ATOM 3995 C CA . PRO B 1 246 ? 64.787 -14.188 95.166 1.00 59.57 246 PRO B CA 1
ATOM 3996 C C . PRO B 1 246 ? 65.098 -12.754 95.543 1.00 56.32 246 PRO B C 1
ATOM 3997 O O . PRO B 1 246 ? 65.989 -12.497 96.350 1.00 57.02 246 PRO B O 1
ATOM 4001 N N . VAL B 1 247 ? 64.361 -11.821 94.961 1.00 48.82 247 VAL B N 1
ATOM 4002 C CA . VAL B 1 247 ? 64.587 -10.421 95.257 1.00 44.80 247 VAL B CA 1
ATOM 4003 C C . VAL B 1 247 ? 63.836 -10.018 96.521 1.00 42.26 247 VAL B C 1
ATOM 4004 O O . VAL B 1 247 ? 62.790 -10.584 96.843 1.00 47.16 247 V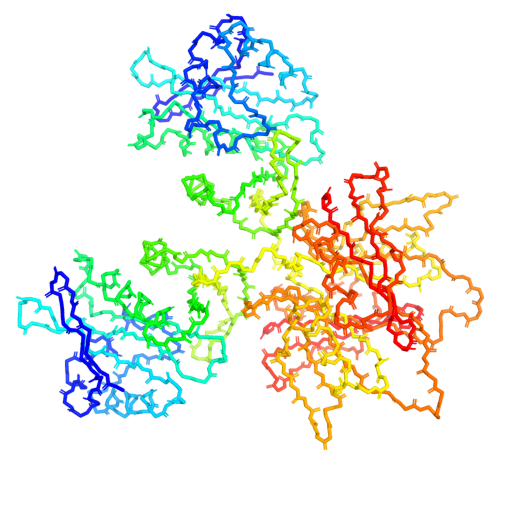AL B O 1
ATOM 4008 N N . ARG B 1 248 ? 64.385 -9.050 97.246 1.00 40.75 248 ARG B N 1
ATOM 4009 C CA . ARG B 1 248 ? 63.757 -8.557 98.468 1.00 39.28 248 ARG B CA 1
ATOM 4010 C C . ARG B 1 248 ? 63.408 -7.081 98.312 1.00 40.56 248 ARG B C 1
ATOM 4011 O O . ARG B 1 248 ? 64.289 -6.243 98.116 1.00 38.85 248 ARG B O 1
ATOM 4019 N N . LEU B 1 249 ? 62.122 -6.766 98.397 1.00 40.29 249 LEU B N 1
ATOM 4020 C CA . LEU B 1 249 ? 61.671 -5.389 98.263 1.00 36.02 249 LEU B CA 1
ATOM 4021 C C . LEU B 1 249 ? 60.932 -4.980 99.522 1.00 33.58 249 LEU B C 1
ATOM 4022 O O . LEU B 1 249 ? 60.115 -5.725 100.042 1.00 37.94 249 LEU B O 1
ATOM 4027 N N . HIS B 1 250 ? 61.223 -3.787 100.006 1.00 29.81 250 HIS B N 1
ATOM 4028 C CA . HIS B 1 250 ? 60.582 -3.276 101.193 1.00 26.40 250 HIS B CA 1
ATOM 4029 C C . HIS B 1 250 ? 59.704 -2.124 100.742 1.00 30.81 250 HIS B C 1
ATOM 4030 O O . HIS B 1 250 ? 60.205 -1.126 100.225 1.00 33.92 250 HIS B O 1
ATOM 4037 N N . LEU B 1 251 ? 58.393 -2.271 100.907 1.00 33.03 251 LEU B N 1
ATOM 4038 C CA . LEU B 1 251 ? 57.465 -1.214 100.525 1.00 32.01 251 LEU B CA 1
ATOM 4039 C C . LEU B 1 251 ? 56.936 -0.512 101.756 1.00 31.60 251 LEU B C 1
ATOM 4040 O O . LEU B 1 251 ? 56.188 -1.100 102.534 1.00 29.27 251 LEU B O 1
ATOM 4045 N N . ASP B 1 252 ? 57.341 0.741 101.940 1.00 39.63 252 ASP B N 1
ATOM 4046 C CA . ASP B 1 252 ? 56.867 1.548 103.062 1.00 40.99 252 ASP B CA 1
ATOM 4047 C C . ASP B 1 252 ? 55.507 2.043 102.592 1.00 41.57 252 ASP B C 1
ATOM 4048 O O . ASP B 1 252 ? 55.414 2.740 101.579 1.00 49.03 252 ASP B O 1
ATOM 4053 N N . ALA B 1 253 ? 54.450 1.680 103.311 1.00 40.66 253 ALA B N 1
ATOM 4054 C CA . ALA B 1 253 ? 53.110 2.080 102.909 1.00 37.04 253 ALA B CA 1
ATOM 4055 C C . ALA B 1 253 ? 52.388 3.034 103.850 1.00 39.86 253 ALA B C 1
ATOM 4056 O O . ALA B 1 253 ? 52.863 3.345 104.947 1.00 40.54 253 ALA B O 1
ATOM 4058 N N . ALA B 1 254 ? 51.229 3.493 103.384 1.00 42.83 254 ALA B N 1
ATOM 4059 C CA . ALA B 1 254 ? 50.367 4.401 104.128 1.00 44.23 254 ALA B CA 1
ATOM 4060 C C . ALA B 1 254 ? 49.065 3.656 104.416 1.00 45.28 254 ALA B C 1
ATOM 4061 O O . ALA B 1 254 ? 48.529 2.969 103.548 1.00 36.57 254 ALA B O 1
ATOM 4063 N N . GLY B 1 255 ? 48.572 3.794 105.643 1.00 51.32 255 GLY B N 1
ATOM 4064 C CA . GLY B 1 255 ? 47.358 3.109 106.051 1.00 54.20 255 GLY B CA 1
ATOM 4065 C C . GLY B 1 255 ? 47.715 2.103 107.133 1.00 54.31 255 GLY B C 1
ATOM 4066 O O . GLY B 1 255 ? 48.883 1.984 107.501 1.00 57.63 255 GLY B O 1
ATOM 4067 N N . THR B 1 256 ? 46.727 1.383 107.654 1.00 54.41 256 THR B N 1
ATOM 4068 C CA . THR B 1 256 ? 47.002 0.393 108.688 1.00 51.65 256 THR B CA 1
ATOM 4069 C C . THR B 1 256 ? 47.498 -0.912 108.063 1.00 52.32 256 THR B C 1
ATOM 4070 O O . THR B 1 256 ? 47.128 -1.259 106.938 1.00 52.70 256 THR B O 1
ATOM 4074 N N . ALA B 1 257 ? 48.339 -1.626 108.807 1.00 48.96 257 ALA B N 1
ATOM 4075 C CA . ALA B 1 257 ? 48.925 -2.881 108.350 1.00 47.14 257 ALA B CA 1
ATOM 4076 C C . ALA B 1 257 ? 47.915 -3.976 108.028 1.00 46.49 257 ALA B C 1
ATOM 4077 O O . ALA B 1 257 ? 48.013 -4.630 106.993 1.00 50.22 257 ALA B O 1
ATOM 4079 N N . ASP B 1 258 ? 46.956 -4.186 108.924 1.00 51.79 258 ASP B N 1
ATOM 4080 C CA . ASP B 1 258 ? 45.937 -5.210 108.724 1.00 48.58 258 ASP B CA 1
ATOM 4081 C C . ASP B 1 258 ? 45.110 -4.868 107.497 1.00 42.03 258 ASP B C 1
ATOM 4082 O O . ASP B 1 258 ? 44.809 -5.741 106.679 1.00 34.49 258 ASP B O 1
ATOM 4087 N N . SER B 1 259 ? 44.753 -3.592 107.371 1.00 41.33 259 SER B N 1
ATOM 4088 C CA . SER B 1 259 ? 43.973 -3.125 106.233 1.00 43.41 259 SER B CA 1
ATOM 4089 C C . SER B 1 259 ? 44.668 -3.631 104.978 1.00 48.23 259 SER B C 1
ATOM 4090 O O . SER B 1 259 ? 44.050 -4.285 104.129 1.00 49.82 259 SER B O 1
ATOM 4093 N N . LEU B 1 260 ? 45.963 -3.329 104.883 1.00 47.24 260 LEU B N 1
ATOM 4094 C CA . LEU B 1 260 ? 46.784 -3.753 103.754 1.00 43.68 260 LEU B CA 1
ATOM 4095 C C . LEU B 1 260 ? 46.854 -5.269 103.759 1.00 42.50 260 LEU B C 1
ATOM 4096 O O . LEU B 1 260 ? 46.775 -5.908 102.713 1.00 43.60 260 LEU B O 1
ATOM 4101 N N . HIS B 1 261 ? 47.016 -5.834 104.952 1.00 44.90 261 HIS B N 1
ATOM 4102 C CA . HIS B 1 261 ? 47.110 -7.277 105.105 1.00 46.80 261 HIS B CA 1
ATOM 4103 C C . HIS B 1 261 ? 45.921 -7.951 104.438 1.00 46.29 261 HIS B C 1
ATOM 4104 O O . HIS B 1 261 ? 46.092 -8.856 103.620 1.00 45.78 261 HIS B O 1
ATOM 4111 N N . ARG B 1 262 ? 44.717 -7.499 104.784 1.00 47.87 262 ARG B N 1
ATOM 4112 C CA . ARG B 1 262 ? 43.499 -8.060 104.214 1.00 45.95 262 ARG B CA 1
ATOM 4113 C C . ARG B 1 262 ? 43.570 -8.034 102.693 1.00 45.13 262 ARG B C 1
ATOM 4114 O O . ARG B 1 262 ? 43.342 -9.047 102.033 1.00 42.15 262 ARG B O 1
ATOM 4122 N N . ARG B 1 263 ? 43.892 -6.873 102.137 1.00 44.82 263 ARG B N 1
ATOM 4123 C CA . ARG B 1 263 ? 43.978 -6.739 100.691 1.00 48.83 263 ARG B CA 1
ATOM 4124 C C . ARG B 1 263 ? 44.786 -7.868 100.060 1.00 50.45 263 ARG B C 1
ATOM 4125 O O . ARG B 1 263 ? 44.278 -8.600 99.212 1.00 52.36 263 ARG B O 1
ATOM 4133 N N . ALA B 1 264 ? 46.042 -8.005 100.477 1.00 54.59 264 ALA B N 1
ATOM 4134 C CA . ALA B 1 264 ? 46.930 -9.035 99.941 1.00 55.29 264 ALA B CA 1
ATOM 4135 C C . ALA B 1 264 ? 46.335 -10.430 100.076 1.00 59.20 264 ALA B C 1
ATOM 4136 O O . ALA B 1 264 ? 46.396 -11.235 99.138 1.00 55.84 264 ALA B O 1
ATOM 4138 N N . VAL B 1 265 ? 45.768 -10.710 101.248 1.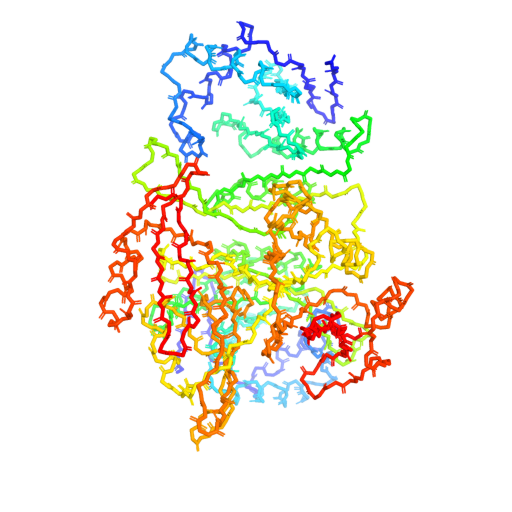00 62.27 265 VAL B N 1
ATOM 4139 C CA . VAL B 1 265 ? 45.144 -12.006 101.524 1.00 61.28 265 VAL B CA 1
ATOM 4140 C C . VAL B 1 265 ? 44.007 -12.228 100.527 1.00 53.02 265 VAL B C 1
ATOM 4141 O O . VAL B 1 265 ? 44.011 -13.201 99.768 1.00 44.71 265 VAL B O 1
ATOM 4145 N N . ASP B 1 266 ? 43.044 -11.309 100.541 1.00 47.59 266 ASP B N 1
ATOM 4146 C CA . ASP B 1 266 ? 41.898 -11.360 99.644 1.00 46.25 266 ASP B CA 1
ATOM 4147 C C . ASP B 1 266 ? 42.381 -11.591 98.221 1.00 40.72 266 ASP B C 1
ATOM 4148 O O . ASP B 1 266 ? 41.956 -12.528 97.551 1.00 39.32 266 ASP B O 1
ATOM 4153 N N . ALA B 1 267 ? 43.283 -10.728 97.772 1.00 41.37 267 ALA B N 1
ATOM 4154 C CA . ALA B 1 267 ? 43.839 -10.815 96.431 1.00 41.10 267 ALA B CA 1
ATOM 4155 C C . ALA B 1 267 ? 44.357 -12.209 96.137 1.00 40.31 267 ALA B C 1
ATOM 4156 O O . ALA B 1 267 ? 44.668 -12.539 94.992 1.00 38.80 267 ALA B O 1
ATOM 4158 N N . GLY B 1 268 ? 44.467 -13.020 97.182 1.00 42.66 268 GLY B N 1
ATOM 4159 C CA . GLY B 1 268 ? 44.930 -14.381 97.009 1.00 51.67 268 GLY B CA 1
ATOM 4160 C C . GLY B 1 268 ? 46.435 -14.518 96.989 1.00 55.20 268 GLY B C 1
ATOM 4161 O O . GLY B 1 268 ? 46.962 -15.567 96.601 1.00 55.43 268 GLY B O 1
ATOM 4162 N N . ALA B 1 269 ? 47.129 -13.462 97.401 1.00 55.94 269 ALA B N 1
ATOM 4163 C CA . ALA B 1 269 ? 48.588 -13.479 97.439 1.00 57.43 269 ALA B CA 1
ATOM 4164 C C . ALA B 1 269 ? 49.045 -14.366 98.592 1.00 58.95 269 ALA B C 1
ATOM 4165 O O . ALA B 1 269 ? 48.297 -14.575 99.547 1.00 66.36 269 ALA B O 1
ATOM 4167 N N . ARG B 1 270 ? 50.265 -14.890 98.503 1.00 55.09 270 ARG B N 1
ATOM 4168 C CA . ARG B 1 270 ? 50.808 -15.738 99.560 1.00 52.72 270 ARG B CA 1
ATOM 4169 C C . ARG B 1 270 ? 51.548 -14.892 100.608 1.00 57.27 270 ARG B C 1
ATOM 4170 O O . ARG B 1 270 ? 52.657 -14.409 100.368 1.00 59.34 270 ARG B O 1
ATOM 4178 N N . VAL B 1 271 ? 50.921 -14.718 101.769 1.00 58.64 271 VAL B N 1
ATOM 4179 C CA . VAL B 1 271 ? 51.475 -13.932 102.874 1.00 58.00 271 VAL B CA 1
ATOM 4180 C C . VAL B 1 271 ? 52.085 -14.829 103.959 1.00 58.11 271 VAL B C 1
ATOM 4181 O O . VAL B 1 271 ? 51.664 -15.971 104.131 1.00 64.94 271 VAL B O 1
ATOM 4185 N N . ASP B 1 272 ? 53.071 -14.322 104.694 1.00 47.66 272 ASP B N 1
ATOM 4186 C CA . ASP B 1 272 ? 53.688 -15.121 105.746 1.00 43.07 272 ASP B CA 1
ATOM 4187 C C . ASP B 1 272 ? 52.844 -15.083 107.029 1.00 40.38 272 ASP B C 1
ATOM 4188 O O . ASP B 1 272 ? 53.240 -15.619 108.067 1.00 35.99 272 ASP B O 1
ATOM 4193 N N . GLY B 1 273 ? 51.675 -14.458 106.949 1.00 31.51 273 GLY B N 1
ATOM 4194 C CA . GLY B 1 273 ? 50.812 -14.385 108.109 1.00 31.47 273 GLY B CA 1
ATOM 4195 C C . GLY B 1 273 ? 50.475 -12.962 108.499 1.00 33.67 273 GLY B C 1
ATOM 4196 O O . GLY B 1 273 ? 50.974 -12.026 107.891 1.00 40.29 273 GLY B O 1
ATOM 4197 N N . PRO B 1 274 ? 49.632 -12.767 109.520 1.00 33.23 274 PRO B N 1
ATOM 4198 C CA . PRO B 1 274 ? 49.216 -11.452 110.004 1.00 32.58 274 PRO B CA 1
ATOM 4199 C C . PRO B 1 274 ? 50.363 -10.485 110.256 1.00 36.53 274 PRO B C 1
ATOM 4200 O O . PRO B 1 274 ? 51.514 -10.881 110.367 1.00 39.01 274 PRO B O 1
ATOM 4204 N N . PRO B 1 275 ? 50.047 -9.191 110.371 1.00 45.78 275 PRO B N 1
ATOM 4205 C CA . PRO B 1 275 ? 51.080 -8.182 110.608 1.00 49.46 275 PRO B CA 1
ATOM 4206 C C . PRO B 1 275 ? 51.721 -8.271 111.984 1.00 50.15 275 PRO B C 1
ATOM 4207 O O . PRO B 1 275 ? 51.035 -8.307 113.006 1.00 55.58 275 PRO B O 1
ATOM 4211 N N . VAL B 1 276 ? 53.044 -8.295 112.006 1.00 45.65 276 VAL B N 1
ATOM 4212 C CA . VAL B 1 276 ? 53.762 -8.350 113.261 1.00 41.04 276 VAL B CA 1
ATOM 4213 C C . VAL B 1 276 ? 54.388 -6.986 113.485 1.00 38.52 276 VAL B C 1
ATOM 4214 O O . VAL B 1 276 ? 54.893 -6.377 112.553 1.00 32.31 276 VAL B O 1
ATOM 4218 N N . ARG B 1 277 ? 54.337 -6.499 114.719 1.00 42.93 277 ARG B N 1
ATOM 4219 C CA . ARG B 1 277 ? 54.932 -5.210 115.030 1.00 42.01 277 ARG B CA 1
ATOM 4220 C C . ARG B 1 277 ? 56.432 -5.403 115.157 1.00 43.06 277 ARG B C 1
ATOM 4221 O O . ARG B 1 277 ? 56.891 -6.360 115.778 1.00 47.76 277 ARG B O 1
ATOM 4229 N N . ARG B 1 278 ? 57.196 -4.500 114.559 1.00 45.66 278 ARG B N 1
ATOM 4230 C CA . ARG B 1 278 ? 58.645 -4.590 114.613 1.00 47.85 278 ARG B CA 1
ATOM 4231 C C . ARG B 1 278 ? 59.220 -3.454 115.457 1.00 50.44 278 ARG B C 1
ATOM 4232 O O . ARG B 1 278 ? 58.613 -2.389 115.580 1.00 51.95 278 ARG B O 1
ATOM 4240 N N . PRO B 1 279 ? 60.400 -3.678 116.062 1.00 52.80 279 PRO B N 1
ATOM 4241 C CA . PRO B 1 279 ? 61.095 -2.700 116.912 1.00 52.36 279 PRO B CA 1
ATOM 4242 C C . PRO B 1 279 ? 61.352 -1.316 116.309 1.00 51.68 279 PRO B C 1
ATOM 4243 O O . PRO B 1 279 ? 61.546 -0.349 117.043 1.00 52.07 279 PRO B O 1
ATOM 4247 N N . TRP B 1 280 ? 61.363 -1.208 114.986 1.00 47.27 280 TRP B N 1
ATOM 4248 C CA . TRP B 1 280 ? 61.617 0.092 114.377 1.00 50.06 280 TRP B CA 1
ATOM 4249 C C . TRP B 1 280 ? 60.394 0.984 114.164 1.00 52.92 280 TRP B C 1
ATOM 4250 O O . TRP B 1 280 ? 60.473 1.999 113.468 1.00 59.67 280 TRP B O 1
ATOM 4261 N N . GLY B 1 281 ? 59.264 0.615 114.751 1.00 50.23 281 GLY B N 1
ATOM 4262 C CA . GLY B 1 281 ? 58.090 1.455 114.620 1.00 49.01 281 GLY B CA 1
ATOM 4263 C C . GLY B 1 281 ? 57.109 1.196 113.497 1.00 47.18 281 GLY B C 1
ATOM 4264 O O . GLY B 1 281 ? 56.285 2.058 113.200 1.00 57.30 281 GLY B O 1
ATOM 4265 N N . ARG B 1 282 ? 57.183 0.041 112.854 1.00 35.03 282 ARG B N 1
ATOM 4266 C CA . ARG B 1 282 ? 56.232 -0.254 111.799 1.00 27.57 282 ARG B CA 1
ATOM 4267 C C . ARG B 1 282 ? 55.697 -1.650 112.050 1.00 29.17 282 ARG B C 1
ATOM 4268 O O . ARG B 1 282 ? 56.297 -2.417 112.797 1.00 31.02 282 ARG B O 1
ATOM 4276 N N . SER B 1 283 ? 54.550 -1.958 111.453 1.00 29.40 283 SER B N 1
ATOM 4277 C CA . SER B 1 283 ? 53.923 -3.274 111.566 1.00 30.29 283 SER B CA 1
ATOM 4278 C C . SER B 1 283 ? 53.963 -3.820 110.149 1.00 32.45 283 SER B C 1
ATOM 4279 O O . SER B 1 283 ? 53.514 -3.143 109.223 1.00 38.51 283 SER B O 1
ATOM 4282 N N . GLU B 1 284 ? 54.486 -5.030 109.962 1.00 27.56 284 GLU B N 1
ATOM 4283 C CA . GLU B 1 284 ? 54.614 -5.558 108.610 1.00 25.94 284 GLU B CA 1
ATOM 4284 C C . GLU B 1 284 ? 54.327 -7.033 108.390 1.00 32.79 284 GLU B C 1
ATOM 4285 O O . GLU B 1 284 ? 54.313 -7.836 109.324 1.00 42.47 284 GLU B O 1
ATOM 4291 N N . PHE B 1 285 ? 54.100 -7.367 107.123 1.00 27.75 285 PHE B N 1
ATOM 4292 C CA . PHE B 1 285 ? 53.836 -8.731 106.693 1.00 28.36 285 PHE B CA 1
ATOM 4293 C C . PHE B 1 285 ? 54.505 -8.887 105.341 1.00 26.90 285 PHE B C 1
ATOM 4294 O O . PHE B 1 285 ? 54.734 -7.904 104.638 1.00 32.28 285 PHE B O 1
ATOM 4302 N N . VAL B 1 286 ? 54.828 -10.117 104.973 1.00 26.81 286 VAL B N 1
ATOM 4303 C CA . VAL B 1 286 ? 55.510 -10.333 103.720 1.00 29.96 286 VAL B CA 1
ATOM 4304 C C . VAL B 1 286 ? 54.716 -11.120 102.715 1.00 33.24 286 VAL B C 1
ATOM 4305 O O . VAL B 1 286 ? 54.084 -12.114 103.046 1.00 40.03 286 VAL B O 1
ATOM 4309 N N . ILE B 1 287 ? 54.756 -10.654 101.477 1.00 39.07 287 ILE B N 1
ATOM 4310 C CA . ILE B 1 287 ? 54.093 -11.332 100.388 1.00 36.22 287 ILE B CA 1
ATOM 4311 C C . ILE B 1 287 ? 55.228 -12.045 99.684 1.00 40.36 287 ILE B C 1
ATOM 4312 O O . ILE B 1 287 ? 56.292 -11.465 99.467 1.00 44.50 287 ILE B O 1
ATOM 4317 N N . THR B 1 288 ? 55.018 -13.310 99.352 1.00 44.07 288 THR B N 1
ATOM 4318 C CA . THR B 1 288 ? 56.049 -14.083 98.679 1.00 39.79 288 THR B CA 1
ATOM 4319 C C . THR B 1 288 ? 55.571 -14.443 97.293 1.00 37.91 288 THR B C 1
ATOM 4320 O O . THR B 1 288 ? 54.614 -15.193 97.131 1.00 40.24 288 THR B O 1
ATOM 4324 N N . LEU B 1 289 ? 56.239 -13.890 96.292 1.00 38.82 289 LEU B N 1
ATOM 4325 C CA . LEU B 1 289 ? 55.873 -14.141 94.911 1.00 37.54 289 LEU B CA 1
ATOM 4326 C C . LEU B 1 289 ? 56.159 -15.574 94.524 1.00 40.60 289 LEU B C 1
ATOM 4327 O O . LEU B 1 289 ? 57.087 -16.197 95.042 1.00 33.09 289 LEU B O 1
ATOM 4332 N N . PRO B 1 290 ? 55.349 -16.121 93.606 1.00 43.40 290 PRO B N 1
ATOM 4333 C CA . PRO B 1 290 ? 55.539 -17.498 93.164 1.00 40.69 290 PRO B CA 1
ATOM 4334 C C . PRO B 1 290 ? 57.003 -17.809 92.892 1.00 45.99 290 PRO B C 1
ATOM 4335 O O . PRO B 1 290 ? 57.475 -18.888 93.243 1.00 54.49 290 PRO B O 1
ATOM 4339 N N . GLU B 1 291 ? 57.725 -16.865 92.287 1.00 47.09 291 GLU B N 1
ATOM 4340 C CA . GLU B 1 291 ? 59.140 -17.078 91.972 1.00 47.22 291 GLU B CA 1
ATOM 4341 C C . GLU B 1 291 ? 60.084 -16.914 93.152 1.00 44.83 291 GLU B C 1
ATOM 4342 O O . GLU B 1 291 ? 61.290 -17.063 92.996 1.00 54.27 291 GLU B O 1
ATOM 4348 N N . GLY B 1 292 ? 59.551 -16.600 94.328 1.00 47.44 292 GLY B N 1
ATOM 4349 C CA . GLY B 1 292 ? 60.403 -16.457 95.499 1.00 45.28 292 GLY B CA 1
ATOM 4350 C C . GLY B 1 292 ? 60.658 -15.050 96.016 1.00 46.58 292 GLY B C 1
ATOM 4351 O O . GLY B 1 292 ? 61.024 -14.880 97.182 1.00 44.56 292 GLY B O 1
ATOM 4352 N N . HIS B 1 293 ? 60.477 -14.045 95.162 1.00 41.64 293 HIS B N 1
ATOM 4353 C CA . HIS B 1 293 ? 60.697 -12.663 95.559 1.00 38.96 293 HIS B CA 1
ATOM 4354 C C . HIS B 1 293 ? 59.833 -12.374 96.778 1.00 40.58 293 HIS B C 1
ATOM 4355 O O . HIS B 1 293 ? 58.690 -12.827 96.859 1.00 30.04 293 HIS B O 1
ATOM 4362 N N . GLU B 1 294 ? 60.392 -11.625 97.726 1.00 44.88 294 GLU B N 1
ATOM 4363 C CA . GLU B 1 294 ? 59.696 -11.291 98.963 1.00 44.59 294 GLU B CA 1
ATOM 4364 C C . GLU B 1 294 ? 59.384 -9.810 99.132 1.00 39.12 294 GLU B C 1
ATOM 4365 O O . GLU B 1 294 ? 60.284 -8.993 99.338 1.00 32.22 294 GLU B O 1
ATOM 4371 N N . LEU B 1 295 ? 58.098 -9.483 99.061 1.00 30.26 295 LEU B N 1
ATOM 4372 C CA . LEU B 1 295 ? 57.647 -8.114 99.219 1.00 29.23 295 LEU B CA 1
ATOM 4373 C C . LEU B 1 295 ? 57.165 -7.889 100.636 1.00 32.51 295 LEU B C 1
ATOM 4374 O O . LEU B 1 295 ? 56.115 -8.394 101.019 1.00 38.61 295 LEU B O 1
ATOM 4379 N N . THR B 1 296 ? 57.925 -7.129 101.414 1.00 29.67 296 THR B N 1
ATOM 4380 C CA . THR B 1 296 ? 57.542 -6.837 102.784 1.00 26.33 296 THR B CA 1
ATOM 4381 C C . THR B 1 296 ? 56.751 -5.540 102.787 1.00 28.57 296 THR B C 1
ATOM 4382 O O . THR B 1 296 ? 57.286 -4.498 102.416 1.00 31.28 296 THR B O 1
ATOM 4386 N N . VAL B 1 297 ? 55.480 -5.593 103.183 1.00 24.76 297 VAL B N 1
ATOM 4387 C CA . VAL B 1 297 ? 54.666 -4.374 103.240 1.00 21.17 297 VAL B CA 1
ATOM 4388 C C . VAL B 1 297 ? 54.697 -3.800 104.653 1.00 26.90 297 VAL B C 1
ATOM 4389 O O . VAL B 1 297 ? 54.144 -4.394 105.579 1.00 29.82 297 VAL B O 1
ATOM 4393 N N . SER B 1 298 ? 55.316 -2.634 104.808 1.00 23.53 298 SER B N 1
ATOM 4394 C CA . SER B 1 298 ? 55.463 -2.019 106.118 1.00 21.14 298 SER B CA 1
ATOM 4395 C C . SER B 1 298 ? 54.642 -0.746 106.283 1.00 28.15 298 SER B C 1
ATOM 4396 O O . SER B 1 298 ? 54.720 0.153 105.447 1.00 35.05 298 SER B O 1
ATOM 4399 N N . ALA B 1 299 ? 53.859 -0.670 107.360 1.00 20.47 299 ALA B N 1
ATOM 4400 C CA . ALA B 1 299 ? 53.035 0.512 107.635 1.00 22.40 299 ALA B CA 1
ATOM 4401 C C . ALA B 1 299 ? 53.274 0.958 109.073 1.00 26.44 299 ALA B C 1
ATOM 4402 O O . ALA B 1 299 ? 53.591 0.138 109.932 1.00 35.00 299 ALA B O 1
ATOM 4404 N N . PRO B 1 300 ? 53.115 2.261 109.361 1.00 25.88 300 PRO B N 1
ATOM 4405 C CA . PRO B 1 300 ? 53.326 2.801 110.712 1.00 25.08 300 PRO B CA 1
ATOM 4406 C C . PRO B 1 300 ? 52.508 2.107 111.804 1.00 34.22 300 PRO B C 1
ATOM 4407 O O . PRO B 1 300 ? 52.878 2.140 112.978 1.00 39.33 300 PRO B O 1
ATOM 4411 N N . VAL B 1 301 ? 51.393 1.493 111.417 1.00 41.08 301 VAL B N 1
ATOM 4412 C CA . VAL B 1 301 ? 50.533 0.762 112.355 1.00 51.87 301 VAL B CA 1
ATOM 4413 C C . VAL B 1 301 ? 49.545 -0.103 111.574 1.00 56.54 301 VAL B C 1
ATOM 4414 O O . VAL B 1 301 ? 49.303 0.231 110.395 1.00 59.13 301 VAL B O 1
#